Protein AF-A0A812W0J6-F1 (afdb_monomer_lite)

Secondary structure (DSSP, 8-state):
---------------HHHHHHHHHS--GGGGG--HHHHHHHHHHHHTT-S-HHHHHHHHHHHHTTSTTTHHHHHHHHHHHHHHHHHHTTHHHHHHTSHHHHHHT--HHHHHHHHHHHHHHHHHHHHHH--SSS-HHHHHHHHHHHTT--HHHHHHHHHHHHHHHTTTTS-S--SHHHHHH-SPPEEEEEEE--TTTTHHHHHHHHHTGGGGSSEEEEEE--SSPP---TTTGGGEEEHHHH-TTSPPP-SGGGTSS-SPP-GGG--HHHHHHHHHHHHHHHHHHHHHTTT-TT--EEEEE--TT-EE-HHHHHHHHHHTT--TTS--EESEEE-TTHHHHSS-EEESTT-EEEEHHHHHHHHHHHHHPPEESS---SSS--EESSS-HHHHHHHHHHHTT--B-GGGB-TTS-BSEESS-TTTGGGG---TTTTTS---SS-HHHHHHHTTHHHHTTTGGG-S-SB-SS-SEE----SHHHHHHHHHHHHS-HHHHHHHHTS----------------PPPP-PPP-

Foldseek 3Di:
DDDDDQDLPDDDDPDVVVVVVVVVPDDLVVLPPPPVVVVVVVVCVVVVNDDPVVVLVVLLVNQVPDPVSNVVNVVSVLVVLVCCQVPRPHQVSSCVDPVCVVVVHGNVNSVVVVVVVVVVVVVVCVVPVPDDAAVLLVQLVVVVVVVDDPVVNVVVSVVVCCVPVVVVPPLPPVVVVVVLVDQAAEEEEEEDEPPVLVLLVVLCVVFQQVQHNHAAYEFADPDDDPDDPVCPVRYDHLCVVPVPQDGDDPCQPPDDPDDRPQQQASLQQSVLSSLLVCLVCVVVVCVVVVDPRHWYKYKYEYSQKDFHVQLVSVLCSSNVPGLLDWAKEAQWAQLCCVPLVAIWHDPQLIIMTRSNNSNLLSVLSVPAEADETDDSLCAQHRHGGPDNRSNSQSSSVVVVHGYDPSQADSQQAGLGEQAQQLCQLVLQLPPPPVPDPPPPDDPSCSRCVRRCSSNVSRNVPPSGRHDLARRMYGDNVDSVSSVVVRVLQPDDQVVSCVNSVHRHDRNPNTDPVPVPPDDDDDDDDDD

Sequence (527 aa):
MAVDTISCNIWPDIVPEDFDTFASSFDVRQCAVTADAVGRYHAAFANGLTSPVELSVKAAWCAGRVRHFSWAAALILYDFALRQIAGNGGSWCFDSSSWSRHAKISAHDVLTAHADVLQQILRQWQNTNFAVGSTACSIRQRFRTSGSNQDQIDADVRAWNQEVLNAGRPFWDGQDFVRMGSLPKVSCLVPVVWPAQEAFLEAISETYGSDCDVLRFFVSSTQTLEVPATMQHSFINLHAWYPDVPPDDETFHRQTGQAPQHDNFNTIIKLLHMLRWEAEHSDEHSDLLGEQGEQWWYCRLERDTFFIPENFRYFVVSERLDAAEPHYLGTRQFNDVPRFGFVYNDGGPGVCLSRRALRDLSSLLVDAPFIDGRPTFQDCVFAVGHREDLMLAACLRQLGVLPSALTTDAFGREWFSIRPMVGLPMHQPVLQHLLRGNETGNEAWNFWMGRGHLYLPCFEYIRIWVVEMPVSFNSFKNVSMFTEAKSILELGPQARQKHLGYALHLSGLRKHKDAVILQPSPSRGIP

Structure (mmCIF, N/CA/C/O backbone):
data_AF-A0A812W0J6-F1
#
_entry.id   AF-A0A812W0J6-F1
#
loop_
_atom_site.group_PDB
_atom_site.id
_atom_site.type_symbol
_atom_site.label_atom_id
_atom_site.label_alt_id
_atom_site.label_comp_id
_atom_site.label_asym_id
_atom_site.label_entity_id
_atom_site.label_seq_id
_atom_site.pdbx_PDB_ins_code
_atom_site.Cartn_x
_atom_site.Cartn_y
_atom_site.Cartn_z
_atom_site.occupancy
_atom_site.B_iso_or_equiv
_atom_site.auth_seq_id
_atom_site.auth_comp_id
_atom_site.auth_asym_id
_atom_site.auth_atom_id
_atom_site.pdbx_PDB_model_num
ATOM 1 N N . MET A 1 1 ? -1.336 32.276 -26.453 1.00 34.88 1 MET A N 1
ATOM 2 C CA . MET A 1 1 ? -2.599 32.215 -27.216 1.00 34.88 1 MET A CA 1
ATOM 3 C C . MET A 1 1 ? -2.374 31.325 -28.426 1.00 34.88 1 MET A C 1
ATOM 5 O O . MET A 1 1 ? -1.844 31.794 -29.419 1.00 34.88 1 MET A O 1
ATOM 9 N N . ALA A 1 2 ? -2.696 30.044 -28.293 1.00 26.94 2 ALA A N 1
ATOM 10 C CA . ALA A 1 2 ? -2.931 29.097 -29.380 1.00 26.94 2 ALA A CA 1
ATOM 11 C C . ALA A 1 2 ? -3.669 27.934 -28.708 1.00 26.94 2 ALA A C 1
ATOM 13 O O . ALA A 1 2 ? -3.060 27.148 -27.991 1.00 26.94 2 ALA A O 1
ATOM 14 N N . VAL A 1 3 ? -4.999 27.963 -28.775 1.00 28.72 3 VAL A N 1
ATOM 15 C CA . VAL A 1 3 ? -5.844 26.842 -28.359 1.00 28.72 3 VAL A CA 1
ATOM 16 C C . VAL A 1 3 ? -5.970 25.972 -29.597 1.00 28.72 3 VAL A C 1
ATOM 18 O O . VAL A 1 3 ? -6.477 26.444 -30.617 1.00 28.72 3 VAL A O 1
ATOM 21 N N . ASP A 1 4 ? -5.453 24.749 -29.516 1.00 29.16 4 ASP A N 1
ATOM 22 C CA . ASP A 1 4 ? -5.622 23.740 -30.552 1.00 29.16 4 ASP A CA 1
ATOM 23 C C . ASP A 1 4 ? -7.114 23.539 -30.826 1.00 29.16 4 ASP A C 1
ATOM 25 O O . ASP A 1 4 ? -7.925 23.282 -29.934 1.00 29.16 4 ASP A O 1
ATOM 29 N N . THR A 1 5 ? -7.483 23.705 -32.089 1.00 35.59 5 THR A N 1
ATOM 30 C CA . THR A 1 5 ? -8.818 23.416 -32.597 1.00 35.59 5 THR A CA 1
ATOM 31 C C . THR A 1 5 ? -8.952 21.900 -32.677 1.00 35.59 5 THR A C 1
ATOM 33 O O . THR A 1 5 ? -8.401 21.265 -33.571 1.00 35.59 5 THR A O 1
ATOM 36 N N . ILE A 1 6 ? -9.684 21.299 -31.737 1.00 41.03 6 ILE A N 1
ATOM 37 C CA . ILE A 1 6 ? -10.135 19.910 -31.868 1.00 41.03 6 ILE A CA 1
ATOM 38 C C . ILE A 1 6 ? -11.075 19.874 -33.079 1.00 41.03 6 ILE A C 1
ATOM 40 O O . ILE A 1 6 ? -12.221 20.310 -33.001 1.00 41.03 6 ILE A O 1
ATOM 44 N N . SER A 1 7 ? -10.582 19.426 -34.234 1.00 43.94 7 SER A N 1
ATOM 45 C CA . SER A 1 7 ? -11.414 19.288 -35.429 1.00 43.94 7 SER A CA 1
ATOM 46 C C . SER A 1 7 ? -12.209 17.982 -35.335 1.00 43.94 7 SER A C 1
ATOM 48 O O . SER A 1 7 ? -11.603 16.913 -35.257 1.00 43.94 7 SER A O 1
ATOM 50 N N . CYS A 1 8 ? -13.545 18.036 -35.375 1.00 49.47 8 CYS A N 1
ATOM 51 C CA . CYS A 1 8 ? -14.414 16.846 -35.418 1.00 49.47 8 CYS A CA 1
ATOM 52 C C . CYS A 1 8 ? -14.384 16.144 -36.811 1.00 49.47 8 CYS A C 1
ATOM 54 O O . CYS A 1 8 ? -15.411 15.674 -37.295 1.00 49.47 8 CYS A O 1
ATOM 56 N N . ASN A 1 9 ? -13.231 16.102 -37.497 1.00 42.78 9 ASN A N 1
ATOM 57 C CA . ASN A 1 9 ? -13.090 15.762 -38.925 1.00 42.78 9 ASN A CA 1
ATOM 58 C C . ASN A 1 9 ? -12.970 14.257 -39.232 1.00 42.78 9 ASN A C 1
ATOM 60 O O . ASN A 1 9 ? -12.160 13.858 -40.067 1.00 42.78 9 ASN A O 1
ATOM 64 N N . ILE A 1 10 ? -13.768 13.399 -38.599 1.00 46.50 10 ILE A N 1
ATOM 65 C CA . ILE A 1 10 ? -13.872 11.997 -39.037 1.00 46.50 10 ILE A CA 1
ATOM 66 C C . ILE A 1 10 ? -15.338 11.579 -39.049 1.00 46.50 10 ILE A C 1
ATOM 68 O O . ILE A 1 10 ? -15.803 10.901 -38.140 1.00 46.50 10 ILE A O 1
ATOM 72 N N . TRP A 1 11 ? -16.062 11.978 -40.094 1.00 40.97 11 TRP A N 1
ATOM 73 C CA . TRP A 1 11 ? -17.309 11.324 -40.493 1.00 40.97 11 TRP A CA 1
ATOM 74 C C . TRP A 1 11 ? -17.372 11.244 -42.023 1.00 40.97 11 TRP A C 1
ATOM 76 O O . TRP A 1 11 ? -17.146 12.261 -42.678 1.00 40.97 11 TRP A O 1
ATOM 86 N N . PRO A 1 12 ? -17.668 10.073 -42.617 1.00 38.06 12 PRO A N 1
ATOM 87 C CA . PRO A 1 12 ? -18.142 10.023 -43.990 1.00 38.06 12 PRO A CA 1
ATOM 88 C C . PRO A 1 12 ? -19.580 10.555 -44.016 1.00 38.06 12 PRO A C 1
ATOM 90 O O . PRO A 1 12 ? -20.435 10.085 -43.261 1.00 38.06 12 PRO A O 1
ATOM 93 N N . ASP A 1 13 ? -19.834 11.554 -44.857 1.00 38.25 13 ASP A N 1
ATOM 94 C CA . ASP A 1 13 ? -21.177 12.070 -45.107 1.00 38.25 13 ASP A CA 1
ATOM 95 C C . ASP A 1 13 ? -22.072 10.930 -45.615 1.00 38.25 13 ASP A C 1
ATOM 97 O O . ASP A 1 13 ? -21.885 10.427 -46.721 1.00 38.25 13 ASP A O 1
ATOM 101 N N . ILE A 1 14 ? -23.052 10.507 -44.813 1.00 41.19 14 ILE A N 1
ATOM 102 C CA . ILE A 1 14 ? -24.163 9.703 -45.330 1.00 41.19 14 ILE A CA 1
ATOM 103 C C . ILE A 1 14 ? -25.102 10.689 -46.020 1.00 41.19 14 ILE A C 1
ATOM 105 O O . ILE A 1 14 ? -25.747 11.514 -45.366 1.00 41.19 14 ILE A O 1
ATOM 109 N N . VAL A 1 15 ? -25.118 10.643 -47.350 1.00 39.38 15 VAL A N 1
ATOM 110 C CA . VAL A 1 15 ? -25.903 11.544 -48.195 1.00 39.38 15 VAL A CA 1
ATOM 111 C C . VAL A 1 15 ? -27.392 11.173 -48.067 1.00 39.38 15 VAL A C 1
ATOM 113 O O . VAL A 1 15 ? -27.718 9.985 -48.061 1.00 39.38 15 VAL A O 1
ATOM 116 N N . PRO A 1 16 ? -28.323 12.144 -47.966 1.00 40.66 16 PRO A N 1
ATOM 117 C CA . PRO A 1 16 ? -29.751 11.876 -47.746 1.00 40.66 16 PRO A CA 1
ATOM 118 C C . PRO A 1 16 ? -30.406 10.905 -48.745 1.00 40.66 16 PRO A C 1
ATOM 120 O O . PRO A 1 16 ? -31.335 10.189 -48.380 1.00 40.66 16 PRO A O 1
ATOM 123 N N . GLU A 1 17 ? -29.904 10.832 -49.981 1.00 40.62 17 GLU A N 1
ATOM 124 C CA . GLU A 1 17 ? -30.446 9.967 -51.042 1.00 40.62 17 GLU A CA 1
ATOM 125 C C . GLU A 1 17 ? -30.242 8.463 -50.767 1.00 40.62 17 GLU A C 1
ATOM 127 O O . GLU A 1 17 ? -31.089 7.642 -51.139 1.00 40.62 17 GLU A O 1
ATOM 132 N N . ASP A 1 18 ? -29.189 8.084 -50.035 1.00 41.44 18 ASP A N 1
ATOM 133 C CA . ASP A 1 18 ? -28.945 6.685 -49.659 1.00 41.44 18 ASP A CA 1
ATOM 134 C C . ASP A 1 18 ? -29.937 6.200 -48.590 1.00 41.44 18 ASP A C 1
ATOM 136 O O . ASP A 1 18 ? -30.274 5.016 -48.530 1.00 41.44 18 ASP A O 1
ATOM 140 N N . PHE A 1 19 ? -30.471 7.115 -47.775 1.00 40.44 19 PHE A N 1
ATOM 141 C CA . PHE A 1 19 ? -31.444 6.798 -46.730 1.00 40.44 19 PHE A CA 1
ATOM 142 C C . PHE A 1 19 ? -32.844 6.529 -47.302 1.00 40.44 19 PHE A C 1
ATOM 144 O O . PHE A 1 19 ? -33.509 5.576 -46.890 1.00 40.44 19 PHE A O 1
ATOM 151 N N . ASP A 1 20 ? -33.272 7.307 -48.299 1.00 39.88 20 ASP A N 1
ATOM 152 C CA . ASP A 1 20 ? -34.573 7.126 -48.961 1.00 39.88 20 ASP A CA 1
ATOM 153 C C . ASP A 1 20 ? -34.593 5.879 -49.866 1.00 39.88 20 ASP A C 1
ATOM 155 O O . ASP A 1 20 ? -35.589 5.144 -49.931 1.00 39.88 20 ASP A O 1
ATOM 159 N N . THR A 1 21 ? -33.460 5.567 -50.502 1.00 41.50 21 THR A N 1
ATOM 160 C CA . THR A 1 21 ? -33.281 4.323 -51.270 1.00 41.50 21 THR A CA 1
ATOM 161 C C . THR A 1 21 ? -33.276 3.099 -50.341 1.00 41.50 21 THR A C 1
ATOM 163 O O . THR A 1 21 ? -33.921 2.092 -50.629 1.00 41.50 21 THR A O 1
ATOM 166 N N . PHE A 1 22 ? -32.640 3.202 -49.169 1.00 40.56 22 PHE A N 1
ATOM 167 C CA . PHE A 1 22 ? -32.637 2.158 -48.138 1.00 40.56 22 PHE A CA 1
ATOM 168 C C . PHE A 1 22 ? -34.023 1.923 -47.505 1.00 40.56 22 PHE A C 1
ATOM 170 O O . PHE A 1 22 ? -34.415 0.779 -47.263 1.00 40.56 22 PHE A O 1
ATOM 177 N N . ALA A 1 23 ? -34.800 2.984 -47.271 1.00 40.06 23 ALA A N 1
ATOM 178 C CA . ALA A 1 23 ? -36.137 2.891 -46.682 1.00 40.06 23 ALA A CA 1
ATOM 179 C C . ALA A 1 23 ? -37.180 2.258 -47.625 1.00 40.06 23 ALA A C 1
ATOM 181 O O . ALA A 1 23 ? -38.166 1.684 -47.155 1.00 40.06 23 ALA A O 1
ATOM 182 N N . SER A 1 24 ? -36.971 2.346 -48.942 1.00 39.34 24 SER A N 1
ATOM 183 C CA . SER A 1 24 ? -37.914 1.860 -49.958 1.00 39.34 24 SER A CA 1
ATOM 184 C C . SER A 1 24 ? -37.695 0.400 -50.381 1.00 39.34 24 SER A C 1
ATOM 186 O O . SER A 1 24 ? -38.621 -0.216 -50.908 1.00 39.34 24 SER A O 1
ATOM 188 N N . SER A 1 25 ? -36.529 -0.195 -50.100 1.00 40.06 25 SER A N 1
ATOM 189 C CA . SER A 1 25 ? -36.193 -1.571 -50.502 1.00 40.06 25 SER A CA 1
ATOM 190 C C . SER A 1 25 ? -36.414 -2.646 -49.422 1.00 40.06 25 SER A C 1
ATOM 192 O O . SER A 1 25 ? -36.057 -3.803 -49.643 1.00 40.06 25 SER A O 1
ATOM 194 N N . PHE A 1 26 ? -36.954 -2.303 -48.245 1.00 37.41 26 PHE A N 1
ATOM 195 C CA . PHE A 1 26 ? -36.973 -3.198 -47.077 1.00 37.41 26 PHE A CA 1
ATOM 196 C C . PHE A 1 26 ? -38.364 -3.811 -46.797 1.00 37.41 26 PHE A C 1
ATOM 198 O O . PHE A 1 26 ? -39.316 -3.101 -46.467 1.00 37.41 26 PHE A O 1
ATOM 205 N N . ASP A 1 27 ? -38.489 -5.143 -46.903 1.00 41.19 27 ASP A N 1
ATOM 206 C CA . ASP A 1 27 ? -39.739 -5.885 -46.652 1.00 41.19 27 ASP A CA 1
ATOM 207 C C . ASP A 1 27 ? -39.961 -6.138 -45.147 1.00 41.19 27 ASP A C 1
ATOM 209 O O . ASP A 1 27 ? -39.194 -6.826 -44.470 1.00 41.19 27 ASP A O 1
ATOM 213 N N . VAL A 1 28 ? -41.079 -5.619 -44.631 1.00 37.06 28 VAL A N 1
ATOM 214 C CA . VAL A 1 28 ? -41.531 -5.699 -43.230 1.00 37.06 28 VAL A CA 1
ATOM 215 C C . VAL A 1 28 ? -41.678 -7.145 -42.725 1.00 37.06 28 VAL A C 1
ATOM 217 O O . VAL A 1 28 ? -41.632 -7.387 -41.517 1.00 37.06 28 VAL A O 1
ATOM 220 N N . ARG A 1 29 ? -41.818 -8.134 -43.618 1.00 40.47 29 ARG A N 1
ATOM 221 C CA . ARG A 1 29 ? -41.966 -9.550 -43.235 1.00 40.47 29 ARG A CA 1
ATOM 222 C C . ARG A 1 29 ? -40.687 -10.182 -42.672 1.00 40.47 29 ARG A C 1
ATOM 224 O O . ARG A 1 29 ? -40.784 -11.215 -42.014 1.00 40.47 29 ARG A O 1
ATOM 231 N N . GLN A 1 30 ? -39.511 -9.576 -42.858 1.00 43.84 30 GLN A N 1
ATOM 232 C CA . GLN A 1 30 ? -38.243 -10.118 -42.342 1.00 43.84 30 GLN A CA 1
ATOM 233 C C . GLN A 1 30 ? -38.008 -9.886 -40.836 1.00 43.84 30 GLN A C 1
ATOM 235 O O . GLN A 1 30 ? -37.119 -10.507 -40.258 1.00 43.84 30 GLN A O 1
ATOM 240 N N . CYS A 1 31 ? -38.818 -9.071 -40.153 1.00 41.00 31 CYS A N 1
ATOM 241 C CA . CYS A 1 31 ? -38.613 -8.767 -38.729 1.00 41.00 31 CYS A CA 1
ATOM 242 C C . CYS A 1 31 ? -38.965 -9.922 -37.764 1.00 41.00 31 CYS A C 1
ATOM 244 O O . CYS A 1 31 ? -38.619 -9.856 -36.584 1.00 41.00 31 CYS A O 1
ATOM 246 N N . ALA A 1 32 ? -39.639 -10.978 -38.234 1.00 35.47 32 ALA A N 1
ATOM 247 C CA . ALA A 1 32 ? -40.246 -12.008 -37.384 1.00 35.47 32 ALA A CA 1
ATOM 248 C C . ALA A 1 32 ? -39.309 -13.150 -36.920 1.00 35.47 32 ALA A C 1
ATOM 250 O O . ALA A 1 32 ? -39.773 -14.073 -36.257 1.00 35.47 32 ALA A O 1
ATOM 251 N N . VAL A 1 33 ? -38.005 -13.115 -37.218 1.00 43.50 33 VAL A N 1
ATOM 252 C CA . VAL A 1 33 ? -37.055 -14.176 -36.814 1.00 43.50 33 VAL A CA 1
ATOM 253 C C . VAL A 1 33 ? -35.787 -13.550 -36.232 1.00 43.50 33 VAL A C 1
ATOM 255 O O . VAL A 1 33 ? -34.775 -13.451 -36.914 1.00 43.50 33 VAL A O 1
ATOM 258 N N . THR A 1 34 ? -35.829 -13.052 -34.992 1.00 47.12 34 THR A N 1
ATOM 259 C CA . THR A 1 34 ? -34.778 -12.127 -34.508 1.00 47.12 34 THR A CA 1
ATOM 260 C C . THR A 1 34 ? -33.915 -12.613 -33.345 1.00 47.12 34 THR A C 1
ATOM 262 O O . THR A 1 34 ? -32.806 -12.111 -33.206 1.00 47.12 34 THR A O 1
ATOM 265 N N . ALA A 1 35 ? -34.300 -13.636 -32.575 1.00 36.25 35 ALA A N 1
ATOM 266 C CA . ALA A 1 35 ? -33.388 -14.191 -31.559 1.00 36.25 35 ALA A CA 1
ATOM 267 C C . ALA A 1 35 ? -32.182 -14.909 -32.207 1.00 36.25 35 ALA A C 1
ATOM 269 O O . ALA A 1 35 ? -31.033 -14.688 -31.829 1.00 36.25 35 ALA A O 1
ATOM 270 N N . ASP A 1 36 ? -32.442 -15.684 -33.262 1.00 38.53 36 ASP A N 1
ATOM 271 C CA . ASP A 1 36 ? -31.424 -16.414 -34.034 1.00 38.53 36 ASP A CA 1
ATOM 272 C C . ASP A 1 36 ? -30.651 -15.505 -35.019 1.00 38.53 36 ASP A C 1
ATOM 274 O O . ASP A 1 36 ? -29.551 -15.824 -35.472 1.00 38.53 36 ASP A O 1
ATOM 278 N N . ALA A 1 37 ? -31.206 -14.331 -35.341 1.00 44.03 37 ALA A N 1
ATOM 279 C CA . ALA A 1 37 ? -30.523 -13.320 -36.142 1.00 44.03 37 ALA A CA 1
ATOM 280 C C . ALA A 1 37 ? -29.532 -12.526 -35.282 1.00 44.03 37 ALA A C 1
ATOM 282 O O . ALA A 1 37 ? -28.368 -12.421 -35.648 1.00 44.03 37 ALA A O 1
ATOM 283 N N . VAL A 1 38 ? -29.946 -12.031 -34.109 1.00 43.72 38 VAL A N 1
ATOM 284 C CA . VAL A 1 38 ? -29.073 -11.264 -33.198 1.00 43.72 38 VAL A CA 1
ATOM 285 C C . VAL A 1 38 ? -27.859 -12.093 -32.758 1.00 43.72 38 VAL A C 1
ATOM 287 O O . VAL A 1 38 ? -26.745 -11.571 -32.743 1.00 43.72 38 VAL A O 1
ATOM 290 N N . GLY A 1 39 ? -28.036 -13.399 -32.517 1.00 42.81 39 GLY A N 1
ATOM 291 C CA . GLY A 1 39 ? -26.927 -14.321 -32.240 1.00 42.81 39 GLY A CA 1
ATOM 292 C C . GLY A 1 39 ? -25.942 -14.469 -33.409 1.00 42.81 39 GLY A C 1
ATOM 293 O O . GLY A 1 39 ? -24.729 -14.387 -33.213 1.00 42.81 39 GLY A O 1
ATOM 294 N N . ARG A 1 40 ? -26.440 -14.605 -34.646 1.00 43.81 40 ARG A N 1
ATOM 295 C CA . ARG A 1 40 ? -25.591 -14.678 -35.852 1.00 43.81 40 ARG A CA 1
ATOM 296 C C . ARG A 1 40 ? -24.939 -13.337 -36.216 1.00 43.81 40 ARG A C 1
ATOM 298 O O . ARG A 1 40 ? -23.830 -13.327 -36.743 1.00 43.81 40 ARG A O 1
ATOM 305 N N . TYR A 1 41 ? -25.566 -12.213 -35.874 1.00 47.22 41 TYR A N 1
ATOM 306 C CA . TYR A 1 41 ? -25.030 -10.868 -36.107 1.00 47.22 41 TYR A CA 1
ATOM 307 C C . TYR A 1 41 ? -23.947 -10.465 -35.097 1.00 47.22 41 TYR A C 1
ATOM 309 O O . TYR A 1 41 ? -22.961 -9.846 -35.493 1.00 47.22 41 TYR A O 1
ATOM 317 N N . HIS A 1 42 ? -24.047 -10.888 -33.832 1.00 44.12 42 HIS A N 1
ATOM 318 C CA . HIS A 1 42 ? -22.947 -10.746 -32.868 1.00 44.12 42 HIS A CA 1
ATOM 319 C C . HIS A 1 42 ? -21.690 -11.514 -33.310 1.00 44.12 42 HIS A C 1
ATOM 321 O O . HIS A 1 42 ? -20.576 -11.010 -33.161 1.00 44.12 42 HIS A O 1
ATOM 327 N N . ALA A 1 43 ? -21.861 -12.690 -33.925 1.00 41.78 43 ALA A N 1
ATOM 328 C CA . ALA A 1 43 ? -20.757 -13.453 -34.503 1.00 41.78 43 ALA A CA 1
ATOM 329 C C . ALA A 1 43 ? -20.134 -12.768 -35.739 1.00 41.78 43 ALA A C 1
ATOM 331 O O . ALA A 1 43 ? -18.926 -12.849 -35.937 1.00 41.78 43 ALA A O 1
ATOM 332 N N . ALA A 1 44 ? -20.914 -12.051 -36.556 1.00 46.62 44 ALA A N 1
ATOM 333 C CA . ALA A 1 44 ? -20.386 -11.275 -37.685 1.00 46.62 44 ALA A CA 1
ATOM 334 C C . ALA A 1 44 ? -19.622 -10.011 -37.236 1.00 46.62 44 ALA A C 1
ATOM 336 O O . ALA A 1 44 ? -18.612 -9.654 -37.844 1.00 46.62 44 ALA A O 1
ATOM 337 N N . PHE A 1 45 ? -20.058 -9.376 -36.139 1.00 43.09 45 PHE A N 1
ATOM 338 C CA . PHE A 1 45 ? -19.377 -8.237 -35.512 1.00 43.09 45 PHE A CA 1
ATOM 339 C C . PHE A 1 45 ? -18.033 -8.632 -34.887 1.00 43.09 45 PHE A C 1
ATOM 341 O O . PHE A 1 45 ? -17.031 -7.964 -35.128 1.00 43.09 45 PHE A O 1
ATOM 348 N N . ALA A 1 46 ? -17.981 -9.760 -34.169 1.00 45.69 46 ALA A N 1
ATOM 349 C CA . ALA A 1 46 ? -16.730 -10.301 -33.631 1.00 45.69 46 ALA A CA 1
ATOM 350 C C . ALA A 1 46 ? -15.694 -10.631 -34.729 1.00 45.69 46 ALA A C 1
ATOM 352 O O . ALA A 1 46 ? -14.500 -10.663 -34.455 1.00 45.69 46 ALA A O 1
ATOM 353 N N . ASN A 1 47 ? -16.151 -10.818 -35.973 1.00 44.19 47 ASN A N 1
ATOM 354 C CA . ASN A 1 47 ? -15.320 -11.110 -37.141 1.00 44.19 47 ASN A CA 1
ATOM 355 C C . ASN A 1 47 ? -15.096 -9.898 -38.076 1.00 44.19 47 ASN A C 1
ATOM 357 O O . ASN A 1 47 ? -14.555 -10.068 -39.165 1.00 44.19 47 ASN A O 1
ATOM 361 N N . GLY A 1 48 ? -15.503 -8.681 -37.686 1.00 42.88 48 GLY A N 1
ATOM 362 C CA . GLY A 1 48 ? -15.177 -7.441 -38.411 1.00 42.88 48 GLY A CA 1
ATOM 363 C C . GLY A 1 48 ? -15.928 -7.200 -39.730 1.00 42.88 48 GLY A C 1
ATOM 364 O O . GLY A 1 48 ? -15.491 -6.382 -40.534 1.00 42.88 48 GLY A O 1
ATOM 365 N N . LEU A 1 49 ? -17.051 -7.886 -39.975 1.00 42.06 49 LEU A N 1
ATOM 366 C CA . LEU A 1 49 ? -17.728 -7.883 -41.284 1.00 42.06 49 LEU A CA 1
ATOM 367 C C . LEU A 1 49 ? -18.788 -6.777 -41.479 1.00 42.06 49 LEU A C 1
ATOM 369 O O . LEU A 1 49 ? -19.309 -6.638 -42.583 1.00 42.06 49 LEU A O 1
ATOM 373 N N . THR A 1 50 ? -19.123 -5.985 -40.453 1.00 43.88 50 THR A N 1
ATOM 374 C CA . THR A 1 50 ? -20.159 -4.928 -40.536 1.00 43.88 50 THR A CA 1
ATOM 375 C C . THR A 1 50 ? -19.863 -3.729 -39.631 1.00 43.88 50 THR A C 1
ATOM 377 O O . THR A 1 50 ? -19.432 -3.904 -38.491 1.00 43.88 50 THR A O 1
ATOM 380 N N . SER A 1 51 ? -20.157 -2.514 -40.113 1.00 51.59 51 SER A N 1
ATOM 381 C CA . SER A 1 51 ? -19.963 -1.249 -39.384 1.00 51.59 51 SER A CA 1
ATOM 382 C C . SER A 1 51 ? -20.935 -1.090 -38.190 1.00 51.59 51 SER A C 1
ATOM 384 O O . SER A 1 51 ? -22.133 -1.353 -38.345 1.00 51.59 51 SER A O 1
ATOM 386 N N . PRO A 1 52 ? -20.481 -0.590 -37.017 1.00 46.22 52 PRO A N 1
ATOM 387 C CA . PRO A 1 52 ? -21.323 -0.367 -35.828 1.00 46.22 52 PRO A CA 1
ATOM 388 C C . PRO A 1 52 ? -22.509 0.582 -36.063 1.00 46.22 52 PRO A C 1
ATOM 390 O O . PRO A 1 52 ? -23.546 0.473 -35.401 1.00 46.22 52 PRO A O 1
ATOM 393 N N . VAL A 1 53 ? -22.360 1.511 -37.011 1.00 47.97 53 VAL A N 1
ATOM 394 C CA . VAL A 1 53 ? -23.374 2.518 -37.355 1.00 47.97 53 VAL A CA 1
ATOM 395 C C . VAL A 1 53 ? -24.528 1.867 -38.115 1.00 47.97 53 VAL A C 1
ATOM 397 O O . VAL A 1 53 ? -25.690 2.080 -37.781 1.00 47.97 53 VAL A O 1
ATOM 400 N N . GLU A 1 54 ? -24.218 0.992 -39.070 1.00 46.97 54 GLU A N 1
ATOM 401 C CA . GLU A 1 54 ? -25.223 0.262 -39.846 1.00 46.97 54 GLU A CA 1
ATOM 402 C C . GLU A 1 54 ? -26.033 -0.697 -38.956 1.00 46.97 54 GLU A C 1
ATOM 404 O O . GLU A 1 54 ? -27.254 -0.809 -39.093 1.00 46.97 54 GLU A O 1
ATOM 409 N N . LEU A 1 55 ? -25.364 -1.329 -37.982 1.00 48.44 55 LEU A N 1
ATOM 410 C CA . LEU A 1 55 ? -25.980 -2.221 -36.997 1.00 48.44 55 LEU A CA 1
ATOM 411 C C . LEU A 1 55 ? -26.973 -1.471 -36.088 1.00 48.44 55 LEU A C 1
ATOM 413 O O . LEU A 1 55 ? -28.103 -1.918 -35.882 1.00 48.44 55 LEU A O 1
ATOM 417 N N . SER A 1 56 ? -26.564 -0.301 -35.592 1.00 47.91 56 SER A N 1
ATOM 418 C CA . SER A 1 56 ? -27.369 0.545 -34.701 1.00 47.91 56 SER A CA 1
ATOM 419 C C . SER A 1 56 ? -28.595 1.127 -35.412 1.00 47.91 56 SER A C 1
ATOM 421 O O . SER A 1 56 ? -29.689 1.149 -34.847 1.00 47.91 56 SER A O 1
ATOM 423 N N . VAL A 1 57 ? -28.447 1.529 -36.680 1.00 49.94 57 VAL A N 1
ATOM 424 C CA . VAL A 1 57 ? -29.544 2.074 -37.498 1.00 49.94 57 VAL A CA 1
ATOM 425 C C . VAL A 1 57 ? -30.571 0.990 -37.853 1.00 49.94 57 VAL A C 1
ATOM 427 O O . VAL A 1 57 ? -31.774 1.218 -37.706 1.00 49.94 57 VAL A O 1
ATOM 430 N N . LYS A 1 58 ? -30.126 -0.218 -38.232 1.00 49.88 58 LYS A N 1
ATOM 431 C CA . LYS A 1 58 ? -31.016 -1.358 -38.533 1.00 49.88 58 LYS A CA 1
ATOM 432 C C . LYS A 1 58 ? -31.827 -1.808 -37.312 1.00 49.88 58 LYS A C 1
ATOM 434 O O . LYS A 1 58 ? -33.027 -2.074 -37.434 1.00 49.88 58 LYS A O 1
ATOM 439 N N . ALA A 1 59 ? -31.204 -1.843 -36.132 1.00 49.53 59 ALA A N 1
ATOM 440 C CA . ALA A 1 59 ? -31.874 -2.185 -34.876 1.00 49.53 59 ALA A CA 1
ATOM 441 C C . ALA A 1 59 ? -32.887 -1.108 -34.437 1.00 49.53 59 ALA A C 1
ATOM 443 O O . ALA A 1 59 ? -34.012 -1.436 -34.051 1.00 49.53 59 ALA A O 1
ATOM 444 N N . ALA A 1 60 ? -32.525 0.175 -34.556 1.00 46.94 60 ALA A N 1
ATOM 445 C CA . ALA A 1 60 ? -33.395 1.298 -34.211 1.00 46.94 60 ALA A CA 1
ATOM 446 C C . ALA A 1 60 ? -34.639 1.394 -35.113 1.00 46.94 60 ALA A C 1
ATOM 448 O O . ALA A 1 60 ? -35.748 1.614 -34.619 1.00 46.94 60 ALA A O 1
ATOM 449 N N . TRP A 1 61 ? -34.485 1.165 -36.422 1.00 46.44 61 TRP A N 1
ATOM 450 C CA . TRP A 1 61 ? -35.595 1.216 -37.379 1.00 46.44 61 TRP A CA 1
ATOM 451 C C . TRP A 1 61 ? -36.620 0.091 -37.157 1.00 46.44 61 TRP A C 1
ATOM 453 O O . TRP A 1 61 ? -37.828 0.337 -37.182 1.00 46.44 61 TRP A O 1
ATOM 463 N N . CYS A 1 62 ? -36.163 -1.132 -36.856 1.00 45.19 62 CYS A N 1
ATOM 464 C CA . CYS A 1 62 ? -37.055 -2.253 -36.528 1.00 45.19 62 CYS A CA 1
ATOM 465 C C . CYS A 1 62 ? -37.840 -2.014 -35.227 1.00 45.19 62 CYS A C 1
ATOM 467 O O . CYS A 1 62 ? -39.024 -2.349 -35.138 1.00 45.19 62 CYS A O 1
ATOM 469 N N . ALA A 1 63 ? -37.210 -1.395 -34.229 1.00 45.44 63 ALA A N 1
ATOM 470 C CA . ALA A 1 63 ? -37.832 -1.120 -32.939 1.00 45.44 63 ALA A CA 1
ATOM 471 C C . ALA A 1 63 ? -38.879 0.005 -32.974 1.00 45.44 63 ALA A C 1
ATOM 473 O O . ALA A 1 63 ? -39.834 -0.026 -32.199 1.00 45.44 63 ALA A O 1
ATOM 474 N N . GLY A 1 64 ? -38.757 0.957 -33.905 1.00 43.97 64 GLY A N 1
ATOM 475 C CA . GLY A 1 64 ? -39.715 2.054 -34.076 1.00 43.97 64 GLY A CA 1
ATOM 476 C C . GLY A 1 64 ? -41.129 1.620 -34.493 1.00 43.97 64 GLY A C 1
ATOM 477 O O . GLY A 1 64 ? -42.074 2.388 -34.323 1.00 43.97 64 GLY A O 1
ATOM 478 N N . ARG A 1 65 ? -41.317 0.391 -35.006 1.00 45.09 65 ARG A N 1
ATOM 479 C CA . ARG A 1 65 ? -42.628 -0.115 -35.470 1.00 45.09 65 ARG A CA 1
ATOM 480 C C . ARG A 1 65 ? -43.281 -1.175 -34.580 1.00 45.09 65 ARG A C 1
ATOM 482 O O . ARG A 1 65 ? -44.421 -1.553 -34.844 1.00 45.09 65 ARG A O 1
ATOM 489 N N . VAL A 1 66 ? -42.629 -1.616 -33.504 1.00 44.44 66 VAL A N 1
ATOM 490 C CA . VAL A 1 66 ? -43.195 -2.595 -32.562 1.00 44.44 66 VAL A CA 1
ATOM 491 C C . VAL A 1 66 ? -43.313 -1.939 -31.188 1.00 44.44 66 VAL A C 1
ATOM 493 O O . VAL A 1 66 ? -42.311 -1.663 -30.537 1.00 44.44 66 VAL A O 1
ATOM 496 N N . ARG A 1 67 ? -44.549 -1.689 -30.726 1.00 39.47 67 ARG A N 1
ATOM 497 C CA . ARG A 1 67 ? -44.861 -0.893 -29.512 1.00 39.47 67 ARG A CA 1
ATOM 498 C C . ARG A 1 67 ? -44.186 -1.364 -28.210 1.00 39.47 67 ARG A C 1
ATOM 500 O O . ARG A 1 67 ? -44.149 -0.593 -27.260 1.00 39.47 67 ARG A O 1
ATOM 507 N N . HIS A 1 68 ? -43.646 -2.583 -28.165 1.00 40.31 68 HIS A N 1
ATOM 508 C CA . HIS A 1 68 ? -42.932 -3.132 -27.004 1.00 40.31 68 HIS A CA 1
ATOM 509 C C . HIS A 1 68 ? -41.397 -3.170 -27.152 1.00 40.31 68 HIS A C 1
ATOM 511 O O . HIS A 1 68 ? -40.714 -3.483 -26.184 1.00 40.31 68 HIS A O 1
ATOM 517 N N . PHE A 1 69 ? -40.839 -2.808 -28.314 1.00 41.44 69 PHE A N 1
ATOM 518 C CA . PHE A 1 69 ? -39.386 -2.777 -28.572 1.00 41.44 69 PHE A CA 1
ATOM 519 C C . PHE A 1 69 ? -38.755 -1.379 -28.452 1.00 41.44 69 PHE A C 1
ATOM 521 O O . PHE A 1 69 ? -37.532 -1.248 -28.529 1.00 41.44 69 PHE A O 1
ATOM 528 N N . SER A 1 70 ? -39.563 -0.339 -28.226 1.00 45.06 70 SER A N 1
ATOM 529 C CA . SER A 1 70 ? -39.116 1.059 -28.141 1.00 45.06 70 SER A CA 1
ATOM 530 C C . SER A 1 70 ? -38.059 1.299 -27.058 1.00 45.06 70 SER A C 1
ATOM 532 O O . SER A 1 70 ? -37.163 2.111 -27.258 1.00 45.06 70 SER A O 1
ATOM 534 N N . TRP A 1 71 ? -38.103 0.553 -25.951 1.00 40.62 71 TRP A N 1
ATOM 535 C CA . TRP A 1 71 ? -37.146 0.692 -24.850 1.00 40.62 71 TRP A CA 1
ATOM 536 C C . TRP A 1 71 ? -35.753 0.153 -25.183 1.00 40.62 71 TRP A C 1
ATOM 538 O O . TRP A 1 71 ? -34.763 0.794 -24.849 1.00 40.62 71 TRP A O 1
ATOM 548 N N . ALA A 1 72 ? -35.649 -0.981 -25.880 1.00 42.22 72 ALA A N 1
ATOM 549 C CA . ALA A 1 72 ? -34.352 -1.575 -26.212 1.00 42.22 72 ALA A CA 1
ATOM 550 C C . ALA A 1 72 ? -33.586 -0.731 -27.242 1.00 42.22 72 ALA A C 1
ATOM 552 O O . ALA A 1 72 ? -32.396 -0.483 -27.073 1.00 42.22 72 ALA A O 1
ATOM 553 N N . ALA A 1 73 ? -34.267 -0.221 -28.272 1.00 47.00 73 ALA A N 1
ATOM 554 C CA . ALA A 1 73 ? -33.636 0.696 -29.219 1.00 47.00 73 ALA A CA 1
ATOM 555 C C . ALA A 1 73 ? -33.337 2.067 -28.615 1.00 47.00 73 ALA A C 1
ATOM 557 O O . ALA A 1 73 ? -32.300 2.636 -28.939 1.00 47.00 73 ALA A O 1
ATOM 558 N N . ALA A 1 74 ? -34.189 2.576 -27.718 1.00 50.16 74 ALA A N 1
ATOM 559 C CA . ALA A 1 74 ? -33.877 3.790 -26.972 1.00 50.16 74 ALA A CA 1
ATOM 560 C C . ALA A 1 74 ? -32.608 3.603 -26.131 1.00 50.16 74 ALA A C 1
ATOM 562 O O . ALA A 1 74 ? -31.737 4.459 -26.181 1.00 50.16 74 ALA A O 1
ATOM 563 N N . LEU A 1 75 ? -32.453 2.464 -25.446 1.00 51.19 75 LEU A N 1
ATOM 564 C CA . LEU A 1 75 ? -31.262 2.146 -24.653 1.00 51.19 75 LEU A CA 1
ATOM 565 C C . LEU A 1 75 ? -30.003 1.955 -25.509 1.00 51.19 75 LEU A C 1
ATOM 567 O O . LEU A 1 75 ? -28.940 2.415 -25.111 1.00 51.19 75 LEU A O 1
ATOM 571 N N . ILE A 1 76 ? -30.110 1.338 -26.691 1.00 56.06 76 ILE A N 1
ATOM 572 C CA . ILE A 1 76 ? -28.978 1.180 -27.623 1.00 56.06 76 ILE A CA 1
ATOM 573 C C . ILE A 1 76 ? -28.555 2.533 -28.209 1.00 56.06 76 ILE A C 1
ATOM 575 O O . ILE A 1 76 ? -27.369 2.849 -28.227 1.00 56.06 76 ILE A O 1
ATOM 579 N N . LEU A 1 77 ? -29.510 3.356 -28.657 1.00 55.84 77 LEU A N 1
ATOM 580 C CA . LEU A 1 77 ? -29.236 4.706 -29.167 1.00 55.84 77 LEU A CA 1
ATOM 581 C C . LEU A 1 77 ? -28.658 5.618 -28.082 1.00 55.84 77 LEU A C 1
ATOM 583 O O . LEU A 1 77 ? -27.809 6.461 -28.358 1.00 55.84 77 LEU A O 1
ATOM 587 N N . TYR A 1 78 ? -29.098 5.425 -26.848 1.00 60.97 78 TYR A N 1
ATOM 588 C CA . TYR A 1 78 ? -28.636 6.158 -25.685 1.00 60.97 78 TYR A CA 1
ATOM 589 C C . TYR A 1 78 ? -27.240 5.720 -25.219 1.00 60.97 78 TYR A C 1
ATOM 591 O O . TYR A 1 78 ? -26.405 6.581 -24.961 1.00 60.97 78 TYR A O 1
ATOM 599 N N . ASP A 1 79 ? -26.935 4.416 -25.188 1.00 59.75 79 ASP A N 1
ATOM 600 C CA . ASP A 1 79 ? -25.573 3.913 -24.937 1.00 59.75 79 ASP A CA 1
ATOM 601 C C . ASP A 1 79 ? -24.613 4.390 -26.035 1.00 59.75 79 ASP A C 1
ATOM 603 O O . ASP A 1 79 ? -23.514 4.864 -25.753 1.00 59.75 79 ASP A O 1
ATOM 607 N N . PHE A 1 80 ? -25.060 4.368 -27.295 1.00 61.72 80 PHE A N 1
ATOM 608 C CA . PHE A 1 80 ? -24.306 4.928 -28.412 1.00 61.72 80 PHE A CA 1
ATOM 609 C C . PHE A 1 80 ? -24.042 6.429 -28.222 1.00 61.72 80 PHE A C 1
ATOM 611 O O . PHE A 1 80 ? -22.897 6.859 -28.337 1.00 61.72 80 PHE A O 1
ATOM 618 N N . ALA A 1 81 ? -25.056 7.224 -27.868 1.00 60.62 81 ALA A N 1
ATOM 619 C CA . ALA A 1 81 ? -24.902 8.658 -27.625 1.00 60.62 81 ALA A CA 1
ATOM 620 C C . ALA A 1 81 ? -23.939 8.964 -26.462 1.00 60.62 81 ALA A C 1
ATOM 622 O O . ALA A 1 81 ? -23.076 9.831 -26.594 1.00 60.62 81 ALA A O 1
ATOM 623 N N . LEU A 1 82 ? -24.014 8.215 -25.358 1.00 61.81 82 LEU A N 1
ATOM 624 C CA . LEU A 1 82 ? -23.113 8.375 -24.211 1.00 61.81 82 LEU A CA 1
ATOM 625 C C . LEU A 1 82 ? -21.668 8.009 -24.554 1.00 61.81 82 LEU A C 1
ATOM 627 O O . LEU A 1 82 ? -20.750 8.735 -24.175 1.00 61.81 82 LEU A O 1
ATOM 631 N N . ARG A 1 83 ? -21.454 6.939 -25.328 1.00 58.69 83 ARG A N 1
ATOM 632 C CA . ARG A 1 83 ? -20.119 6.578 -25.829 1.00 58.69 83 ARG A CA 1
ATOM 633 C C . ARG A 1 83 ? -19.553 7.634 -26.774 1.00 58.69 83 ARG A C 1
ATOM 635 O O . ARG A 1 83 ? -18.355 7.893 -26.725 1.00 58.69 83 ARG A O 1
ATOM 642 N N . GLN A 1 84 ? -20.389 8.267 -27.600 1.00 59.25 84 GLN A N 1
ATOM 643 C CA . GLN A 1 84 ? -19.956 9.365 -28.471 1.00 59.25 84 GLN A CA 1
ATOM 644 C C . GLN A 1 84 ? -19.546 10.603 -27.663 1.00 59.25 84 GLN A C 1
ATOM 646 O O . GLN A 1 84 ? -18.484 11.168 -27.919 1.00 59.25 84 GLN A O 1
ATOM 651 N N . ILE A 1 85 ? -20.336 10.981 -26.650 1.00 59.72 85 ILE A N 1
ATOM 652 C CA . ILE A 1 85 ? -20.014 12.101 -25.751 1.00 59.72 85 ILE A CA 1
ATOM 653 C C . ILE A 1 85 ? -18.720 11.815 -24.972 1.00 59.72 85 ILE A C 1
ATOM 655 O O . ILE A 1 85 ? -17.866 12.692 -24.864 1.00 59.72 85 ILE A O 1
ATOM 659 N N . ALA A 1 86 ? -18.548 10.593 -24.462 1.00 53.41 86 ALA A N 1
ATOM 660 C CA . ALA A 1 86 ? -17.393 10.222 -23.648 1.00 53.41 86 ALA A CA 1
ATOM 661 C C . ALA A 1 86 ? -16.104 9.991 -24.461 1.00 53.41 86 ALA A C 1
ATOM 663 O O . ALA A 1 86 ? -15.015 10.255 -23.957 1.00 53.41 86 ALA A O 1
ATOM 664 N N . GLY A 1 87 ? -16.207 9.485 -25.696 1.00 48.22 87 GLY A N 1
ATOM 665 C CA . GLY A 1 87 ? -15.056 9.014 -26.474 1.00 48.22 87 GLY A CA 1
ATOM 666 C C . GLY A 1 87 ? -14.516 9.976 -27.537 1.00 48.22 87 GLY A C 1
ATOM 667 O O . GLY A 1 87 ? -13.325 9.926 -27.826 1.00 48.22 87 GLY A O 1
ATOM 668 N N . ASN A 1 88 ? -15.348 10.854 -28.115 1.00 53.59 88 ASN A N 1
ATOM 669 C CA . ASN A 1 88 ? -15.036 11.517 -29.396 1.00 53.59 88 ASN A CA 1
ATOM 670 C C . ASN A 1 88 ? -15.127 13.056 -29.363 1.00 53.59 88 ASN A C 1
ATOM 672 O O . ASN A 1 88 ? -15.621 13.678 -30.303 1.00 53.59 88 ASN A O 1
ATOM 676 N N . GLY A 1 89 ? -14.627 13.691 -28.298 1.00 60.88 89 GLY A N 1
ATOM 677 C CA . GLY A 1 89 ? -14.487 15.157 -28.236 1.00 60.88 89 GLY A CA 1
ATOM 678 C C . GLY A 1 89 ? -15.577 15.898 -27.453 1.00 60.88 89 GLY A C 1
ATOM 679 O O . GLY A 1 89 ? -15.699 17.116 -27.579 1.00 60.88 89 GLY A O 1
ATOM 680 N N . GLY A 1 90 ? -16.347 15.192 -26.619 1.00 72.06 90 GLY A N 1
ATOM 681 C CA . GLY A 1 90 ? -17.282 15.802 -25.673 1.00 72.06 90 GLY A CA 1
ATOM 682 C C . GLY A 1 90 ? -18.627 16.213 -26.278 1.00 72.06 90 GLY A C 1
ATOM 683 O O . GLY A 1 90 ? -18.953 15.916 -27.429 1.00 72.06 90 GLY A O 1
ATOM 684 N N . SER A 1 91 ? -19.423 16.927 -25.478 1.00 71.19 91 SER A N 1
ATOM 685 C CA . SER A 1 91 ? -20.766 17.413 -25.834 1.00 71.19 91 SER A CA 1
ATOM 686 C C . SER A 1 91 ? -20.793 18.234 -27.127 1.00 71.19 91 SER A C 1
ATOM 688 O O . SER A 1 91 ? -21.727 18.111 -27.914 1.00 71.19 91 SER A O 1
ATOM 690 N N . TRP A 1 92 ? -19.734 19.002 -27.396 1.00 74.06 92 TRP A N 1
ATOM 691 C CA . TRP A 1 92 ? -19.646 19.861 -28.574 1.00 74.06 92 TRP A CA 1
ATOM 692 C C . TRP A 1 92 ? -19.593 19.084 -29.898 1.00 74.06 92 TRP A C 1
ATOM 694 O O . TRP A 1 92 ? -20.316 19.438 -30.832 1.00 74.06 92 TRP A O 1
ATOM 704 N N . CYS A 1 93 ? -18.799 18.009 -30.002 1.00 73.75 93 CYS A N 1
ATOM 705 C CA . CYS A 1 93 ? -18.781 17.204 -31.231 1.00 73.75 93 CYS A CA 1
ATOM 706 C C . CYS A 1 93 ? -20.098 16.428 -31.421 1.00 73.75 93 CYS A C 1
ATOM 708 O O . CYS A 1 93 ? -20.533 16.246 -32.559 1.00 73.75 93 CYS A O 1
ATOM 710 N N . PHE A 1 94 ? -20.776 16.032 -30.337 1.00 78.75 94 PHE A N 1
ATOM 711 C CA . PHE A 1 94 ? -22.100 15.409 -30.421 1.00 78.75 94 PHE A CA 1
ATOM 712 C C . PHE A 1 94 ? -23.156 16.382 -30.962 1.00 78.75 94 PHE A C 1
ATOM 714 O O . PHE A 1 94 ? -23.821 16.057 -31.947 1.00 78.75 94 PHE A O 1
ATOM 721 N N . ASP A 1 95 ? -23.247 17.588 -30.393 1.00 78.44 95 ASP A N 1
ATOM 722 C CA . ASP A 1 95 ? -24.175 18.645 -30.835 1.00 78.44 95 ASP A CA 1
ATOM 723 C C . ASP A 1 95 ? -23.911 19.085 -32.284 1.00 78.44 95 ASP A C 1
ATOM 725 O O . ASP A 1 95 ? -24.807 19.497 -33.025 1.00 78.44 95 ASP A O 1
ATOM 729 N N . SER A 1 96 ? -22.656 18.956 -32.713 1.00 76.25 96 SER A N 1
ATOM 730 C CA . SER A 1 96 ? -22.205 19.277 -34.065 1.00 76.25 96 SER A CA 1
ATOM 731 C C . SER A 1 96 ? -22.388 18.127 -35.063 1.00 76.25 96 SER A C 1
ATOM 733 O O . SER A 1 96 ? -22.102 18.307 -36.251 1.00 76.25 96 SER A O 1
ATOM 735 N N . SER A 1 97 ? -22.888 16.965 -34.639 1.00 75.12 97 SER A N 1
ATOM 736 C CA . SER A 1 97 ? -23.161 15.847 -35.545 1.00 75.12 97 SER A CA 1
ATOM 737 C C . SER A 1 97 ? -24.418 16.096 -36.390 1.00 75.12 97 SER A C 1
ATOM 739 O O . SER A 1 97 ? -25.383 16.735 -35.959 1.00 75.12 97 SER A O 1
ATOM 741 N N . SER A 1 98 ? -24.433 15.578 -37.623 1.00 70.25 98 SER A N 1
ATOM 742 C CA . SER A 1 98 ? -25.627 15.609 -38.484 1.00 70.25 98 SER A CA 1
ATOM 743 C C . SER A 1 98 ? -26.810 14.895 -37.827 1.00 70.25 98 SER A C 1
ATOM 745 O O . SER A 1 98 ? -27.942 15.363 -37.924 1.00 70.25 98 SER A O 1
ATOM 747 N N . TRP A 1 99 ? -26.529 13.819 -37.091 1.00 73.31 99 TRP A N 1
ATOM 748 C CA . TRP A 1 99 ? -27.511 13.050 -36.339 1.00 73.31 99 TRP A CA 1
ATOM 749 C C . TRP A 1 99 ? -28.195 13.879 -35.245 1.00 73.31 99 TRP A C 1
ATOM 751 O O . TRP A 1 99 ? -29.421 13.966 -35.245 1.00 73.31 99 TRP A O 1
ATOM 761 N N . SER A 1 100 ? -27.431 14.545 -34.367 1.00 72.56 100 SER A N 1
ATOM 762 C CA . SER A 1 100 ? -27.984 15.388 -33.291 1.00 72.56 100 SER A CA 1
ATOM 763 C C . SER A 1 100 ? -28.862 16.505 -33.858 1.00 72.56 100 SER A C 1
ATOM 765 O O . SER A 1 100 ? -29.997 16.694 -33.411 1.00 72.56 100 SER A O 1
ATOM 767 N N . ARG A 1 101 ? -28.394 17.180 -34.919 1.00 78.00 101 ARG A N 1
ATOM 768 C CA . ARG A 1 101 ? -29.167 18.226 -35.606 1.00 78.00 101 ARG A CA 1
ATOM 769 C C . ARG A 1 101 ? -30.459 17.703 -36.222 1.00 78.00 101 ARG A C 1
ATOM 771 O O . ARG A 1 101 ? -31.489 18.366 -36.118 1.00 78.00 101 ARG A O 1
ATOM 778 N N . HIS A 1 102 ? -30.415 16.538 -36.865 1.00 67.81 102 HIS A N 1
ATOM 779 C CA . HIS A 1 102 ? -31.588 15.952 -37.511 1.00 67.81 102 HIS A CA 1
ATOM 780 C C . HIS A 1 102 ? -32.611 15.453 -36.483 1.00 67.81 102 HIS A C 1
ATOM 782 O O . HIS A 1 102 ? -33.808 15.692 -36.631 1.00 67.81 102 HIS A O 1
ATOM 788 N N . ALA A 1 103 ? -32.136 14.830 -35.402 1.00 69.44 103 ALA A N 1
ATOM 789 C CA . ALA A 1 103 ? -32.965 14.382 -34.289 1.00 69.44 103 ALA A CA 1
ATOM 790 C C . ALA A 1 103 ? -33.470 15.540 -33.408 1.00 69.44 103 ALA A C 1
ATOM 792 O O . ALA A 1 103 ? -34.426 15.354 -32.661 1.00 69.44 103 ALA A O 1
ATOM 793 N N . LYS A 1 104 ? -32.856 16.730 -33.510 1.00 83.00 104 LYS A N 1
ATOM 794 C CA . LYS A 1 104 ? -33.067 17.884 -32.619 1.00 83.00 104 LYS A CA 1
ATOM 795 C C . LYS A 1 104 ? -32.854 17.522 -31.143 1.00 83.00 104 LYS A C 1
ATOM 797 O O . LYS A 1 104 ? -33.620 17.950 -30.287 1.00 83.00 104 LYS A O 1
ATOM 802 N N . ILE A 1 105 ? -31.828 16.716 -30.872 1.00 73.56 105 ILE A N 1
ATOM 803 C CA . ILE A 1 105 ? -31.456 16.256 -29.528 1.00 73.56 105 ILE A CA 1
ATOM 804 C C . ILE A 1 105 ? -30.038 16.736 -29.248 1.00 73.56 105 ILE A C 1
ATOM 806 O O . ILE A 1 105 ? -29.114 16.338 -29.958 1.00 73.56 105 ILE A O 1
ATOM 810 N N . SER A 1 106 ? -29.856 17.556 -28.217 1.00 79.44 106 SER A N 1
ATOM 811 C CA . SER A 1 106 ? -28.533 17.985 -27.759 1.00 79.44 106 SER A CA 1
ATOM 812 C C . SER A 1 106 ? -27.896 16.967 -26.807 1.00 79.44 106 SER A C 1
ATOM 814 O O . SER A 1 106 ? -28.570 16.124 -26.212 1.00 79.44 106 SER A O 1
ATOM 816 N N . ALA A 1 107 ? -26.585 17.056 -26.608 1.00 67.69 107 ALA A N 1
ATOM 817 C CA . ALA A 1 107 ? -25.852 16.325 -25.585 1.00 67.69 107 ALA A CA 1
ATOM 818 C C . ALA A 1 107 ? -26.424 16.628 -24.195 1.00 67.69 107 ALA A C 1
ATOM 820 O O . ALA A 1 107 ? -26.499 15.737 -23.354 1.00 67.69 107 ALA A O 1
ATOM 821 N N . HIS A 1 108 ? -26.880 17.865 -23.967 1.00 74.06 108 HIS A N 1
ATOM 822 C CA . HIS A 1 108 ? -27.563 18.244 -22.735 1.00 74.06 108 HIS A CA 1
ATOM 823 C C . HIS A 1 108 ? -28.865 17.459 -22.537 1.00 74.06 108 HIS A C 1
ATOM 825 O O . HIS A 1 108 ? -29.103 16.959 -21.439 1.00 74.06 108 HIS A O 1
ATOM 831 N N . ASP A 1 109 ? -29.668 17.283 -23.588 1.00 68.12 109 ASP A N 1
ATOM 832 C CA . ASP A 1 109 ? -30.902 16.492 -23.524 1.00 68.12 109 ASP A CA 1
ATOM 833 C C . ASP A 1 109 ? -30.609 15.015 -23.223 1.00 68.12 109 ASP A C 1
ATOM 835 O O . ASP A 1 109 ? -31.284 14.410 -22.391 1.00 68.12 109 ASP A O 1
ATOM 839 N N . VAL A 1 110 ? -29.566 14.438 -23.836 1.00 67.88 110 VAL A N 1
ATOM 840 C CA . VAL A 1 110 ? -29.138 13.049 -23.572 1.00 67.88 110 VAL A CA 1
ATOM 841 C C . VAL A 1 110 ? -28.655 12.879 -22.135 1.00 67.88 110 VAL A C 1
ATOM 843 O O . VAL A 1 110 ? -29.062 11.937 -21.458 1.00 67.88 110 VAL A O 1
ATOM 846 N N . LEU A 1 111 ? -27.807 13.789 -21.652 1.00 62.25 111 LEU A N 1
ATOM 847 C CA . LEU A 1 111 ? -27.275 13.747 -20.289 1.00 62.25 111 LEU A CA 1
ATOM 848 C C . LEU A 1 111 ? -28.371 13.987 -19.243 1.00 62.25 111 LEU A C 1
ATOM 850 O O . LEU A 1 111 ? -28.358 13.352 -18.191 1.00 62.25 111 LEU A O 1
ATOM 854 N N . THR A 1 112 ? -29.350 14.841 -19.543 1.00 63.31 112 THR A N 1
ATOM 855 C CA . THR A 1 112 ? -30.501 15.104 -18.666 1.00 63.31 112 THR A CA 1
ATOM 856 C C . THR A 1 112 ? -31.431 13.899 -18.624 1.00 63.31 112 THR A C 1
ATOM 858 O O . THR A 1 112 ? -31.767 13.429 -17.539 1.00 63.31 112 THR A O 1
ATOM 861 N N . ALA A 1 113 ? -31.759 13.311 -19.780 1.00 65.31 113 ALA A N 1
ATOM 862 C CA . ALA A 1 113 ? -32.479 12.043 -19.833 1.00 65.31 113 ALA A CA 1
ATOM 863 C C . ALA A 1 113 ? -31.710 10.940 -19.090 1.00 65.31 113 ALA A C 1
ATOM 865 O O . ALA A 1 113 ? -32.330 10.088 -18.456 1.00 65.31 113 ALA A O 1
ATOM 866 N N . HIS A 1 114 ? -30.370 10.976 -19.109 1.00 61.12 114 HIS A N 1
ATOM 867 C CA . HIS A 1 114 ? -29.551 10.030 -18.364 1.00 61.12 114 HIS A CA 1
ATOM 868 C C . HIS A 1 114 ? -29.598 10.208 -16.864 1.00 61.12 114 HIS A C 1
ATOM 870 O O . HIS A 1 114 ? -29.798 9.234 -16.137 1.00 61.12 114 HIS A O 1
ATOM 876 N N . ALA A 1 115 ? -29.504 11.447 -16.402 1.00 53.53 115 ALA A N 1
ATOM 877 C CA . ALA A 1 115 ? -29.732 11.773 -15.010 1.00 53.53 115 ALA A CA 1
ATOM 878 C C . ALA A 1 115 ? -31.145 11.357 -14.565 1.00 53.53 115 ALA A C 1
ATOM 880 O O . ALA A 1 115 ? -31.286 10.779 -13.490 1.00 53.53 115 ALA A O 1
ATOM 881 N N . ASP A 1 116 ? -32.172 11.562 -15.393 1.00 58.91 116 ASP A N 1
ATOM 882 C CA . ASP A 1 116 ? -33.556 11.190 -15.084 1.00 58.91 116 ASP A CA 1
ATOM 883 C C . ASP A 1 116 ? -33.770 9.673 -15.049 1.00 58.91 116 ASP A C 1
ATOM 885 O O . ASP A 1 116 ? -34.418 9.168 -14.132 1.00 58.91 116 ASP A O 1
ATOM 889 N N . VAL A 1 117 ? -33.201 8.921 -15.997 1.00 58.69 117 VAL A N 1
ATOM 890 C CA . VAL A 1 117 ? -33.237 7.450 -15.995 1.00 58.69 117 VAL A CA 1
ATOM 891 C C . VAL A 1 117 ? -32.460 6.905 -14.804 1.00 58.69 117 VAL A C 1
ATOM 893 O O . VAL A 1 117 ? -32.976 6.036 -14.111 1.00 58.69 117 VAL A O 1
ATOM 896 N N . LEU A 1 118 ? -31.270 7.431 -14.499 1.00 48.53 118 LEU A N 1
ATOM 897 C CA . LEU A 1 118 ? -30.532 7.053 -13.294 1.00 48.53 118 LEU A CA 1
ATOM 898 C C . LEU A 1 118 ? -31.314 7.403 -12.031 1.00 48.53 118 LEU A C 1
ATOM 900 O O . LEU A 1 118 ? -31.362 6.587 -11.121 1.00 48.53 118 LEU A O 1
ATOM 904 N N . GLN A 1 119 ? -31.984 8.555 -11.967 1.00 51.09 119 GLN A N 1
ATOM 905 C CA . GLN A 1 119 ? -32.860 8.895 -10.848 1.00 51.09 119 GLN A CA 1
ATOM 906 C C . GLN A 1 119 ? -34.059 7.953 -10.750 1.00 51.09 119 GLN A C 1
ATOM 908 O O . GLN A 1 119 ? -34.434 7.580 -9.644 1.00 51.09 119 GLN A O 1
ATOM 913 N N . GLN A 1 120 ? -34.680 7.563 -11.862 1.00 54.41 120 GLN A N 1
ATOM 914 C CA . GLN A 1 120 ? -35.802 6.625 -11.859 1.00 54.41 120 GLN A CA 1
ATOM 915 C C . GLN A 1 120 ? -35.358 5.210 -11.508 1.00 54.41 120 GLN A C 1
ATOM 917 O O . GLN A 1 120 ? -36.054 4.554 -10.742 1.00 54.41 120 GLN A O 1
ATOM 922 N N . ILE A 1 121 ? -34.196 4.767 -11.990 1.00 47.75 121 ILE A N 1
ATOM 923 C CA . ILE A 1 121 ? -33.559 3.516 -11.581 1.00 47.75 121 ILE A CA 1
ATOM 924 C C . ILE A 1 121 ? -33.215 3.597 -10.102 1.00 47.75 121 ILE A C 1
ATOM 926 O O . ILE A 1 121 ? -33.556 2.675 -9.391 1.00 47.75 121 ILE A O 1
ATOM 930 N N . LEU A 1 122 ? -32.645 4.692 -9.597 1.00 46.84 122 LEU A N 1
ATOM 931 C CA . LEU A 1 122 ? -32.370 4.879 -8.169 1.00 46.84 122 LEU A CA 1
ATOM 932 C C . LEU A 1 122 ? -33.660 4.857 -7.339 1.00 46.84 122 LEU A C 1
ATOM 934 O O . LEU A 1 122 ? -33.693 4.194 -6.310 1.00 46.84 122 LEU A O 1
ATOM 938 N N . ARG A 1 123 ? -34.742 5.502 -7.794 1.00 51.50 123 ARG A N 1
ATOM 939 C CA . ARG A 1 123 ? -36.062 5.475 -7.134 1.00 51.50 123 ARG A CA 1
ATOM 940 C C . ARG A 1 123 ? -36.722 4.098 -7.208 1.00 51.50 123 ARG A C 1
ATOM 942 O O . ARG A 1 123 ? -37.336 3.665 -6.241 1.00 51.50 123 ARG A O 1
ATOM 949 N N . GLN A 1 124 ? -36.622 3.394 -8.334 1.00 47.50 124 GLN A N 1
ATOM 950 C CA . GLN A 1 124 ? -37.113 2.021 -8.456 1.00 47.50 124 GLN A CA 1
ATOM 951 C C . GLN A 1 124 ? -36.265 1.070 -7.625 1.00 47.50 124 GLN A C 1
ATOM 953 O O . GLN A 1 124 ? -36.825 0.262 -6.909 1.00 47.50 124 GLN A O 1
ATOM 958 N N . TRP A 1 125 ? -34.945 1.214 -7.620 1.00 42.44 125 TRP A N 1
ATOM 959 C CA . TRP A 1 125 ? -34.013 0.439 -6.808 1.00 42.44 125 TRP A CA 1
ATOM 960 C C . TRP A 1 125 ? -34.274 0.656 -5.312 1.00 42.44 125 TRP A C 1
ATOM 962 O O . TRP A 1 125 ? -34.354 -0.322 -4.574 1.00 42.44 125 TRP A O 1
ATOM 972 N N . GLN A 1 126 ? -34.566 1.898 -4.897 1.00 47.06 126 GLN A N 1
ATOM 973 C CA . GLN A 1 126 ? -35.095 2.238 -3.567 1.00 47.06 126 GLN A CA 1
ATOM 974 C C . GLN A 1 126 ? -36.423 1.526 -3.242 1.00 47.06 126 GLN A C 1
ATOM 976 O O . GLN A 1 126 ? -36.693 1.252 -2.075 1.00 47.06 126 GLN A O 1
ATOM 981 N N . ASN A 1 127 ? -37.240 1.204 -4.251 1.00 43.75 127 ASN A N 1
ATOM 982 C CA . ASN A 1 127 ? -38.571 0.614 -4.085 1.00 43.75 127 ASN A CA 1
ATOM 983 C C . ASN A 1 127 ? -38.632 -0.912 -4.303 1.00 43.75 127 ASN A C 1
ATOM 985 O O . ASN A 1 127 ? -39.549 -1.544 -3.784 1.00 43.75 127 ASN A O 1
ATOM 989 N N . THR A 1 128 ? -37.713 -1.521 -5.063 1.00 39.12 128 THR A N 1
ATOM 990 C CA . THR A 1 128 ? -37.829 -2.921 -5.521 1.00 39.12 128 THR A CA 1
ATOM 991 C C . THR A 1 128 ? -36.685 -3.838 -5.090 1.00 39.12 128 THR A C 1
ATOM 993 O O . THR A 1 128 ? -36.891 -5.047 -5.083 1.00 39.12 128 THR A O 1
ATOM 996 N N . ASN A 1 129 ? -35.519 -3.323 -4.674 1.00 36.41 129 ASN A N 1
ATOM 997 C CA . ASN A 1 129 ? -34.386 -4.152 -4.233 1.00 36.41 129 ASN A CA 1
ATOM 998 C C . ASN A 1 129 ? -34.057 -3.918 -2.754 1.00 36.41 129 ASN A C 1
ATOM 1000 O O . ASN A 1 129 ? -33.099 -3.244 -2.391 1.00 36.41 129 ASN A O 1
ATOM 1004 N N . PHE A 1 130 ? -34.867 -4.535 -1.893 1.00 41.12 130 PHE A N 1
ATOM 1005 C CA . PHE A 1 130 ? -34.722 -4.513 -0.434 1.00 41.12 130 PHE A CA 1
ATOM 1006 C C . PHE A 1 130 ? -33.883 -5.680 0.122 1.00 41.12 130 PHE A C 1
ATOM 1008 O O . PHE A 1 130 ? -33.987 -6.020 1.299 1.00 41.12 130 PHE A O 1
ATOM 1015 N N . ALA A 1 131 ? -33.047 -6.312 -0.704 1.00 37.25 131 ALA A N 1
ATOM 1016 C CA . ALA A 1 131 ? -32.188 -7.405 -0.276 1.00 37.25 131 ALA A CA 1
ATOM 1017 C C . ALA A 1 131 ? -30.751 -7.183 -0.770 1.00 37.25 131 ALA A C 1
ATOM 1019 O O . ALA A 1 131 ? -30.502 -7.045 -1.963 1.00 37.25 131 ALA A O 1
ATOM 1020 N N . VAL A 1 132 ? -29.817 -7.220 0.181 1.00 38.66 132 VAL A N 1
ATOM 1021 C CA . VAL A 1 132 ? -28.361 -7.422 0.039 1.00 38.66 132 VAL A CA 1
ATOM 1022 C C . VAL A 1 132 ? -27.451 -6.176 -0.067 1.00 38.66 132 VAL A C 1
ATOM 1024 O O . VAL A 1 132 ? -26.266 -6.302 0.201 1.00 38.66 132 VAL A O 1
ATOM 1027 N N . GLY A 1 133 ? -27.943 -4.956 -0.316 1.00 37.19 133 GLY A N 1
ATOM 1028 C CA . GLY A 1 133 ? -27.036 -3.803 -0.537 1.00 37.19 133 GLY A CA 1
ATOM 1029 C C . GLY A 1 133 ? -26.864 -2.762 0.580 1.00 37.19 133 GLY A C 1
ATOM 1030 O O . GLY A 1 133 ? -25.779 -2.214 0.736 1.00 37.19 133 GLY A O 1
ATOM 1031 N N . SER A 1 134 ? -27.919 -2.415 1.328 1.00 45.75 134 SER A N 1
ATOM 1032 C CA . SER A 1 134 ? -27.875 -1.214 2.187 1.00 45.75 134 SER A CA 1
ATOM 1033 C C . SER A 1 134 ? -28.770 -1.260 3.424 1.00 45.75 134 SER A C 1
ATOM 1035 O O . SER A 1 134 ? -29.459 -0.292 3.773 1.00 45.75 134 SER A O 1
ATOM 1037 N N . THR A 1 135 ? -28.811 -2.397 4.102 1.00 51.81 135 THR A N 1
ATOM 1038 C CA . THR A 1 135 ? -29.745 -2.595 5.209 1.00 51.81 135 THR A CA 1
ATOM 1039 C C . THR A 1 135 ? -29.448 -1.685 6.406 1.00 51.81 135 THR A C 1
ATOM 1041 O O . THR A 1 135 ? -30.397 -1.092 6.910 1.00 51.81 135 THR A O 1
ATOM 1044 N N . ALA A 1 136 ? -28.186 -1.440 6.788 1.00 52.12 136 ALA A N 1
ATOM 1045 C CA . ALA A 1 136 ? -27.840 -0.609 7.956 1.00 52.12 136 ALA A CA 1
ATOM 1046 C C . ALA A 1 136 ? -28.420 0.820 7.891 1.00 52.12 136 ALA A C 1
ATOM 1048 O O . ALA A 1 136 ? -29.009 1.311 8.856 1.00 52.12 136 ALA A O 1
ATOM 1049 N N . CYS A 1 137 ? -28.320 1.482 6.736 1.00 53.59 137 CYS A N 1
ATOM 1050 C CA . CYS A 1 137 ? -28.855 2.835 6.568 1.00 53.59 137 CYS A CA 1
ATOM 1051 C C . CYS A 1 137 ? -30.360 2.855 6.277 1.00 53.59 137 CYS A C 1
ATOM 1053 O O . CYS A 1 137 ? -31.049 3.743 6.780 1.00 53.59 137 CYS A O 1
ATOM 1055 N N . SER A 1 138 ? -30.907 1.832 5.604 1.00 52.88 138 SER A N 1
ATOM 1056 C CA . SER A 1 138 ? -32.369 1.684 5.473 1.00 52.88 138 SER A CA 1
ATOM 1057 C C . SER A 1 138 ? -33.053 1.470 6.833 1.00 52.88 138 SER A C 1
ATOM 1059 O O . SER A 1 138 ? -34.158 1.959 7.067 1.00 52.88 138 SER A O 1
ATOM 1061 N N . ILE A 1 139 ? -32.370 0.793 7.762 1.00 54.41 139 ILE A N 1
ATOM 1062 C CA . ILE A 1 139 ? -32.822 0.546 9.132 1.00 54.41 139 ILE A CA 1
ATOM 1063 C C . ILE A 1 139 ? -32.797 1.848 9.933 1.00 54.41 139 ILE A C 1
ATOM 1065 O O . ILE A 1 139 ? -33.801 2.214 10.541 1.00 54.41 139 ILE A O 1
ATOM 1069 N N . ARG A 1 140 ? -31.706 2.620 9.846 1.00 52.59 140 ARG A N 1
ATOM 1070 C CA . ARG A 1 140 ? -31.602 3.952 10.469 1.00 52.59 140 ARG A CA 1
ATOM 1071 C C . ARG A 1 140 ? -32.685 4.916 9.962 1.00 52.59 140 ARG A C 1
ATOM 1073 O O . ARG A 1 140 ? -33.279 5.657 10.746 1.00 52.59 140 ARG A O 1
ATOM 1080 N N . GLN A 1 141 ? -32.985 4.867 8.663 1.00 54.69 141 GLN A N 1
ATOM 1081 C CA . GLN A 1 141 ? -34.038 5.666 8.037 1.00 54.69 141 GLN A CA 1
ATOM 1082 C C . GLN A 1 141 ? -35.444 5.217 8.474 1.00 54.69 141 GLN A C 1
ATOM 1084 O O . GLN A 1 141 ? -36.269 6.071 8.801 1.00 54.69 141 GLN A O 1
ATOM 1089 N N . ARG A 1 142 ? -35.697 3.901 8.598 1.00 53.06 142 ARG A N 1
ATOM 1090 C CA . ARG A 1 142 ? -36.925 3.359 9.214 1.00 53.06 142 ARG A CA 1
ATOM 1091 C C . ARG A 1 142 ? -37.105 3.833 10.657 1.00 53.06 142 ARG A C 1
ATOM 1093 O O . ARG A 1 142 ? -38.210 4.228 11.026 1.00 53.06 142 ARG A O 1
ATOM 1100 N N . PHE A 1 143 ? -36.042 3.852 11.459 1.00 55.59 143 PHE A N 1
ATOM 1101 C CA . PHE A 1 143 ? -36.150 4.248 12.863 1.00 55.59 143 PHE A CA 1
ATOM 1102 C C . PHE A 1 143 ? -36.325 5.759 13.079 1.00 55.59 143 PHE A C 1
ATOM 1104 O O . PHE A 1 143 ? -37.005 6.182 14.015 1.00 55.59 143 PHE A O 1
ATOM 1111 N N . ARG A 1 144 ? -35.803 6.603 12.178 1.00 52.84 144 ARG A N 1
ATOM 1112 C CA . ARG A 1 144 ? -36.155 8.035 12.168 1.00 52.84 144 ARG A CA 1
ATOM 1113 C C . ARG A 1 144 ? -37.640 8.251 11.898 1.00 52.84 144 ARG A C 1
ATOM 1115 O O . ARG A 1 144 ? -38.255 9.097 12.541 1.00 52.84 144 ARG A O 1
ATOM 1122 N N . THR A 1 145 ? -38.232 7.473 10.992 1.00 53.59 145 THR A N 1
ATOM 1123 C CA . THR A 1 145 ? -39.679 7.556 10.741 1.00 53.59 145 THR A CA 1
ATOM 1124 C C . THR A 1 145 ? -40.530 6.999 11.886 1.00 53.59 145 THR A C 1
ATOM 1126 O O . THR A 1 145 ? -41.704 7.344 11.971 1.00 53.59 145 THR A O 1
ATOM 1129 N N . SER A 1 146 ? -39.958 6.202 12.799 1.00 58.03 146 SER A N 1
ATOM 1130 C CA . SER A 1 146 ? -40.669 5.654 13.963 1.00 58.03 146 SER A CA 1
ATOM 1131 C C . SER A 1 146 ? -40.565 6.502 15.237 1.00 58.03 146 SER A C 1
ATOM 1133 O O . SER A 1 146 ? -41.094 6.094 16.267 1.00 58.03 146 SER A O 1
ATOM 1135 N N . GLY A 1 147 ? -39.904 7.667 15.201 1.00 64.62 147 GLY A N 1
ATOM 1136 C CA . GLY A 1 147 ? -39.758 8.543 16.372 1.00 64.62 147 GLY A CA 1
ATOM 1137 C C . GLY A 1 147 ? -38.725 8.073 17.406 1.00 64.62 147 GLY A C 1
ATOM 1138 O O . GLY A 1 147 ? -38.734 8.556 18.537 1.00 64.62 147 GLY A O 1
ATOM 1139 N N . SER A 1 148 ? -37.832 7.148 17.041 1.00 67.75 148 SER A N 1
ATOM 1140 C CA . SER A 1 148 ? -36.745 6.691 17.914 1.00 67.75 148 SER A CA 1
ATOM 1141 C C . SER A 1 148 ? -35.700 7.802 18.113 1.00 67.75 148 SER A C 1
ATOM 1143 O O . SER A 1 148 ? -35.382 8.534 17.173 1.00 67.75 148 SER A O 1
ATOM 1145 N N . ASN A 1 149 ? -35.146 7.947 19.324 1.00 76.62 149 ASN A N 1
ATOM 1146 C CA . ASN A 1 149 ? -34.071 8.918 19.569 1.00 76.62 149 ASN A CA 1
ATOM 1147 C C . ASN A 1 149 ? -32.739 8.448 18.940 1.00 76.62 149 ASN A C 1
ATOM 1149 O O . ASN A 1 149 ? -32.574 7.272 18.617 1.00 76.62 149 ASN A O 1
ATOM 1153 N N . GLN A 1 150 ? -31.787 9.367 18.749 1.00 62.16 150 GLN A N 1
ATOM 1154 C CA . GLN A 1 150 ? -30.521 9.072 18.064 1.00 62.16 150 GLN A CA 1
ATOM 1155 C C . GLN A 1 150 ? -29.711 7.961 18.758 1.00 62.16 150 GLN A C 1
ATOM 1157 O O . GLN A 1 150 ? -29.130 7.125 18.073 1.00 62.16 150 GLN A O 1
ATOM 1162 N N . ASP A 1 151 ? -29.727 7.897 20.090 1.00 65.31 151 ASP A N 1
ATOM 1163 C CA . ASP A 1 151 ? -28.993 6.880 20.852 1.00 65.31 151 ASP A CA 1
ATOM 1164 C C . ASP A 1 151 ? -29.577 5.472 20.652 1.00 65.31 151 ASP A C 1
ATOM 1166 O O . ASP A 1 151 ? -28.829 4.502 20.517 1.00 65.31 151 ASP A O 1
ATOM 1170 N N . GLN A 1 152 ? -30.907 5.371 20.576 1.00 59.62 152 GLN A N 1
ATOM 1171 C CA . GLN A 1 152 ? -31.654 4.144 20.298 1.00 59.62 152 GLN A CA 1
ATOM 1172 C C . GLN A 1 152 ? -31.395 3.665 18.870 1.00 59.62 152 GLN A C 1
ATOM 1174 O O . GLN A 1 152 ? -31.067 2.507 18.649 1.00 59.62 152 GLN A O 1
ATOM 1179 N N . ILE A 1 153 ? -31.456 4.583 17.905 1.00 56.91 153 ILE A N 1
ATOM 1180 C CA . ILE A 1 153 ? -31.133 4.318 16.502 1.00 56.91 153 ILE A CA 1
ATOM 1181 C C . ILE A 1 153 ? -29.712 3.760 16.368 1.00 56.91 153 ILE A C 1
ATOM 1183 O O . ILE A 1 153 ? -29.471 2.808 15.626 1.00 56.91 153 ILE A O 1
ATOM 1187 N N . ASP A 1 154 ? -28.764 4.349 17.090 1.00 58.59 154 ASP A N 1
ATOM 1188 C CA . ASP A 1 154 ? -27.368 3.937 17.047 1.00 58.59 154 ASP A CA 1
ATOM 1189 C C . ASP A 1 154 ? -27.167 2.589 17.744 1.00 58.59 154 ASP A C 1
ATOM 1191 O O . ASP A 1 154 ? -26.357 1.782 17.292 1.00 58.59 154 ASP A O 1
ATOM 1195 N N . ALA A 1 155 ? -27.918 2.314 18.814 1.00 63.69 155 ALA A N 1
ATOM 1196 C CA . ALA A 1 155 ? -27.930 1.018 19.483 1.00 63.69 155 ALA A CA 1
ATOM 1197 C C . ALA A 1 155 ? -28.515 -0.084 18.593 1.00 63.69 155 ALA A C 1
ATOM 1199 O O . ALA A 1 155 ? -27.913 -1.148 18.487 1.00 63.69 155 ALA A O 1
ATOM 1200 N N . ASP A 1 156 ? -29.614 0.191 17.895 1.00 54.69 156 ASP A N 1
ATOM 1201 C CA . ASP A 1 156 ? -30.306 -0.782 17.050 1.00 54.69 156 ASP A CA 1
ATOM 1202 C C . ASP A 1 156 ? -29.532 -1.060 15.752 1.00 54.69 156 ASP A C 1
ATOM 1204 O O . ASP A 1 156 ? -29.448 -2.203 15.313 1.00 54.69 156 ASP A O 1
ATOM 1208 N N . VAL A 1 157 ? -28.881 -0.050 15.157 1.00 53.53 157 VAL A N 1
ATOM 1209 C CA . VAL A 1 157 ? -27.950 -0.261 14.032 1.00 53.53 157 VAL A CA 1
ATOM 1210 C C . VAL A 1 157 ? -26.732 -1.074 14.474 1.00 53.53 157 VAL A C 1
ATOM 1212 O O . VAL A 1 157 ? -26.296 -1.958 13.739 1.00 53.53 157 VAL A O 1
ATOM 1215 N N . ARG A 1 158 ? -26.195 -0.828 15.680 1.00 55.53 158 ARG A N 1
ATOM 1216 C CA . ARG A 1 158 ? -25.133 -1.670 16.257 1.00 55.53 158 ARG A CA 1
ATOM 1217 C C . ARG A 1 158 ? -25.612 -3.107 16.473 1.00 55.53 158 ARG A C 1
ATOM 1219 O O . ARG A 1 158 ? -24.891 -4.022 16.096 1.00 55.53 158 ARG A O 1
ATOM 1226 N N . ALA A 1 159 ? -26.812 -3.305 17.016 1.00 52.78 159 ALA A N 1
ATOM 1227 C CA . ALA A 1 159 ? -27.406 -4.623 17.242 1.00 52.78 159 ALA A CA 1
ATOM 1228 C C . ALA A 1 159 ? -27.706 -5.369 15.929 1.00 52.78 159 ALA A C 1
ATOM 1230 O O . ALA A 1 159 ? -27.474 -6.566 15.820 1.00 52.78 159 ALA A O 1
ATOM 1231 N N . TRP A 1 160 ? -28.147 -4.666 14.887 1.00 47.78 160 TRP A N 1
ATOM 1232 C CA . TRP A 1 160 ? -28.377 -5.268 13.576 1.00 47.78 160 TRP A CA 1
ATOM 1233 C C . TRP A 1 160 ? -27.069 -5.618 12.856 1.00 47.78 160 TRP A C 1
ATOM 1235 O O . TRP A 1 160 ? -26.951 -6.697 12.278 1.00 47.78 160 TRP A O 1
ATOM 1245 N N . ASN A 1 161 ? -26.053 -4.751 12.942 1.00 47.66 161 ASN A N 1
ATOM 1246 C CA . ASN A 1 161 ? -24.701 -5.096 12.502 1.00 47.66 161 ASN A CA 1
ATOM 1247 C C . ASN A 1 161 ? -24.175 -6.312 13.287 1.00 47.66 161 ASN A C 1
ATOM 1249 O O . ASN A 1 161 ? -23.497 -7.154 12.706 1.00 47.66 161 ASN A O 1
ATOM 1253 N N . GLN A 1 162 ? -24.539 -6.455 14.570 1.00 47.56 162 GLN A N 1
ATOM 1254 C CA . GLN A 1 162 ? -24.255 -7.663 15.350 1.00 47.56 162 GLN A CA 1
ATOM 1255 C C . GLN A 1 162 ? -24.979 -8.908 14.817 1.00 47.56 162 GLN A C 1
ATOM 1257 O O . GLN A 1 162 ? -24.402 -9.990 14.800 1.00 47.56 162 GLN A O 1
ATOM 1262 N N . GLU A 1 163 ? -26.213 -8.778 14.344 1.00 40.19 163 GLU A N 1
ATOM 1263 C CA . GLU A 1 163 ? -27.030 -9.907 13.891 1.00 40.19 163 GLU A CA 1
ATOM 1264 C C . GLU A 1 163 ? -26.697 -10.362 12.457 1.00 40.19 163 GLU A C 1
ATOM 1266 O O . GLU A 1 163 ? -26.569 -11.558 12.202 1.00 40.19 163 GLU A O 1
ATOM 1271 N N . VAL A 1 164 ? -26.498 -9.431 11.517 1.00 40.34 164 VAL A N 1
ATOM 1272 C CA . VAL A 1 164 ? -26.317 -9.744 10.084 1.00 40.34 164 VAL A CA 1
ATOM 1273 C C . VAL A 1 164 ? -24.861 -9.987 9.687 1.00 40.34 164 VAL A C 1
ATOM 1275 O O . VAL A 1 164 ? -24.609 -10.752 8.759 1.00 40.34 164 VAL A O 1
ATOM 1278 N N . LEU A 1 165 ? -23.893 -9.419 10.412 1.00 48.06 165 LEU A N 1
ATOM 1279 C CA . LEU A 1 165 ? -22.464 -9.671 10.176 1.00 48.06 165 LEU A CA 1
ATOM 1280 C C . LEU A 1 165 ? -21.908 -10.841 11.013 1.00 48.06 165 LEU A C 1
ATOM 1282 O O . LEU A 1 165 ? -20.695 -10.974 11.129 1.00 48.06 165 LEU A O 1
ATOM 1286 N N . ASN A 1 166 ? -22.754 -11.696 11.611 1.00 43.41 166 ASN A N 1
ATOM 1287 C CA . ASN A 1 166 ? -22.332 -12.740 12.567 1.00 43.41 166 ASN A CA 1
ATOM 1288 C C . ASN A 1 166 ? -21.593 -12.209 13.821 1.00 43.41 166 ASN A C 1
ATOM 1290 O O . ASN A 1 166 ? -20.818 -12.937 14.441 1.00 43.41 166 ASN A O 1
ATOM 1294 N N . ALA A 1 167 ? -21.856 -10.981 14.266 1.00 46.47 167 ALA A N 1
ATOM 1295 C CA . ALA A 1 167 ? -21.290 -10.418 15.500 1.00 46.47 167 ALA A CA 1
ATOM 1296 C C . ALA A 1 167 ? -22.075 -10.782 16.791 1.00 46.47 167 ALA A C 1
ATOM 1298 O O . ALA A 1 167 ? -21.886 -10.165 17.839 1.00 46.47 167 ALA A O 1
ATOM 1299 N N . GLY A 1 168 ? -22.933 -11.813 16.730 1.00 36.25 168 GLY A N 1
ATOM 1300 C CA . GLY A 1 168 ? -23.581 -12.465 17.880 1.00 36.25 168 GLY A CA 1
ATOM 1301 C C . GLY A 1 168 ? -22.724 -13.534 18.577 1.00 36.25 168 GLY A C 1
ATOM 1302 O O . GLY A 1 168 ? -23.059 -13.982 19.672 1.00 36.25 168 GLY A O 1
ATOM 1303 N N . ARG A 1 169 ? -21.589 -13.923 17.986 1.00 41.81 169 ARG A N 1
ATOM 1304 C CA . ARG A 1 169 ? -20.447 -14.396 18.781 1.00 41.81 169 ARG A CA 1
ATOM 1305 C C . ARG A 1 169 ? -19.717 -13.147 19.265 1.00 41.81 169 ARG A C 1
ATOM 1307 O O . ARG A 1 169 ? -19.696 -12.179 18.504 1.00 41.81 169 ARG A O 1
ATOM 1314 N N . PRO A 1 170 ? -19.134 -13.115 20.477 1.00 41.31 170 PRO A N 1
ATOM 1315 C CA . PRO A 1 170 ? -18.226 -12.033 20.824 1.00 41.31 170 PRO A CA 1
ATOM 1316 C C . PRO A 1 170 ? -17.288 -11.827 19.631 1.00 41.31 170 PRO A C 1
ATOM 1318 O O . PRO A 1 170 ? -16.674 -12.789 19.173 1.00 41.31 170 PRO A O 1
ATOM 1321 N N . PHE A 1 171 ? -17.253 -10.603 19.086 1.00 47.88 171 PHE A N 1
ATOM 1322 C CA . PHE A 1 171 ? -16.398 -10.220 17.948 1.00 47.88 171 PHE A CA 1
ATOM 1323 C C . PHE A 1 171 ? -14.964 -10.751 18.123 1.00 47.88 171 PHE A C 1
ATOM 1325 O O . PHE A 1 171 ? -14.268 -11.075 17.166 1.00 47.88 171 PHE A O 1
ATOM 1332 N N . TRP A 1 172 ? -14.592 -10.895 19.393 1.00 46.62 172 TRP A N 1
ATOM 1333 C CA . TRP A 1 172 ? -13.513 -11.696 19.922 1.00 46.62 172 TRP A CA 1
ATOM 1334 C C . TRP A 1 172 ? -14.022 -12.500 21.130 1.00 46.62 172 TRP A C 1
ATOM 1336 O O . TRP A 1 172 ? -14.282 -11.909 22.177 1.00 46.62 172 TRP A O 1
ATOM 1346 N N . ASP A 1 173 ? -14.165 -13.825 21.030 1.00 50.78 173 ASP A N 1
ATOM 1347 C CA . ASP A 1 173 ? -14.301 -14.708 22.210 1.00 50.78 173 ASP A CA 1
ATOM 1348 C C . ASP A 1 173 ? -12.958 -15.340 22.619 1.00 50.78 173 ASP A C 1
ATOM 1350 O O . ASP A 1 173 ? -12.886 -16.122 23.567 1.00 50.78 173 ASP A O 1
ATOM 1354 N N . GLY A 1 174 ? -11.887 -14.997 21.890 1.00 54.22 174 GLY A N 1
ATOM 1355 C CA . GLY A 1 174 ? -10.550 -15.567 22.036 1.00 54.22 174 GLY A CA 1
ATOM 1356 C C . GLY A 1 174 ? -10.419 -17.008 21.526 1.00 54.22 174 GLY A C 1
ATOM 1357 O O . GLY A 1 174 ? -9.297 -17.493 21.412 1.00 54.22 174 GLY A O 1
ATOM 1358 N N . GLN A 1 175 ? -11.514 -17.693 21.175 1.00 51.69 175 GLN A N 1
ATOM 1359 C CA . GLN A 1 175 ? -11.479 -19.073 20.685 1.00 51.69 175 GLN A CA 1
ATOM 1360 C C . GLN A 1 175 ? -11.147 -19.157 19.195 1.00 51.69 175 GLN A C 1
ATOM 1362 O O . GLN A 1 175 ? -10.427 -20.068 18.795 1.00 51.69 175 GLN A O 1
ATOM 1367 N N . ASP A 1 176 ? -11.566 -18.187 18.377 1.00 51.25 176 ASP A N 1
ATOM 1368 C CA . ASP A 1 176 ? -11.150 -18.131 16.963 1.00 51.25 176 ASP A CA 1
ATOM 1369 C C . ASP A 1 176 ? -9.628 -17.874 16.823 1.00 51.25 176 ASP A C 1
ATOM 1371 O O . ASP A 1 176 ? -9.002 -18.315 15.858 1.00 51.25 176 ASP A O 1
ATOM 1375 N N . PHE A 1 177 ? -8.985 -17.273 17.834 1.00 52.69 177 PHE A N 1
ATOM 1376 C CA . PHE A 1 177 ? -7.524 -17.125 17.890 1.00 52.69 177 PHE A CA 1
ATOM 1377 C C . PHE A 1 177 ? -6.802 -18.473 18.038 1.00 52.69 177 PHE A C 1
ATOM 1379 O O . PHE A 1 177 ? -5.725 -18.670 17.480 1.00 52.69 177 PHE A O 1
ATOM 1386 N N . VAL A 1 178 ? -7.434 -19.441 18.714 1.00 51.12 178 VAL A N 1
ATOM 1387 C CA . VAL A 1 178 ? -6.915 -20.814 18.844 1.00 51.12 178 VAL A CA 1
ATOM 1388 C C . VAL A 1 178 ? -6.813 -21.493 17.474 1.00 51.12 178 VAL A C 1
ATOM 1390 O O . VAL A 1 178 ? -5.955 -22.350 17.284 1.00 51.12 178 VAL A O 1
ATOM 1393 N N . ARG A 1 179 ? -7.639 -21.089 16.495 1.00 53.12 179 ARG A N 1
ATOM 1394 C CA . ARG A 1 179 ? -7.532 -21.568 15.109 1.00 53.12 179 ARG A CA 1
ATOM 1395 C C . ARG A 1 179 ? -6.422 -20.890 14.311 1.00 53.12 179 ARG A C 1
ATOM 1397 O O . ARG A 1 179 ? -5.821 -21.559 13.480 1.00 53.12 179 ARG A O 1
ATOM 1404 N N . MET A 1 180 ? -6.174 -19.598 14.532 1.00 58.91 180 MET A N 1
ATOM 1405 C CA . MET A 1 180 ? -5.154 -18.849 13.783 1.00 58.91 180 MET A CA 1
ATOM 1406 C C . MET A 1 180 ? -3.731 -19.065 14.307 1.00 58.91 180 MET A C 1
ATOM 1408 O O . MET A 1 180 ? -2.783 -18.806 13.575 1.00 58.91 180 MET A O 1
ATOM 1412 N N . GLY A 1 181 ? -3.561 -19.548 15.542 1.00 66.88 181 GLY A N 1
ATOM 1413 C CA . GLY A 1 181 ? -2.259 -19.900 16.122 1.00 66.88 181 GLY A CA 1
ATOM 1414 C C . GLY A 1 181 ? -1.381 -18.698 16.497 1.00 66.88 181 GLY A C 1
ATOM 1415 O O . GLY A 1 181 ? -0.726 -18.733 17.535 1.00 66.88 181 GLY A O 1
ATOM 1416 N N . SER A 1 182 ? -1.417 -17.609 15.722 1.00 83.94 182 SER A N 1
ATOM 1417 C CA . SER A 1 182 ? -0.664 -16.375 15.955 1.00 83.94 182 SER A CA 1
ATOM 1418 C C . SER A 1 182 ? -1.407 -15.134 15.444 1.00 83.94 182 SER A C 1
ATOM 1420 O O . SER A 1 182 ? -2.318 -15.219 14.619 1.00 83.94 182 SER A O 1
ATOM 1422 N N . LEU A 1 183 ? -0.982 -13.945 15.894 1.00 89.06 183 LEU A N 1
ATOM 1423 C CA . LEU A 1 183 ? -1.396 -12.693 15.255 1.00 89.06 183 LEU A CA 1
ATOM 1424 C C . LEU A 1 183 ? -0.901 -12.664 13.797 1.00 89.06 183 LEU A C 1
ATOM 1426 O O . LEU A 1 183 ? 0.163 -13.227 13.513 1.00 89.06 183 LEU A O 1
ATOM 1430 N N . PRO A 1 184 ? -1.616 -11.976 12.886 1.00 93.50 184 PRO A N 1
ATOM 1431 C CA . PRO A 1 184 ? -1.112 -11.725 11.544 1.00 93.50 184 PRO A CA 1
ATOM 1432 C C . PRO A 1 184 ? 0.241 -11.010 11.594 1.00 93.50 184 PRO A C 1
ATOM 1434 O O . PRO A 1 184 ? 0.396 -10.000 12.291 1.00 93.50 184 PRO A O 1
ATOM 1437 N N . LYS A 1 185 ? 1.214 -11.534 10.850 1.00 94.19 185 LYS A N 1
ATOM 1438 C CA . LYS A 1 185 ? 2.535 -10.926 10.695 1.00 94.19 185 LYS A CA 1
ATOM 1439 C C . LYS A 1 185 ? 2.537 -10.018 9.472 1.00 94.19 185 LYS A C 1
ATOM 1441 O O . LYS A 1 185 ? 1.915 -10.338 8.462 1.00 94.19 185 LYS A O 1
ATOM 1446 N N . VAL A 1 186 ? 3.222 -8.884 9.561 1.00 96.12 186 VAL A N 1
ATOM 1447 C CA . VAL A 1 186 ? 3.199 -7.835 8.537 1.00 96.12 186 VAL A CA 1
ATOM 1448 C C . VAL A 1 186 ? 4.610 -7.511 8.055 1.00 96.12 186 VAL A C 1
ATOM 1450 O O . VAL A 1 186 ? 5.432 -6.998 8.815 1.00 96.12 186 VAL A O 1
ATOM 1453 N N . SER A 1 187 ? 4.865 -7.774 6.775 1.00 96.75 187 SER A N 1
ATOM 1454 C CA . SER A 1 187 ? 6.053 -7.335 6.044 1.00 96.75 187 SER A CA 1
ATOM 1455 C C . SER A 1 187 ? 5.744 -6.017 5.327 1.00 96.75 187 SER A C 1
ATOM 1457 O O . SER A 1 187 ? 4.891 -5.966 4.441 1.00 96.75 187 SER A O 1
ATOM 1459 N N . CYS A 1 188 ? 6.393 -4.934 5.745 1.00 98.19 188 CYS A N 1
ATOM 1460 C CA . CYS A 1 188 ? 6.253 -3.597 5.176 1.00 98.19 188 CYS A CA 1
ATOM 1461 C C . CYS A 1 188 ? 7.316 -3.396 4.088 1.00 98.19 188 CYS A C 1
ATOM 1463 O O . CYS A 1 188 ? 8.509 -3.344 4.387 1.00 98.19 188 CYS A O 1
ATOM 1465 N N . LEU A 1 189 ? 6.879 -3.292 2.832 1.00 98.31 189 LEU A N 1
ATOM 1466 C CA . LEU A 1 189 ? 7.720 -3.205 1.638 1.00 98.31 189 LEU A CA 1
ATOM 1467 C C . LEU A 1 189 ? 7.646 -1.786 1.069 1.00 98.31 189 LEU A C 1
ATOM 1469 O O . LEU A 1 189 ? 6.599 -1.371 0.566 1.00 98.31 189 LEU A O 1
ATOM 1473 N N . VAL A 1 190 ? 8.741 -1.035 1.143 1.00 98.06 190 VAL A N 1
ATOM 1474 C CA . VAL A 1 190 ? 8.767 0.384 0.773 1.00 98.06 190 VAL A CA 1
ATOM 1475 C C . VAL A 1 190 ? 9.729 0.600 -0.400 1.00 98.06 190 VAL A C 1
ATOM 1477 O O . VAL A 1 190 ? 10.944 0.522 -0.206 1.00 98.06 190 VAL A O 1
ATOM 1480 N N . PRO A 1 191 ? 9.249 0.881 -1.626 1.00 97.50 191 PRO A N 1
ATOM 1481 C CA . PRO A 1 191 ? 10.124 1.290 -2.714 1.00 97.50 191 PRO A CA 1
ATOM 1482 C C . PRO A 1 191 ? 10.612 2.722 -2.474 1.00 97.50 191 PRO A C 1
ATOM 1484 O O . PRO A 1 191 ? 9.818 3.631 -2.223 1.00 97.50 191 PRO A O 1
ATOM 1487 N N . VAL A 1 192 ? 11.923 2.937 -2.574 1.00 95.62 192 VAL A N 1
ATOM 1488 C CA . VAL A 1 192 ? 12.563 4.231 -2.292 1.00 95.62 192 VAL A CA 1
ATOM 1489 C C . VAL A 1 192 ? 13.654 4.547 -3.307 1.00 95.62 192 VAL A C 1
ATOM 1491 O O . VAL A 1 192 ? 14.191 3.647 -3.945 1.00 95.62 192 VAL A O 1
ATOM 1494 N N . VAL A 1 193 ? 13.966 5.830 -3.475 1.00 94.06 193 VAL A N 1
ATOM 1495 C CA . VAL A 1 193 ? 15.098 6.304 -4.293 1.00 94.06 193 VAL A CA 1
ATOM 1496 C C . VAL A 1 193 ? 16.227 6.706 -3.355 1.00 94.06 193 VAL A C 1
ATOM 1498 O O . VAL A 1 193 ? 16.042 7.593 -2.520 1.00 94.06 193 VAL A O 1
ATOM 1501 N N . TRP A 1 194 ? 17.379 6.054 -3.482 1.00 91.94 194 TRP A N 1
ATOM 1502 C CA . TRP A 1 194 ? 18.526 6.254 -2.600 1.00 91.94 194 TRP A CA 1
ATOM 1503 C C . TRP A 1 194 ? 19.680 6.971 -3.314 1.00 91.94 194 TRP A C 1
ATOM 1505 O O . TRP A 1 194 ? 19.987 6.582 -4.442 1.00 91.94 194 TRP A O 1
ATOM 1515 N N . PRO A 1 195 ? 20.369 7.929 -2.656 1.00 92.69 195 PRO A N 1
ATOM 1516 C CA . PRO A 1 195 ? 20.151 8.436 -1.290 1.00 92.69 195 PRO A CA 1
ATOM 1517 C C . PRO A 1 195 ? 19.098 9.552 -1.172 1.00 92.69 195 PRO A C 1
ATOM 1519 O O . PRO A 1 195 ? 18.795 9.986 -0.063 1.00 92.69 195 PRO A O 1
ATOM 1522 N N . ALA A 1 196 ? 18.498 10.013 -2.278 1.00 92.00 196 ALA A N 1
ATOM 1523 C CA . ALA A 1 196 ? 17.597 11.175 -2.286 1.00 92.00 196 ALA A CA 1
ATOM 1524 C C . ALA A 1 196 ? 16.436 11.158 -1.267 1.00 92.00 196 ALA A C 1
ATOM 1526 O O . ALA A 1 196 ? 15.875 12.218 -0.976 1.00 92.00 196 ALA A O 1
ATOM 1527 N N . GLN A 1 197 ? 16.031 9.989 -0.764 1.00 92.81 197 GLN A N 1
ATOM 1528 C CA . GLN A 1 197 ? 14.904 9.832 0.157 1.00 92.81 197 GLN A CA 1
ATOM 1529 C C . GLN A 1 197 ? 15.297 9.374 1.565 1.00 92.81 197 GLN A C 1
ATOM 1531 O O . GLN A 1 197 ? 14.394 9.067 2.335 1.00 92.81 197 GLN A O 1
ATOM 1536 N N . GLU A 1 198 ? 16.583 9.362 1.926 1.00 93.94 198 GLU A N 1
ATOM 1537 C CA . GLU A 1 198 ? 17.088 8.898 3.233 1.00 93.94 198 GLU A CA 1
ATOM 1538 C C . GLU A 1 198 ? 16.248 9.385 4.427 1.00 93.94 198 GLU A C 1
ATOM 1540 O O . GLU A 1 198 ? 15.767 8.576 5.218 1.00 93.94 198 GLU A O 1
ATOM 1545 N N . ALA A 1 199 ? 15.942 10.685 4.488 1.00 94.56 199 ALA A N 1
ATOM 1546 C CA . ALA A 1 199 ? 15.158 11.265 5.580 1.00 94.56 199 ALA A CA 1
ATOM 1547 C C . ALA A 1 199 ? 13.741 10.661 5.726 1.00 94.56 199 ALA A C 1
ATOM 1549 O O . ALA A 1 199 ? 13.197 10.604 6.829 1.00 94.56 199 ALA A O 1
ATOM 1550 N N . PHE A 1 200 ? 13.116 10.196 4.635 1.00 95.31 200 PHE A N 1
ATOM 1551 C CA . PHE A 1 200 ? 11.833 9.486 4.715 1.00 95.31 200 PHE A CA 1
ATOM 1552 C C . PHE A 1 200 ? 11.999 8.075 5.277 1.00 95.31 200 PHE A C 1
ATOM 1554 O O . PHE A 1 200 ? 11.128 7.623 6.011 1.00 95.31 200 PHE A O 1
ATOM 1561 N N . LEU A 1 201 ? 13.096 7.381 4.969 1.00 94.75 201 LEU A N 1
ATOM 1562 C CA . LEU A 1 201 ? 13.351 6.041 5.502 1.00 94.75 201 LEU A CA 1
ATOM 1563 C C . LEU A 1 201 ? 13.583 6.092 7.009 1.00 94.75 201 LEU A C 1
ATOM 1565 O O . LEU A 1 201 ? 13.044 5.255 7.733 1.00 94.75 201 LEU A O 1
ATOM 1569 N N . GLU A 1 202 ? 14.342 7.084 7.479 1.00 94.81 202 GLU A N 1
ATOM 1570 C CA . GLU A 1 202 ? 14.520 7.352 8.907 1.00 94.81 202 GLU A CA 1
ATOM 1571 C C . GLU A 1 202 ? 13.166 7.614 9.568 1.00 94.81 202 GLU A C 1
ATOM 1573 O O . GLU A 1 202 ? 12.788 6.902 10.497 1.00 94.81 202 GLU A O 1
ATOM 1578 N N . ALA A 1 203 ? 12.370 8.538 9.017 1.00 96.69 203 ALA A N 1
ATOM 1579 C CA . ALA A 1 203 ? 11.044 8.850 9.543 1.00 96.69 203 ALA A CA 1
ATOM 1580 C C . ALA A 1 203 ? 10.109 7.626 9.563 1.00 96.69 203 ALA A C 1
ATOM 1582 O O . ALA A 1 203 ? 9.394 7.414 10.542 1.00 96.69 203 ALA A O 1
ATOM 1583 N N . ILE A 1 204 ? 10.114 6.788 8.522 1.00 97.19 204 ILE A N 1
ATOM 1584 C CA . ILE A 1 204 ? 9.337 5.540 8.479 1.00 97.19 204 ILE A CA 1
ATOM 1585 C C . ILE A 1 204 ? 9.821 4.575 9.567 1.00 97.19 204 ILE A C 1
ATOM 1587 O O . ILE A 1 204 ? 9.005 4.063 10.335 1.00 97.19 204 ILE A O 1
ATOM 1591 N N . SER A 1 205 ? 11.134 4.366 9.674 1.00 96.00 205 SER A N 1
ATOM 1592 C CA . SER A 1 205 ? 11.752 3.447 10.640 1.00 96.00 205 SER A CA 1
ATOM 1593 C C . SER A 1 205 ? 11.474 3.861 12.086 1.00 96.00 205 SER A C 1
ATOM 1595 O O . SER A 1 205 ? 11.153 3.020 12.925 1.00 96.00 205 SER A O 1
ATOM 1597 N N . GLU A 1 206 ? 11.545 5.160 12.375 1.00 95.75 206 GLU A N 1
ATOM 1598 C CA . GLU A 1 206 ? 11.301 5.733 13.701 1.00 95.75 206 GLU A CA 1
ATOM 1599 C C . GLU A 1 206 ? 9.815 5.840 14.060 1.00 95.75 206 GLU A C 1
ATOM 1601 O O . GLU A 1 206 ? 9.467 6.012 15.235 1.00 95.75 206 GLU A O 1
ATOM 1606 N N . THR A 1 207 ? 8.923 5.756 13.071 1.00 96.88 207 THR A N 1
ATOM 1607 C CA . THR A 1 207 ? 7.473 5.792 13.273 1.00 96.88 207 THR A CA 1
ATOM 1608 C C . THR A 1 207 ? 6.865 4.402 13.115 1.00 96.88 207 THR A C 1
ATOM 1610 O O . THR A 1 207 ? 7.159 3.516 13.922 1.00 96.88 207 THR A O 1
ATOM 1613 N N . TYR A 1 208 ? 6.004 4.194 12.121 1.00 97.12 208 TYR A N 1
ATOM 1614 C CA . TYR A 1 208 ? 5.230 2.961 11.999 1.00 97.12 208 TYR A CA 1
ATOM 1615 C C . TYR A 1 208 ? 6.067 1.742 11.607 1.00 97.12 208 TYR A C 1
ATOM 1617 O O . TYR A 1 208 ? 5.657 0.614 11.872 1.00 97.12 208 TYR A O 1
ATOM 1625 N N . GLY A 1 209 ? 7.227 1.943 10.975 1.00 96.38 209 GLY A N 1
ATOM 1626 C CA . GLY A 1 209 ? 8.088 0.858 10.514 1.00 96.38 209 GLY A CA 1
ATOM 1627 C C . GLY A 1 209 ? 8.544 -0.043 11.661 1.00 96.38 209 GLY A C 1
ATOM 1628 O O . GLY A 1 209 ? 8.641 -1.257 11.494 1.00 96.38 209 GLY A O 1
ATOM 1629 N N . SER A 1 210 ? 8.724 0.533 12.854 1.00 95.00 210 SER A N 1
ATOM 1630 C CA . SER A 1 210 ? 9.081 -0.203 14.073 1.00 95.00 210 SER A CA 1
ATOM 1631 C C . SER A 1 210 ? 7.997 -1.172 14.577 1.00 95.00 210 SER A C 1
ATOM 1633 O O . SER A 1 210 ? 8.309 -2.096 15.332 1.00 95.00 210 SER A O 1
ATOM 1635 N N . ASP A 1 211 ? 6.744 -0.998 14.140 1.00 95.56 211 ASP A N 1
ATOM 1636 C CA . ASP A 1 211 ? 5.605 -1.858 14.487 1.00 95.56 211 ASP A CA 1
ATOM 1637 C C . ASP A 1 211 ? 5.325 -2.947 13.427 1.00 95.56 211 ASP A C 1
ATOM 1639 O O . ASP A 1 211 ? 4.465 -3.822 13.630 1.00 95.56 211 ASP A O 1
ATOM 1643 N N . CYS A 1 212 ? 6.052 -2.921 12.304 1.00 96.00 212 CYS A N 1
ATOM 1644 C CA . CYS A 1 212 ? 6.059 -3.996 11.316 1.00 96.00 212 CYS A CA 1
ATOM 1645 C C . CYS A 1 212 ? 6.838 -5.214 11.850 1.00 96.00 212 CYS A C 1
ATOM 1647 O O . CYS A 1 212 ? 7.775 -5.103 12.653 1.00 96.00 212 CYS A O 1
ATOM 1649 N N . ASP A 1 213 ? 6.458 -6.415 11.415 1.00 93.94 213 ASP A N 1
ATOM 1650 C CA . ASP A 1 213 ? 7.220 -7.623 11.742 1.00 93.94 213 ASP A CA 1
ATOM 1651 C C . ASP A 1 213 ? 8.552 -7.623 11.003 1.00 93.94 213 ASP A C 1
ATOM 1653 O O . ASP A 1 213 ? 9.593 -7.862 11.619 1.00 93.94 213 ASP A O 1
ATOM 1657 N N . VAL A 1 214 ? 8.496 -7.229 9.731 1.00 94.38 214 VAL A N 1
ATOM 1658 C CA . VAL A 1 214 ? 9.640 -6.994 8.856 1.00 94.38 214 VAL A CA 1
ATOM 1659 C C . VAL A 1 214 ? 9.446 -5.656 8.146 1.00 94.38 214 VAL A C 1
ATOM 1661 O O . VAL A 1 214 ? 8.339 -5.333 7.722 1.00 94.38 214 VAL A O 1
ATOM 1664 N N . LEU A 1 215 ? 10.514 -4.872 8.021 1.00 95.81 215 LEU A N 1
ATOM 1665 C CA . LEU A 1 215 ? 10.539 -3.625 7.261 1.00 95.81 215 LEU A CA 1
ATOM 1666 C C . LEU A 1 215 ? 11.658 -3.719 6.230 1.00 95.81 215 LEU A C 1
ATOM 1668 O O . LEU A 1 215 ? 12.811 -3.933 6.605 1.00 95.81 215 LEU A O 1
ATOM 1672 N N . ARG A 1 216 ? 11.318 -3.547 4.953 1.00 97.19 216 ARG A N 1
ATOM 1673 C CA . ARG A 1 216 ? 12.274 -3.560 3.848 1.00 97.19 216 ARG A CA 1
ATOM 1674 C C . ARG A 1 216 ? 12.115 -2.339 2.959 1.00 97.19 216 ARG A C 1
ATOM 1676 O O . ARG A 1 216 ? 11.008 -1.948 2.595 1.00 97.19 216 ARG A O 1
ATOM 1683 N N . PHE A 1 217 ? 13.251 -1.785 2.581 1.00 97.56 217 PHE A N 1
ATOM 1684 C CA . PHE A 1 217 ? 13.423 -0.689 1.654 1.00 97.56 217 PHE A CA 1
ATOM 1685 C C . PHE A 1 217 ? 14.007 -1.233 0.355 1.00 97.56 217 PHE A C 1
ATOM 1687 O O . PHE A 1 217 ? 15.066 -1.860 0.351 1.00 97.56 217 PHE A O 1
ATOM 1694 N N . PHE A 1 218 ? 13.312 -0.993 -0.751 1.00 97.75 218 PHE A N 1
ATOM 1695 C CA . PHE A 1 218 ? 13.692 -1.494 -2.065 1.00 97.75 218 PHE A CA 1
ATOM 1696 C C . PHE A 1 218 ? 14.198 -0.356 -2.938 1.00 97.75 218 PHE A C 1
ATOM 1698 O O . PHE A 1 218 ? 13.466 0.586 -3.257 1.00 97.75 218 PHE A O 1
ATOM 1705 N N . VAL A 1 219 ? 15.453 -0.468 -3.348 1.00 96.88 219 VAL A N 1
ATOM 1706 C CA . VAL A 1 219 ? 16.148 0.492 -4.208 1.00 96.88 219 VAL A CA 1
ATOM 1707 C C . VAL A 1 219 ? 16.562 -0.186 -5.503 1.00 96.88 219 VAL A C 1
ATOM 1709 O O . VAL A 1 219 ? 16.602 -1.411 -5.582 1.00 96.88 219 VAL A O 1
ATOM 1712 N N . SER A 1 220 ? 16.879 0.602 -6.520 1.00 96.50 220 SER A N 1
ATOM 1713 C CA . SER A 1 220 ? 17.515 0.106 -7.735 1.00 96.50 220 SER A CA 1
ATOM 1714 C C . SER A 1 220 ? 18.747 0.958 -8.004 1.00 96.50 220 SER A C 1
ATOM 1716 O O . SER A 1 220 ? 18.620 2.144 -8.285 1.00 96.50 220 SER A O 1
ATOM 1718 N N . SER A 1 221 ? 19.950 0.405 -7.865 1.00 94.56 221 SER A N 1
ATOM 1719 C CA . SER A 1 221 ? 21.189 1.161 -8.070 1.00 94.56 221 SER A CA 1
ATOM 1720 C C . SER A 1 221 ? 22.283 0.300 -8.685 1.00 94.56 221 SER A C 1
ATOM 1722 O O . SER A 1 221 ? 22.479 -0.852 -8.302 1.00 94.56 221 SER A O 1
ATOM 1724 N N . THR A 1 222 ? 23.042 0.886 -9.606 1.00 94.06 222 THR A N 1
ATOM 1725 C CA . THR A 1 222 ? 24.283 0.304 -10.141 1.00 94.06 222 THR A CA 1
ATOM 1726 C C . THR A 1 222 ? 25.480 0.524 -9.216 1.00 94.06 222 THR A C 1
ATOM 1728 O O . THR A 1 222 ? 26.532 -0.079 -9.415 1.00 94.06 222 THR A O 1
ATOM 1731 N N . GLN A 1 223 ? 25.348 1.403 -8.221 1.00 92.56 223 GLN A N 1
ATOM 1732 C CA . GLN A 1 223 ? 26.424 1.761 -7.305 1.00 92.56 223 GLN A CA 1
ATOM 1733 C C . GLN A 1 223 ? 26.383 0.895 -6.046 1.00 92.56 223 GLN A C 1
ATOM 1735 O O . GLN A 1 223 ? 25.319 0.459 -5.599 1.00 92.56 223 GLN A O 1
ATOM 1740 N N . THR A 1 224 ? 27.551 0.696 -5.434 1.00 89.50 224 THR A N 1
ATOM 1741 C CA . THR A 1 224 ? 27.636 0.143 -4.081 1.00 89.50 224 THR A CA 1
ATOM 1742 C C . THR A 1 224 ? 26.907 1.078 -3.123 1.00 89.50 224 THR A C 1
ATOM 1744 O O . THR A 1 224 ? 27.219 2.264 -3.048 1.00 89.50 224 THR A O 1
ATOM 1747 N N . LEU A 1 225 ? 25.925 0.546 -2.401 1.00 89.69 225 LEU A N 1
ATOM 1748 C CA . LEU A 1 225 ? 25.138 1.329 -1.460 1.00 89.69 225 LEU A CA 1
ATOM 1749 C C . LEU A 1 225 ? 25.916 1.506 -0.154 1.00 89.69 225 LEU A C 1
ATOM 1751 O O . LEU A 1 225 ? 26.203 0.532 0.543 1.00 89.69 225 LEU A O 1
ATOM 1755 N N . GLU A 1 226 ? 26.219 2.749 0.202 1.00 91.25 226 GLU A N 1
ATOM 1756 C CA . GLU A 1 226 ? 26.712 3.100 1.534 1.00 91.25 226 GLU A CA 1
ATOM 1757 C C . GLU A 1 226 ? 25.517 3.226 2.490 1.00 91.25 226 GLU A C 1
ATOM 1759 O O . GLU A 1 226 ? 24.971 4.307 2.682 1.00 91.25 226 GLU A O 1
ATOM 1764 N N . VAL A 1 227 ? 25.061 2.098 3.042 1.00 88.50 227 VAL A N 1
ATOM 1765 C CA . VAL A 1 227 ? 23.927 2.052 3.982 1.00 88.50 227 VAL A CA 1
ATOM 1766 C C . VAL A 1 227 ? 24.451 1.961 5.419 1.00 88.50 227 VAL A C 1
ATOM 1768 O O . VAL A 1 227 ? 25.353 1.155 5.677 1.00 88.50 227 VAL A O 1
ATOM 1771 N N . PRO A 1 228 ? 23.889 2.717 6.383 1.00 88.12 228 PRO A N 1
ATOM 1772 C CA . PRO A 1 228 ? 24.197 2.528 7.795 1.00 88.12 228 PRO A CA 1
ATOM 1773 C C . PRO A 1 228 ? 24.031 1.062 8.216 1.00 88.12 228 PRO A C 1
ATOM 1775 O O . PRO A 1 228 ? 23.043 0.414 7.869 1.00 88.12 228 PRO A O 1
ATOM 1778 N N . ALA A 1 229 ? 24.966 0.537 9.014 1.00 86.94 229 ALA A N 1
ATOM 1779 C CA . ALA A 1 229 ? 24.953 -0.869 9.438 1.00 86.94 229 ALA A CA 1
ATOM 1780 C C . ALA A 1 229 ? 23.633 -1.284 10.121 1.00 86.94 229 ALA A C 1
ATOM 1782 O O . ALA A 1 229 ? 23.196 -2.424 10.002 1.00 86.94 229 ALA A O 1
ATOM 1783 N N . THR A 1 230 ? 22.962 -0.345 10.793 1.00 84.12 230 THR A N 1
ATOM 1784 C CA . THR A 1 230 ? 21.658 -0.549 11.441 1.00 84.12 230 THR A CA 1
ATOM 1785 C C . THR A 1 230 ? 20.517 -0.829 10.463 1.00 84.12 230 THR A C 1
ATOM 1787 O O . THR A 1 230 ? 19.517 -1.416 10.865 1.00 84.12 230 THR A O 1
ATOM 1790 N N . MET A 1 231 ? 20.653 -0.430 9.198 1.00 83.31 231 MET A N 1
ATOM 1791 C CA . MET A 1 231 ? 19.634 -0.593 8.161 1.00 83.31 231 MET A CA 1
ATOM 1792 C C . MET A 1 231 ? 20.019 -1.627 7.100 1.00 83.31 231 MET A C 1
ATOM 1794 O O . MET A 1 231 ? 19.199 -1.951 6.247 1.00 83.31 231 MET A O 1
ATOM 1798 N N . GLN A 1 232 ? 21.236 -2.172 7.141 1.00 83.75 232 GLN A N 1
ATOM 1799 C CA . GLN A 1 232 ? 21.768 -3.015 6.068 1.00 83.75 232 GLN A CA 1
ATOM 1800 C C . GLN A 1 232 ? 20.879 -4.231 5.753 1.00 83.75 232 GLN A C 1
ATOM 1802 O O . GLN A 1 232 ? 20.686 -4.560 4.589 1.00 83.75 232 GLN A O 1
ATOM 1807 N N . HIS A 1 233 ? 20.277 -4.860 6.767 1.00 80.94 233 HIS A N 1
ATOM 1808 C CA . HIS A 1 233 ? 19.371 -6.004 6.581 1.00 80.94 233 HIS A CA 1
ATOM 1809 C C . HIS A 1 233 ? 17.993 -5.630 6.021 1.00 80.94 233 HIS A C 1
ATOM 1811 O O . HIS A 1 233 ? 17.262 -6.497 5.547 1.00 80.94 233 HIS A O 1
ATOM 1817 N N . SER A 1 234 ? 17.641 -4.349 6.071 1.00 89.50 234 SER A N 1
ATOM 1818 C CA . SER A 1 234 ? 16.379 -3.828 5.559 1.00 89.50 234 SER A CA 1
ATOM 1819 C C . SER A 1 234 ? 16.510 -3.303 4.131 1.00 89.50 234 SER A C 1
ATOM 1821 O O . SER A 1 234 ? 15.491 -2.997 3.531 1.00 89.50 234 SER A O 1
ATOM 1823 N N . PHE A 1 235 ? 17.713 -3.174 3.568 1.00 94.25 235 PHE A N 1
ATOM 1824 C CA . PHE A 1 235 ? 17.921 -2.586 2.242 1.00 94.25 235 PHE A CA 1
ATOM 1825 C C . PHE A 1 235 ? 18.155 -3.640 1.167 1.00 94.25 235 PHE A C 1
ATOM 1827 O O . PHE A 1 235 ? 19.142 -4.371 1.200 1.00 94.25 235 PHE A O 1
ATOM 1834 N N . ILE A 1 236 ? 17.283 -3.657 0.162 1.00 96.25 236 ILE A N 1
ATOM 1835 C CA . ILE A 1 236 ? 17.358 -4.576 -0.971 1.00 96.25 236 ILE A CA 1
ATOM 1836 C C . ILE A 1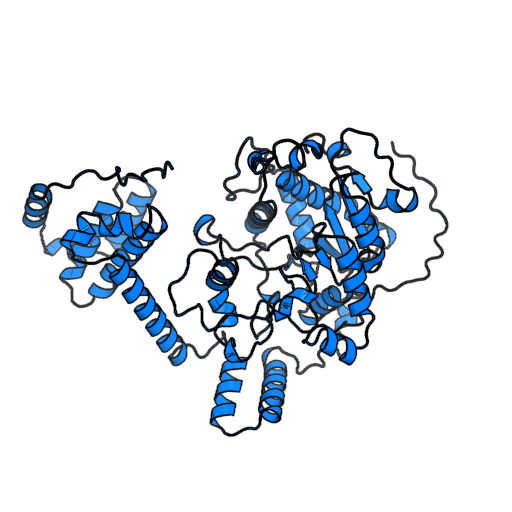 236 ? 17.623 -3.784 -2.251 1.00 96.25 236 ILE A C 1
ATOM 1838 O O . ILE A 1 236 ? 16.796 -2.973 -2.673 1.00 96.25 236 ILE A O 1
ATOM 1842 N N . ASN A 1 237 ? 18.769 -4.033 -2.890 1.00 96.94 237 ASN A N 1
ATOM 1843 C CA . ASN A 1 237 ? 19.087 -3.467 -4.200 1.00 96.94 237 ASN A CA 1
ATOM 1844 C C . ASN A 1 237 ? 18.564 -4.366 -5.323 1.00 96.94 237 ASN A C 1
ATOM 1846 O O . ASN A 1 237 ? 19.243 -5.303 -5.732 1.00 96.94 237 ASN A O 1
ATOM 1850 N N . LEU A 1 238 ? 17.381 -4.064 -5.848 1.00 97.56 238 LEU A N 1
ATOM 1851 C CA . LEU A 1 238 ? 16.738 -4.851 -6.898 1.00 97.56 238 LEU A CA 1
ATOM 1852 C C . LEU A 1 238 ? 17.579 -4.962 -8.167 1.00 97.56 238 LEU A C 1
ATOM 1854 O O . LEU A 1 238 ? 17.554 -6.018 -8.782 1.00 97.56 238 LEU A O 1
ATOM 1858 N N . HIS A 1 239 ? 18.364 -3.942 -8.523 1.00 96.38 239 HIS A N 1
ATOM 1859 C CA . HIS A 1 239 ? 19.237 -4.005 -9.701 1.00 96.38 239 HIS A CA 1
ATOM 1860 C C . HIS A 1 239 ? 20.330 -5.077 -9.567 1.00 96.38 239 HIS A C 1
ATOM 1862 O O . HIS A 1 239 ? 20.722 -5.697 -10.550 1.00 96.38 239 HIS A O 1
ATOM 1868 N N . ALA A 1 240 ? 20.808 -5.327 -8.343 1.00 96.06 240 ALA A N 1
ATOM 1869 C CA . ALA A 1 240 ? 21.804 -6.367 -8.091 1.00 96.06 240 ALA A CA 1
ATOM 1870 C C . ALA A 1 240 ? 21.223 -7.783 -8.249 1.00 96.06 240 ALA A C 1
ATOM 1872 O O . ALA A 1 240 ? 21.944 -8.697 -8.639 1.00 96.06 240 ALA A O 1
ATOM 1873 N N . TRP A 1 241 ? 19.928 -7.957 -7.960 1.00 96.62 241 TRP A N 1
ATOM 1874 C CA . TRP A 1 241 ? 19.214 -9.233 -8.101 1.00 96.62 241 TRP A CA 1
ATOM 1875 C C . TRP A 1 241 ? 18.645 -9.437 -9.508 1.00 96.62 241 TRP A C 1
ATOM 1877 O O . TRP A 1 241 ? 18.635 -10.552 -10.023 1.00 96.62 241 TRP A O 1
ATOM 1887 N N . TYR A 1 242 ? 18.192 -8.355 -10.136 1.00 97.00 242 TYR A N 1
ATOM 1888 C CA . TYR A 1 242 ? 17.548 -8.335 -11.441 1.00 97.00 242 TYR A CA 1
ATOM 1889 C C . TYR A 1 242 ? 18.160 -7.197 -12.274 1.00 97.00 242 TYR A C 1
ATOM 1891 O O . TYR A 1 242 ? 17.676 -6.062 -12.217 1.00 97.00 242 TYR A O 1
ATOM 1899 N N . PRO A 1 243 ? 19.217 -7.482 -13.058 1.00 95.75 243 PRO A N 1
ATOM 1900 C CA . PRO A 1 243 ? 19.922 -6.468 -13.850 1.00 95.75 243 PRO A CA 1
ATOM 1901 C C . PRO A 1 243 ? 19.036 -5.706 -14.847 1.00 95.75 243 PRO A C 1
ATOM 1903 O O . PRO A 1 243 ? 19.376 -4.592 -15.242 1.00 95.75 243 PRO A O 1
ATOM 1906 N N . ASP A 1 244 ? 17.888 -6.279 -15.219 1.00 94.25 244 ASP A N 1
ATOM 1907 C CA . ASP A 1 244 ? 16.911 -5.665 -16.123 1.00 94.25 244 ASP A CA 1
ATOM 1908 C C . ASP A 1 244 ? 16.084 -4.550 -15.458 1.00 94.25 244 ASP A C 1
ATOM 1910 O O . ASP A 1 244 ? 15.452 -3.758 -16.155 1.00 94.25 244 ASP A O 1
ATOM 1914 N N . VAL A 1 245 ? 16.084 -4.443 -14.121 1.00 95.88 245 VAL A N 1
ATOM 1915 C CA . VAL A 1 245 ? 15.442 -3.328 -13.408 1.00 95.88 245 VAL A CA 1
ATOM 1916 C C . VAL A 1 245 ? 16.302 -2.079 -13.602 1.00 95.88 245 VAL A C 1
ATOM 1918 O O . VAL A 1 245 ? 17.420 -2.046 -13.089 1.00 95.88 245 VAL A O 1
ATOM 1921 N N . PRO A 1 246 ? 15.822 -1.012 -14.266 1.00 94.75 246 PRO A N 1
ATOM 1922 C CA . PRO A 1 246 ? 16.623 0.193 -14.445 1.00 94.75 246 PRO A CA 1
ATOM 1923 C C . PRO A 1 246 ? 16.997 0.808 -13.090 1.00 94.75 246 PRO A C 1
ATOM 1925 O O . PRO A 1 246 ? 16.151 0.809 -12.181 1.00 94.75 246 PRO A O 1
ATOM 1928 N N . PRO A 1 247 ? 18.222 1.342 -12.925 1.00 94.38 247 PRO A N 1
ATOM 1929 C CA . PRO A 1 247 ? 18.588 2.068 -11.716 1.00 94.38 247 PRO A CA 1
ATOM 1930 C C . PRO A 1 247 ? 17.672 3.280 -11.525 1.00 94.38 247 PRO A C 1
ATOM 1932 O O . PRO A 1 247 ? 17.141 3.841 -12.485 1.00 94.38 247 PRO A O 1
ATOM 1935 N N . ASP A 1 248 ? 17.482 3.680 -10.276 1.00 92.50 248 ASP A N 1
ATOM 1936 C CA . ASP A 1 248 ? 16.726 4.871 -9.937 1.00 92.50 248 ASP A CA 1
ATOM 1937 C C . ASP A 1 248 ? 17.467 6.107 -10.472 1.00 92.50 248 ASP A C 1
ATOM 1939 O O . ASP A 1 248 ? 18.619 6.360 -10.119 1.00 92.50 248 ASP A O 1
ATOM 1943 N N . ASP A 1 249 ? 16.813 6.880 -11.339 1.00 83.44 249 ASP A N 1
ATOM 1944 C CA . ASP A 1 249 ? 17.390 8.098 -11.905 1.00 83.44 249 ASP A CA 1
ATOM 1945 C C . ASP A 1 249 ? 16.997 9.328 -11.071 1.00 83.44 249 ASP A C 1
ATOM 1947 O O . ASP A 1 249 ? 15.853 9.793 -11.089 1.00 83.44 249 ASP A O 1
ATOM 1951 N N . GLU A 1 250 ? 17.965 9.888 -10.342 1.00 68.06 250 GLU A N 1
ATOM 1952 C CA . GLU A 1 250 ? 17.769 11.106 -9.549 1.00 68.06 250 GLU A CA 1
ATOM 1953 C C . GLU A 1 250 ? 17.626 12.375 -10.404 1.00 68.06 250 GLU A C 1
ATOM 1955 O O . GLU A 1 250 ? 17.022 13.363 -9.963 1.00 68.06 250 GLU A O 1
ATOM 1960 N N . THR A 1 251 ? 18.180 12.386 -11.622 1.00 64.38 251 THR A N 1
ATOM 1961 C CA . THR A 1 251 ? 18.255 13.598 -12.456 1.00 64.38 251 THR A CA 1
ATOM 1962 C C . THR A 1 251 ? 16.881 14.047 -12.940 1.00 64.38 251 THR A C 1
ATOM 1964 O O . THR A 1 251 ? 16.619 15.251 -13.074 1.00 64.38 251 THR A O 1
ATOM 1967 N N . PHE A 1 252 ? 15.968 13.089 -13.092 1.00 56.47 252 PHE A N 1
ATOM 1968 C CA . PHE A 1 252 ? 14.639 13.296 -13.642 1.00 56.47 252 PHE A CA 1
ATOM 1969 C C . PHE A 1 252 ? 13.759 14.239 -12.807 1.00 56.47 252 PHE A C 1
ATOM 1971 O O . PHE A 1 252 ? 12.897 14.933 -13.344 1.00 56.47 252 PHE A O 1
ATOM 1978 N N . HIS A 1 253 ? 14.002 14.337 -11.497 1.00 54.00 253 HIS A N 1
ATOM 1979 C CA . HIS A 1 253 ? 13.177 15.152 -10.602 1.00 54.00 253 HIS A CA 1
ATOM 1980 C C . HIS A 1 253 ? 13.584 16.628 -10.504 1.00 54.00 253 HIS A C 1
ATOM 1982 O O . HIS A 1 253 ? 12.804 17.420 -9.976 1.00 54.00 253 HIS A O 1
ATOM 1988 N N . ARG A 1 254 ? 14.782 17.025 -10.961 1.00 53.50 254 ARG A N 1
ATOM 1989 C CA . ARG A 1 254 ? 15.331 18.358 -10.630 1.00 53.50 254 ARG A CA 1
ATOM 1990 C C . ARG A 1 254 ? 15.663 19.263 -11.814 1.00 53.50 254 ARG A C 1
ATOM 1992 O O . ARG A 1 254 ? 15.696 20.473 -11.617 1.00 53.50 254 ARG A O 1
ATOM 1999 N N . GLN A 1 255 ? 15.934 18.739 -13.010 1.00 49.28 255 GLN A N 1
ATOM 2000 C CA . GLN A 1 255 ? 16.716 19.519 -13.984 1.00 49.28 255 GLN A CA 1
ATOM 2001 C C . GLN A 1 255 ? 15.928 20.290 -15.053 1.00 49.28 255 GLN A C 1
ATOM 2003 O O . GLN A 1 255 ? 16.424 21.312 -15.518 1.00 49.28 255 GLN A O 1
ATOM 2008 N N . THR A 1 256 ? 14.729 19.870 -15.461 1.00 55.50 256 THR A N 1
ATOM 2009 C CA . THR A 1 256 ? 14.128 20.429 -16.693 1.00 55.50 256 THR A CA 1
ATOM 2010 C C . THR A 1 256 ? 13.023 21.455 -16.463 1.00 55.50 256 THR A C 1
ATOM 2012 O O . THR A 1 256 ? 12.680 22.183 -17.393 1.00 55.50 256 THR A O 1
ATOM 2015 N N . GLY A 1 257 ? 12.417 21.510 -15.270 1.00 58.66 257 GLY A N 1
ATOM 2016 C CA . GLY A 1 257 ? 11.202 22.306 -15.020 1.00 58.66 257 GLY A CA 1
ATOM 2017 C C . GLY A 1 257 ? 9.993 21.901 -15.883 1.00 58.66 257 GLY A C 1
ATOM 2018 O O . GLY A 1 257 ? 8.919 22.484 -15.751 1.00 58.66 257 GLY A O 1
ATOM 2019 N N . GLN A 1 258 ? 10.155 20.906 -16.758 1.00 56.34 258 GLN A N 1
ATOM 2020 C CA . GLN A 1 258 ? 9.095 20.297 -17.542 1.00 56.34 258 GLN A CA 1
ATOM 2021 C C . GLN A 1 258 ? 8.459 19.191 -16.710 1.00 56.34 258 GLN A C 1
ATOM 2023 O O . GLN A 1 258 ? 9.144 18.513 -15.940 1.00 56.34 258 GLN A O 1
ATOM 2028 N N . ALA A 1 259 ? 7.145 19.007 -16.864 1.00 58.12 259 ALA A N 1
ATOM 2029 C CA . ALA A 1 259 ? 6.475 17.866 -16.262 1.00 58.12 259 ALA A CA 1
ATOM 2030 C C . ALA A 1 259 ? 7.205 16.588 -16.716 1.00 58.12 259 ALA A C 1
ATOM 2032 O O . ALA A 1 259 ? 7.442 16.436 -17.920 1.00 58.12 259 ALA A O 1
ATOM 2033 N N . PRO A 1 260 ? 7.613 15.714 -15.783 1.00 59.75 260 PRO A N 1
ATOM 2034 C CA . PRO A 1 260 ? 8.343 14.507 -16.122 1.00 59.75 260 PRO A CA 1
ATOM 2035 C C . PRO A 1 260 ? 7.593 13.723 -17.203 1.00 59.75 260 PRO A C 1
ATOM 2037 O O . PRO A 1 260 ? 6.400 13.451 -17.065 1.00 59.75 260 PRO A O 1
ATOM 2040 N N . GLN A 1 261 ? 8.283 13.371 -18.291 1.00 65.19 261 GLN A N 1
ATOM 2041 C CA . GLN A 1 261 ? 7.731 12.445 -19.275 1.00 65.19 261 GLN A CA 1
ATOM 2042 C C . GLN A 1 261 ? 7.497 11.094 -18.600 1.00 65.19 261 GLN A C 1
ATOM 2044 O O . GLN A 1 261 ? 8.419 10.342 -18.302 1.00 65.19 261 GLN A O 1
ATOM 2049 N N . HIS A 1 262 ? 6.230 10.809 -18.348 1.00 65.31 262 HIS A N 1
ATOM 2050 C CA . HIS A 1 262 ? 5.722 9.642 -17.639 1.00 65.31 262 HIS A CA 1
ATOM 2051 C C . HIS A 1 262 ? 6.255 8.267 -18.105 1.00 65.31 262 HIS A C 1
ATOM 2053 O O . HIS A 1 262 ? 6.105 7.279 -17.388 1.00 65.31 262 HIS A O 1
ATOM 2059 N N . ASP A 1 263 ? 6.894 8.205 -19.269 1.00 66.81 263 ASP A N 1
ATOM 2060 C CA . ASP A 1 263 ? 7.383 6.981 -19.898 1.00 66.81 263 ASP A CA 1
ATOM 2061 C C . ASP A 1 263 ? 8.745 6.500 -19.358 1.00 66.81 263 ASP A C 1
ATOM 2063 O O . ASP A 1 263 ? 9.091 5.346 -19.577 1.00 66.81 263 ASP A O 1
ATOM 2067 N N . ASN A 1 264 ? 9.490 7.326 -18.610 1.00 76.06 264 ASN A N 1
ATOM 2068 C CA . ASN A 1 264 ? 10.830 6.963 -18.106 1.00 76.06 264 ASN A CA 1
ATOM 2069 C C . ASN A 1 264 ? 10.851 6.462 -16.652 1.00 76.06 264 ASN A C 1
ATOM 2071 O O . ASN A 1 264 ? 11.915 6.158 -16.116 1.00 76.06 264 ASN A O 1
ATOM 2075 N N . PHE A 1 265 ? 9.703 6.405 -15.979 1.00 87.00 265 PHE A N 1
ATOM 2076 C CA . PHE A 1 265 ? 9.648 5.921 -14.600 1.00 87.00 265 PHE A CA 1
ATOM 2077 C C . PHE A 1 265 ? 9.864 4.407 -14.551 1.00 87.00 265 PHE A C 1
ATOM 2079 O O . PHE A 1 265 ? 9.278 3.680 -15.333 1.00 87.00 265 PHE A O 1
ATOM 2086 N N . ASN A 1 266 ? 10.642 3.894 -13.603 1.00 93.38 266 ASN A N 1
ATOM 2087 C CA . ASN A 1 266 ? 10.830 2.451 -13.419 1.00 93.38 266 ASN A CA 1
ATOM 2088 C C . ASN A 1 266 ? 9.823 1.842 -12.418 1.00 93.38 266 ASN A C 1
ATOM 2090 O O . ASN A 1 266 ? 10.065 0.748 -11.914 1.00 93.38 266 ASN A O 1
ATOM 2094 N N . THR A 1 267 ? 8.712 2.516 -12.085 1.00 94.94 267 THR A N 1
ATOM 2095 C CA . THR A 1 267 ? 7.877 2.111 -10.938 1.00 94.94 267 THR A CA 1
ATOM 2096 C C . THR A 1 267 ? 7.146 0.792 -11.166 1.00 94.94 267 THR A C 1
ATOM 2098 O O . THR A 1 267 ? 7.065 0.000 -10.228 1.00 94.94 267 THR A O 1
ATOM 2101 N N . ILE A 1 268 ? 6.676 0.511 -12.390 1.00 97.06 268 ILE A N 1
ATOM 2102 C CA . ILE A 1 268 ? 6.048 -0.779 -12.733 1.00 97.06 268 ILE A CA 1
ATOM 2103 C C . ILE A 1 268 ? 7.038 -1.930 -12.512 1.00 97.06 268 ILE A C 1
ATOM 2105 O O . ILE A 1 268 ? 6.804 -2.796 -11.669 1.00 97.06 268 ILE A O 1
ATOM 2109 N N . ILE A 1 269 ? 8.154 -1.926 -13.247 1.00 97.38 269 ILE A N 1
ATOM 2110 C CA . ILE A 1 269 ? 9.169 -2.983 -13.182 1.00 97.38 269 ILE A CA 1
ATOM 2111 C C . ILE A 1 269 ? 9.741 -3.137 -11.766 1.00 97.38 269 ILE A C 1
ATOM 2113 O O . ILE A 1 269 ? 9.846 -4.254 -11.261 1.00 97.38 269 ILE A O 1
ATOM 2117 N N . LYS A 1 270 ? 10.011 -2.025 -11.072 1.00 97.25 270 LYS A N 1
ATOM 2118 C CA . LYS A 1 270 ? 10.507 -2.030 -9.691 1.00 97.25 270 LYS A CA 1
ATOM 2119 C C . LYS A 1 270 ? 9.501 -2.645 -8.718 1.00 97.25 270 LYS A C 1
ATOM 2121 O O . LYS A 1 270 ? 9.901 -3.449 -7.881 1.00 97.25 270 LYS A O 1
ATOM 2126 N N . LEU A 1 271 ? 8.209 -2.315 -8.827 1.00 98.25 271 LEU A N 1
ATOM 2127 C CA . LEU A 1 271 ? 7.161 -2.902 -7.984 1.00 98.25 271 LEU A CA 1
ATOM 2128 C C . LEU A 1 271 ? 7.068 -4.418 -8.178 1.00 98.25 271 LEU A C 1
ATOM 2130 O O . LEU A 1 271 ? 7.041 -5.163 -7.200 1.00 98.25 271 LEU A O 1
ATOM 2134 N N . LEU A 1 272 ? 7.001 -4.876 -9.428 1.00 98.50 272 LEU A N 1
ATOM 2135 C CA . LEU A 1 272 ? 6.839 -6.299 -9.712 1.00 98.50 272 LEU A CA 1
ATOM 2136 C C . LEU A 1 272 ? 8.058 -7.101 -9.233 1.00 98.50 272 LEU A C 1
ATOM 2138 O O . LEU A 1 272 ? 7.887 -8.123 -8.570 1.00 98.50 272 LEU A O 1
ATOM 2142 N N . HIS A 1 273 ? 9.280 -6.607 -9.461 1.00 98.50 273 HIS A N 1
ATOM 2143 C CA . HIS A 1 273 ? 10.489 -7.255 -8.942 1.00 98.50 273 HIS A CA 1
ATOM 2144 C C . HIS A 1 273 ? 10.602 -7.196 -7.416 1.00 98.50 273 HIS A C 1
ATOM 2146 O O . HIS A 1 273 ? 11.071 -8.158 -6.820 1.00 98.50 273 HIS A O 1
ATOM 2152 N N . MET A 1 274 ? 10.134 -6.128 -6.763 1.00 98.38 274 MET A N 1
ATOM 2153 C CA . MET A 1 274 ? 10.040 -6.067 -5.300 1.00 98.38 274 MET A CA 1
ATOM 2154 C C . MET A 1 274 ? 9.161 -7.190 -4.740 1.00 98.38 274 MET A C 1
ATOM 2156 O O . MET A 1 274 ? 9.563 -7.886 -3.811 1.00 98.38 274 MET A O 1
ATOM 2160 N N . LEU A 1 275 ? 7.965 -7.375 -5.306 1.00 98.50 275 LEU A N 1
ATOM 2161 C CA . LEU A 1 275 ? 7.028 -8.409 -4.857 1.00 98.50 275 LEU A CA 1
ATOM 2162 C C . LEU A 1 275 ? 7.551 -9.816 -5.167 1.00 98.50 275 LEU A C 1
ATOM 2164 O O . LEU A 1 275 ? 7.438 -10.711 -4.332 1.00 98.50 275 LEU A O 1
ATOM 2168 N N . ARG A 1 276 ? 8.174 -10.004 -6.335 1.00 97.75 276 ARG A N 1
ATOM 2169 C CA . ARG A 1 276 ? 8.842 -11.259 -6.691 1.00 97.75 276 ARG A CA 1
ATOM 2170 C C . ARG A 1 276 ? 9.976 -11.592 -5.718 1.00 97.75 276 ARG A C 1
ATOM 2172 O O . ARG A 1 276 ? 9.991 -12.696 -5.184 1.00 97.75 276 ARG A O 1
ATOM 2179 N N . TRP A 1 277 ? 10.863 -10.634 -5.442 1.00 97.62 277 TRP A N 1
ATOM 2180 C CA . TRP A 1 277 ? 11.973 -10.809 -4.504 1.00 97.62 277 TRP A CA 1
ATOM 2181 C C . TRP A 1 277 ? 11.475 -11.207 -3.121 1.00 97.62 277 TRP A C 1
ATOM 2183 O O . TRP A 1 277 ? 11.978 -12.160 -2.532 1.00 97.62 277 TRP A O 1
ATOM 2193 N N . GLU A 1 278 ? 10.459 -10.500 -2.620 1.00 96.75 278 GLU A N 1
ATOM 2194 C CA . GLU A 1 278 ? 9.880 -10.793 -1.314 1.00 96.75 278 GLU A CA 1
ATOM 2195 C C . GLU A 1 278 ? 9.322 -12.214 -1.272 1.00 96.75 278 GLU A C 1
ATOM 2197 O O . GLU A 1 278 ? 9.559 -12.920 -0.301 1.00 96.75 278 GLU A O 1
ATOM 2202 N N . ALA A 1 279 ? 8.632 -12.665 -2.320 1.00 95.75 279 ALA A N 1
ATOM 2203 C CA . ALA A 1 279 ? 8.136 -14.034 -2.385 1.00 95.75 279 ALA A CA 1
ATOM 2204 C C . ALA A 1 279 ? 9.281 -15.060 -2.352 1.00 95.75 279 ALA A C 1
ATOM 2206 O O . ALA A 1 279 ? 9.221 -15.995 -1.560 1.00 95.75 279 ALA A O 1
ATOM 2207 N N . GLU A 1 280 ? 10.324 -14.851 -3.164 1.00 94.69 280 GLU A N 1
ATOM 2208 C CA . GLU A 1 280 ? 11.495 -15.735 -3.282 1.00 94.69 280 GLU A CA 1
ATOM 2209 C C . GLU A 1 280 ? 12.304 -15.844 -1.973 1.00 94.69 280 GLU A C 1
ATOM 2211 O O . GLU A 1 280 ? 12.906 -16.883 -1.719 1.00 94.69 280 GLU A O 1
ATOM 2216 N N . HIS A 1 281 ? 12.290 -14.807 -1.127 1.00 93.81 281 HIS A N 1
ATOM 2217 C CA . HIS A 1 281 ? 13.089 -14.738 0.109 1.00 93.81 281 HIS A CA 1
ATOM 2218 C C . HIS A 1 281 ? 12.245 -14.755 1.390 1.00 93.81 281 HIS A C 1
ATOM 2220 O O . HIS A 1 281 ? 12.777 -14.671 2.498 1.00 93.81 281 HIS A O 1
ATOM 2226 N N . SER A 1 282 ? 10.918 -14.843 1.278 1.00 85.50 282 SER A N 1
ATOM 2227 C CA . SER A 1 282 ? 10.036 -14.886 2.450 1.00 85.50 282 SER A CA 1
ATOM 2228 C C . SER A 1 282 ? 10.102 -16.215 3.201 1.00 85.50 282 SER A C 1
ATOM 2230 O O . SER A 1 282 ? 9.856 -16.237 4.408 1.00 85.50 282 SER A O 1
ATOM 2232 N N . ASP A 1 283 ? 10.500 -17.296 2.526 1.00 74.31 283 ASP A N 1
ATOM 2233 C CA . ASP A 1 283 ? 10.646 -18.621 3.132 1.00 74.31 283 ASP A CA 1
ATOM 2234 C C . ASP A 1 283 ? 11.801 -18.677 4.146 1.00 74.31 283 ASP A C 1
ATOM 2236 O O . ASP A 1 283 ? 11.724 -19.439 5.109 1.00 74.31 283 ASP A O 1
ATOM 2240 N N . GLU A 1 284 ? 12.804 -17.793 4.039 1.00 72.44 284 GLU A N 1
ATOM 2241 C CA . GLU A 1 284 ? 13.860 -17.662 5.057 1.00 72.44 284 GLU A CA 1
ATOM 2242 C C . GLU A 1 284 ? 13.284 -17.337 6.447 1.00 72.44 284 GLU A C 1
ATOM 2244 O O . GLU A 1 284 ? 13.839 -17.749 7.467 1.00 72.44 284 GLU A O 1
ATOM 2249 N N . HIS A 1 285 ? 12.135 -16.653 6.500 1.00 66.50 285 HIS A N 1
ATOM 2250 C CA . HIS A 1 285 ? 11.428 -16.368 7.751 1.00 66.50 285 HIS A CA 1
ATOM 2251 C C . HIS A 1 285 ? 10.595 -17.551 8.242 1.00 66.50 285 HIS A C 1
ATOM 2253 O O . HIS A 1 285 ? 10.448 -17.730 9.449 1.00 66.50 285 HIS A O 1
ATOM 2259 N N . SER A 1 286 ? 10.064 -18.355 7.318 1.00 61.06 286 SER A N 1
ATOM 2260 C CA . SER A 1 286 ? 9.245 -19.532 7.625 1.00 61.06 286 SER A CA 1
ATOM 2261 C C . SER A 1 286 ? 10.097 -20.691 8.157 1.00 61.06 286 SER A C 1
ATOM 2263 O O . SER A 1 286 ? 9.706 -21.371 9.108 1.00 61.06 286 SER A O 1
ATOM 2265 N N . ASP A 1 287 ? 11.286 -20.898 7.589 1.00 54.88 287 ASP A N 1
ATOM 2266 C CA . ASP A 1 287 ? 12.160 -22.027 7.927 1.00 54.88 287 ASP A CA 1
ATOM 2267 C C . ASP A 1 287 ? 12.874 -21.865 9.275 1.00 54.88 287 ASP A C 1
ATOM 2269 O O . ASP A 1 287 ? 13.205 -22.860 9.924 1.00 54.88 287 ASP A O 1
ATOM 2273 N N . LEU A 1 288 ? 13.084 -20.630 9.744 1.00 51.06 288 LEU A N 1
ATOM 2274 C CA . LEU A 1 288 ? 13.711 -20.373 11.046 1.00 51.06 288 LEU A CA 1
ATOM 2275 C C . LEU A 1 288 ? 12.803 -20.707 12.237 1.00 51.06 288 LEU A C 1
ATOM 2277 O O . LEU A 1 288 ? 13.313 -20.909 13.340 1.00 51.06 288 LEU A O 1
ATOM 2281 N N . LEU A 1 289 ? 11.487 -20.786 12.025 1.00 51.31 289 LEU A N 1
ATOM 2282 C CA . LEU A 1 289 ? 10.518 -21.097 13.079 1.00 51.31 289 LEU A CA 1
ATOM 2283 C C . LEU A 1 289 ? 9.790 -22.428 12.851 1.00 51.31 289 LEU A C 1
ATOM 2285 O O . LEU A 1 289 ? 9.279 -23.003 13.807 1.00 51.31 289 LEU A O 1
ATOM 2289 N N . GLY A 1 290 ? 9.792 -22.981 11.631 1.00 47.47 290 GLY A N 1
ATOM 2290 C CA . GLY A 1 290 ? 9.166 -24.280 11.345 1.00 47.47 290 GLY A CA 1
ATOM 2291 C C . GLY A 1 290 ? 7.643 -24.283 11.529 1.00 47.47 290 GLY A C 1
ATOM 2292 O O . GLY A 1 290 ? 7.025 -25.348 11.610 1.00 47.47 290 GLY A O 1
ATOM 2293 N N . GLU A 1 291 ? 7.023 -23.105 11.604 1.00 57.50 291 GLU A N 1
ATOM 2294 C CA . GLU A 1 291 ? 5.615 -22.950 11.950 1.00 57.50 291 GLU A CA 1
ATOM 2295 C C . GLU A 1 291 ? 4.742 -22.953 10.690 1.00 57.50 291 GLU A C 1
ATOM 2297 O O . GLU A 1 291 ? 4.403 -21.924 10.098 1.00 57.50 291 GLU A O 1
ATOM 2302 N N . GLN A 1 292 ? 4.317 -24.153 10.284 1.00 62.50 292 GLN A N 1
ATOM 2303 C CA . GLN A 1 292 ? 3.138 -24.295 9.432 1.00 62.50 292 GLN A CA 1
ATOM 2304 C C . GLN A 1 292 ? 1.939 -23.644 10.139 1.00 62.50 292 GLN A C 1
ATOM 2306 O O . GLN A 1 292 ? 1.387 -24.209 11.078 1.00 62.50 292 GLN A O 1
ATOM 2311 N N . GLY A 1 293 ? 1.545 -22.448 9.701 1.00 71.12 293 GLY A N 1
ATOM 2312 C CA . GLY A 1 293 ? 0.402 -21.731 10.275 1.00 71.12 293 GLY A CA 1
ATOM 2313 C C . GLY A 1 293 ? 0.540 -20.214 10.300 1.00 71.12 293 GLY A C 1
ATOM 2314 O O . GLY A 1 293 ? -0.469 -19.531 10.451 1.00 71.12 293 GLY A O 1
ATOM 2315 N N . GLU A 1 294 ? 1.743 -19.671 10.090 1.00 82.69 294 GLU A N 1
ATOM 2316 C CA . GLU A 1 294 ? 1.933 -18.221 10.184 1.00 82.69 294 GLU A CA 1
ATOM 2317 C C . GLU A 1 294 ? 1.104 -17.445 9.150 1.00 82.69 294 GLU A C 1
ATOM 2319 O O . GLU A 1 294 ? 1.074 -17.764 7.956 1.00 82.69 294 GLU A O 1
ATOM 2324 N N . GLN A 1 295 ? 0.445 -16.394 9.634 1.00 90.00 295 GLN A N 1
ATOM 2325 C CA . GLN A 1 295 ? -0.468 -15.538 8.883 1.00 90.00 295 GLN A CA 1
ATOM 2326 C C . GLN A 1 295 ? 0.283 -14.321 8.320 1.00 90.00 295 GLN A C 1
ATOM 2328 O O . GLN A 1 295 ? 0.098 -13.200 8.794 1.00 90.00 295 GLN A O 1
ATOM 2333 N N . TRP A 1 296 ? 1.182 -14.543 7.355 1.00 94.06 296 TRP A N 1
ATOM 2334 C CA . TRP A 1 296 ? 1.983 -13.471 6.747 1.00 94.06 296 TRP A CA 1
ATOM 2335 C C . TRP A 1 296 ? 1.206 -12.634 5.731 1.00 94.06 296 TRP A C 1
ATOM 2337 O O . TRP A 1 296 ? 0.565 -13.152 4.812 1.00 94.06 296 TRP A O 1
ATOM 2347 N N . TRP A 1 297 ? 1.359 -11.322 5.869 1.00 97.31 297 TRP A N 1
ATOM 2348 C CA . TRP A 1 297 ? 0.831 -10.304 4.977 1.00 97.31 297 TRP A CA 1
ATOM 2349 C C . TRP A 1 297 ? 1.944 -9.379 4.511 1.00 97.31 297 TRP A C 1
ATOM 2351 O O . TRP A 1 297 ? 2.802 -8.975 5.295 1.00 97.31 297 TRP A O 1
ATOM 2361 N N . TYR A 1 298 ? 1.896 -9.013 3.238 1.00 97.94 298 TYR A N 1
ATOM 2362 C CA . TYR A 1 298 ? 2.941 -8.255 2.566 1.00 97.94 298 TYR A CA 1
ATOM 2363 C C . TYR A 1 298 ? 2.339 -6.965 2.043 1.00 97.94 298 TYR A C 1
ATOM 2365 O O . TYR A 1 298 ? 1.539 -6.974 1.107 1.00 97.94 298 TYR A O 1
ATOM 2373 N N . CYS A 1 299 ? 2.682 -5.862 2.692 1.00 98.56 299 CYS A N 1
ATOM 2374 C CA . CYS A 1 299 ? 2.119 -4.555 2.423 1.00 98.56 299 CYS A CA 1
ATOM 2375 C C . CYS A 1 299 ? 3.128 -3.705 1.657 1.00 98.56 299 CYS A C 1
ATOM 2377 O O . CYS A 1 299 ? 4.128 -3.266 2.219 1.00 98.56 299 CYS A O 1
ATOM 2379 N N . ARG A 1 300 ? 2.844 -3.445 0.380 1.00 98.12 300 ARG A N 1
ATOM 2380 C CA . ARG A 1 300 ? 3.511 -2.404 -0.399 1.00 98.12 300 ARG A CA 1
ATOM 2381 C C . ARG A 1 300 ? 3.033 -1.049 0.090 1.00 98.12 300 ARG A C 1
ATOM 2383 O O . ARG A 1 300 ? 1.840 -0.769 0.010 1.00 98.12 300 ARG A O 1
ATOM 2390 N N . LEU A 1 301 ? 3.953 -0.213 0.550 1.00 98.31 301 LEU A N 1
ATOM 2391 C CA . LEU A 1 301 ? 3.673 1.114 1.096 1.00 98.31 301 LEU A CA 1
ATOM 2392 C C . LEU A 1 301 ? 4.510 2.148 0.344 1.00 98.31 301 LEU A C 1
ATOM 2394 O O . LEU A 1 301 ? 5.717 1.976 0.211 1.00 98.31 301 LEU A O 1
ATOM 2398 N N . GLU A 1 302 ? 3.904 3.228 -0.143 1.00 96.69 302 GLU A N 1
ATOM 2399 C CA . GLU A 1 302 ? 4.681 4.330 -0.724 1.00 96.69 302 GLU A CA 1
ATOM 2400 C C . GLU A 1 302 ? 5.452 5.096 0.346 1.00 96.69 302 GLU A C 1
ATOM 2402 O O . GLU A 1 302 ? 5.059 5.130 1.515 1.00 96.69 302 GLU A O 1
ATOM 2407 N N . ARG A 1 303 ? 6.505 5.805 -0.076 1.00 95.62 303 ARG A N 1
ATOM 2408 C CA . ARG A 1 303 ? 7.305 6.669 0.805 1.00 95.62 303 ARG A CA 1
ATOM 2409 C C . ARG A 1 303 ? 6.483 7.725 1.553 1.00 95.62 303 ARG A C 1
ATOM 2411 O O . ARG A 1 303 ? 6.944 8.220 2.570 1.00 95.62 303 ARG A O 1
ATOM 2418 N N . ASP A 1 304 ? 5.319 8.118 1.030 1.00 96.50 304 ASP A N 1
ATOM 2419 C CA . ASP A 1 304 ? 4.420 9.116 1.620 1.00 96.50 304 ASP A CA 1
ATOM 2420 C C . ASP A 1 304 ? 3.157 8.487 2.242 1.00 96.50 304 ASP A C 1
ATOM 2422 O O . ASP A 1 304 ? 2.144 9.169 2.440 1.00 96.50 304 ASP A O 1
ATOM 2426 N N . THR A 1 305 ? 3.239 7.198 2.586 1.00 97.94 305 THR A N 1
ATOM 2427 C CA . THR A 1 305 ? 2.221 6.452 3.334 1.00 97.94 305 THR A CA 1
ATOM 2428 C C . THR A 1 305 ? 2.560 6.430 4.814 1.00 97.94 305 THR A C 1
ATOM 2430 O O . THR A 1 305 ? 3.666 6.051 5.192 1.00 97.94 305 THR A O 1
ATOM 2433 N N . PHE A 1 306 ? 1.582 6.734 5.662 1.00 98.25 306 PHE A N 1
ATOM 2434 C CA . PHE A 1 306 ? 1.616 6.425 7.084 1.00 98.25 306 PHE A CA 1
ATOM 2435 C C . PHE A 1 306 ? 0.717 5.218 7.358 1.00 98.25 306 PHE A C 1
ATOM 2437 O O . PHE A 1 306 ? -0.502 5.289 7.191 1.00 98.25 306 PHE A O 1
ATOM 2444 N N . PHE A 1 307 ? 1.321 4.105 7.760 1.00 98.44 307 PHE A N 1
ATOM 2445 C CA . PHE A 1 307 ? 0.649 2.825 7.977 1.00 98.44 307 PHE A CA 1
ATOM 2446 C C . PHE A 1 307 ? 0.490 2.543 9.478 1.00 98.44 307 PHE A C 1
ATOM 2448 O O . PHE A 1 307 ? 1.293 2.999 10.281 1.00 98.44 307 PHE A O 1
ATOM 2455 N N . ILE A 1 308 ? -0.547 1.815 9.888 1.00 98.31 308 ILE A N 1
ATOM 2456 C CA . ILE A 1 308 ? -0.805 1.456 11.290 1.00 98.31 308 ILE A CA 1
ATOM 2457 C C . ILE A 1 308 ? -0.895 -0.076 11.380 1.00 98.31 308 ILE A C 1
ATOM 2459 O O . ILE A 1 308 ? -1.996 -0.634 11.294 1.00 98.31 308 ILE A O 1
ATOM 2463 N N . PRO A 1 309 ? 0.241 -0.785 11.567 1.00 97.94 309 PRO A N 1
ATOM 2464 C CA . PRO A 1 309 ? 0.272 -2.249 11.579 1.00 97.94 309 PRO A CA 1
ATOM 2465 C C . PRO A 1 309 ? -0.705 -2.890 12.572 1.00 97.94 309 PRO A C 1
ATOM 2467 O O . PRO A 1 309 ? -1.313 -3.911 12.263 1.00 97.94 309 PRO A O 1
ATOM 2470 N N . GLU A 1 310 ? -0.905 -2.303 13.759 1.00 96.94 310 GLU A N 1
ATOM 2471 C CA . GLU A 1 310 ? -1.855 -2.844 14.746 1.00 96.94 310 GLU A CA 1
ATOM 2472 C C . GLU A 1 310 ? -3.314 -2.786 14.263 1.00 96.94 310 GLU A C 1
ATOM 2474 O O . GLU A 1 310 ? -4.086 -3.723 14.491 1.00 96.94 310 GLU A O 1
ATOM 2479 N N . ASN A 1 311 ? -3.695 -1.739 13.529 1.00 97.75 311 ASN A N 1
ATOM 2480 C CA . ASN A 1 311 ? -5.029 -1.639 12.939 1.00 97.75 311 ASN A CA 1
ATOM 2481 C C . ASN A 1 311 ? -5.180 -2.583 11.741 1.00 97.75 311 ASN A C 1
ATOM 2483 O O . ASN A 1 311 ? -6.252 -3.154 11.560 1.00 97.75 311 ASN A O 1
ATOM 2487 N N . PHE A 1 312 ? -4.113 -2.832 10.973 1.00 98.00 312 PHE A N 1
ATOM 2488 C CA . PHE A 1 312 ? -4.131 -3.859 9.928 1.00 98.00 312 PHE A CA 1
ATOM 2489 C C . PHE A 1 312 ? -4.340 -5.268 10.494 1.00 98.00 312 PHE A C 1
ATOM 2491 O O . PHE A 1 312 ? -5.179 -6.014 9.996 1.00 98.00 312 PHE A O 1
ATOM 2498 N N . ARG A 1 313 ? -3.635 -5.631 11.575 1.00 96.12 313 ARG A N 1
ATOM 2499 C CA . ARG A 1 313 ? -3.845 -6.925 12.250 1.00 96.12 313 ARG A CA 1
ATOM 2500 C C . ARG A 1 313 ? -5.281 -7.066 12.742 1.00 96.12 313 ARG A C 1
ATOM 2502 O O . ARG A 1 313 ? -5.879 -8.125 12.585 1.00 96.12 313 ARG A O 1
ATOM 2509 N N . TYR A 1 314 ? -5.841 -5.989 13.292 1.00 94.38 314 TYR A N 1
ATOM 2510 C CA . TYR A 1 314 ? -7.247 -5.957 13.679 1.00 94.38 314 TYR A CA 1
ATOM 2511 C C . TYR A 1 314 ? -8.172 -6.175 12.491 1.00 94.38 314 TYR A C 1
ATOM 2513 O O . TYR A 1 314 ? -9.046 -7.021 12.597 1.00 94.38 314 TYR A O 1
ATOM 2521 N N . PHE A 1 315 ? -7.945 -5.484 11.373 1.00 95.62 315 PHE A N 1
ATOM 2522 C CA . PHE A 1 315 ? -8.722 -5.653 10.148 1.00 95.62 315 PHE A CA 1
ATOM 2523 C C . PHE A 1 315 ? -8.708 -7.104 9.643 1.00 95.62 315 PHE A C 1
ATOM 2525 O O . PHE A 1 315 ? -9.754 -7.687 9.378 1.00 95.62 315 PHE A O 1
ATOM 2532 N N . VAL A 1 316 ? -7.529 -7.728 9.567 1.00 94.81 316 VAL A N 1
ATOM 2533 C CA . VAL A 1 316 ? -7.396 -9.132 9.144 1.00 94.81 316 VAL A CA 1
ATOM 2534 C C . VAL A 1 316 ? -8.185 -10.065 10.063 1.00 94.81 316 VAL A C 1
ATOM 2536 O O . VAL A 1 316 ? -8.935 -10.915 9.585 1.00 94.81 316 VAL A O 1
ATOM 2539 N N . VAL A 1 317 ? -8.052 -9.892 11.381 1.00 91.50 317 VAL A N 1
ATOM 2540 C CA . VAL A 1 317 ? -8.747 -10.736 12.361 1.00 91.50 317 VAL A CA 1
ATOM 2541 C C . VAL A 1 317 ? -10.257 -10.471 12.363 1.00 91.50 317 VAL A C 1
ATOM 2543 O O . VAL A 1 317 ? -11.039 -11.417 12.446 1.00 91.50 317 VAL A O 1
ATOM 2546 N N . SER A 1 318 ? -10.678 -9.209 12.252 1.00 88.69 318 SER A N 1
ATOM 2547 C CA . SER A 1 318 ? -12.085 -8.799 12.277 1.00 88.69 318 SER A CA 1
ATOM 2548 C C . SER A 1 318 ? -12.859 -9.343 11.092 1.00 88.69 318 SER A C 1
ATOM 2550 O O . SER A 1 318 ? -13.964 -9.855 11.254 1.00 88.69 318 SER A O 1
ATOM 2552 N N . GLU A 1 319 ? -12.243 -9.278 9.914 1.00 90.50 319 GLU A N 1
ATOM 2553 C CA . GLU A 1 319 ? -12.810 -9.778 8.667 1.00 90.50 319 GLU A CA 1
ATOM 2554 C C . GLU A 1 319 ? -12.529 -11.271 8.448 1.00 90.50 319 GLU A C 1
ATOM 2556 O O . GLU A 1 319 ? -12.933 -11.828 7.428 1.00 90.50 319 GLU A O 1
ATOM 2561 N N . ARG A 1 320 ? -11.868 -11.939 9.410 1.00 90.75 320 ARG A N 1
ATOM 2562 C CA . ARG A 1 320 ? -11.552 -13.379 9.384 1.00 90.75 320 ARG A CA 1
ATOM 2563 C C . ARG A 1 320 ? -10.812 -13.790 8.108 1.00 90.75 320 ARG A C 1
ATOM 2565 O O . ARG A 1 320 ? -11.125 -14.817 7.506 1.00 90.75 320 ARG A O 1
ATOM 2572 N N . LEU A 1 321 ? -9.859 -12.963 7.684 1.00 92.06 321 LEU A N 1
ATOM 2573 C CA . LEU A 1 321 ? -9.074 -13.200 6.477 1.00 92.06 321 LEU A CA 1
ATOM 2574 C C . LEU A 1 321 ? -7.963 -14.207 6.769 1.00 92.06 321 LEU A C 1
ATOM 2576 O O . LEU A 1 321 ? -7.237 -14.061 7.751 1.00 92.06 321 LEU A O 1
ATOM 2580 N N . ASP A 1 322 ? -7.811 -15.191 5.889 1.00 91.88 322 ASP A N 1
ATOM 2581 C CA . ASP A 1 322 ? -6.776 -16.215 5.994 1.00 91.88 322 ASP A CA 1
ATOM 2582 C C . ASP A 1 322 ? -5.678 -15.935 4.968 1.00 91.88 322 ASP A C 1
ATOM 2584 O O . ASP A 1 322 ? -5.918 -15.923 3.765 1.00 91.88 322 ASP A O 1
ATOM 2588 N N . ALA A 1 323 ? -4.444 -15.738 5.421 1.00 94.44 323 ALA A N 1
ATOM 2589 C CA . ALA A 1 323 ? -3.293 -15.523 4.551 1.00 94.44 323 ALA A CA 1
ATOM 2590 C C . ALA A 1 323 ? -2.985 -16.726 3.632 1.00 94.44 323 ALA A C 1
ATOM 2592 O O . ALA A 1 323 ? -2.208 -16.585 2.679 1.00 94.44 323 ALA A O 1
ATOM 2593 N N . ALA A 1 324 ? -3.538 -17.911 3.921 1.00 92.69 324 ALA A N 1
ATOM 2594 C CA . ALA A 1 324 ? -3.491 -19.075 3.038 1.00 92.69 324 ALA A CA 1
ATOM 2595 C C . ALA A 1 324 ? -4.435 -18.964 1.825 1.00 92.69 324 ALA A C 1
ATOM 2597 O O . ALA A 1 324 ? -4.238 -19.687 0.846 1.00 92.69 324 ALA A O 1
ATOM 2598 N N . GLU A 1 325 ? -5.392 -18.037 1.858 1.00 95.00 325 GLU A N 1
ATOM 2599 C CA . GLU A 1 325 ? -6.284 -17.694 0.752 1.00 95.00 325 GLU A CA 1
ATOM 2600 C C . GLU A 1 325 ? -5.799 -16.425 0.033 1.00 95.00 325 GLU A C 1
ATOM 2602 O O . GLU A 1 325 ? -5.144 -15.572 0.641 1.00 95.00 325 GLU A O 1
ATOM 2607 N N . PRO A 1 326 ? -6.063 -16.273 -1.278 1.00 97.19 326 PRO A N 1
ATOM 2608 C CA . PRO A 1 326 ? -5.541 -15.153 -2.045 1.00 97.19 326 PRO A CA 1
ATOM 2609 C C . PRO A 1 326 ? -6.355 -13.872 -1.805 1.00 97.19 326 PRO A C 1
ATOM 2611 O O . PRO A 1 326 ? -7.438 -13.673 -2.355 1.00 97.19 326 PRO A O 1
ATOM 2614 N N . HIS A 1 327 ? -5.795 -12.954 -1.021 1.00 97.94 327 HIS A N 1
ATOM 2615 C CA . HIS A 1 327 ? -6.376 -11.646 -0.731 1.00 97.94 327 HIS A CA 1
ATOM 2616 C C . HIS A 1 327 ? -5.553 -10.493 -1.320 1.00 97.94 327 HIS A C 1
ATOM 2618 O O . HIS A 1 327 ? -4.328 -10.458 -1.191 1.00 97.94 327 HIS A O 1
ATOM 2624 N N . TYR A 1 328 ? -6.258 -9.514 -1.899 1.00 98.38 328 TYR A N 1
ATOM 2625 C CA . TYR A 1 328 ? -5.718 -8.253 -2.416 1.00 98.38 328 TYR A CA 1
ATOM 2626 C C . TYR A 1 328 ? -6.451 -7.068 -1.772 1.00 98.38 328 TYR A C 1
ATOM 2628 O O . TYR A 1 328 ? -7.580 -6.721 -2.135 1.00 98.38 328 TYR A O 1
ATOM 2636 N N . LEU A 1 329 ? -5.812 -6.470 -0.767 1.00 98.50 329 LEU A N 1
ATOM 2637 C CA . LEU A 1 329 ? -6.380 -5.448 0.112 1.00 98.50 329 LEU A CA 1
ATOM 2638 C C . LEU A 1 329 ? -5.780 -4.072 -0.201 1.00 98.50 329 LEU A C 1
ATOM 2640 O O . LEU A 1 329 ? -4.601 -3.968 -0.532 1.00 98.50 329 LEU A O 1
ATOM 2644 N N . GLY A 1 330 ? -6.584 -3.020 -0.082 1.00 97.62 330 GLY A N 1
ATOM 2645 C CA . GLY A 1 330 ? -6.192 -1.640 -0.353 1.00 97.62 330 GLY A CA 1
ATOM 2646 C C . GLY A 1 330 ? -7.398 -0.751 -0.660 1.00 97.62 330 GLY A C 1
ATOM 2647 O O . GLY A 1 330 ? -8.553 -1.137 -0.445 1.00 97.62 330 GLY A O 1
ATOM 2648 N N . THR A 1 331 ? -7.129 0.448 -1.176 1.00 95.44 331 THR A N 1
ATOM 2649 C CA . THR A 1 331 ? -8.181 1.400 -1.561 1.00 95.44 331 THR A CA 1
ATOM 2650 C C . THR A 1 331 ? -8.649 1.147 -2.989 1.00 95.44 331 THR A C 1
ATOM 2652 O O . THR A 1 331 ? -7.915 1.431 -3.927 1.00 95.44 331 THR A O 1
ATOM 2655 N N . ARG A 1 332 ? -9.892 0.709 -3.190 1.00 93.75 332 ARG A N 1
ATOM 2656 C CA . ARG A 1 332 ? -10.416 0.423 -4.536 1.00 93.75 332 ARG A CA 1
ATOM 2657 C C . ARG A 1 332 ? -10.599 1.690 -5.376 1.00 93.75 332 ARG A C 1
ATOM 2659 O O . ARG A 1 332 ? -11.252 2.635 -4.940 1.00 93.75 332 ARG A O 1
ATOM 2666 N N . GLN A 1 333 ? -10.095 1.677 -6.605 1.00 91.31 333 GLN A N 1
ATOM 2667 C CA . GLN A 1 333 ? -10.220 2.752 -7.584 1.00 91.31 333 GLN A CA 1
ATOM 2668 C C . GLN A 1 333 ? -11.162 2.386 -8.727 1.00 91.31 333 GLN A C 1
ATOM 2670 O O . GLN A 1 333 ? -11.079 1.313 -9.324 1.00 91.31 333 GLN A O 1
ATOM 2675 N N . PHE A 1 334 ? -12.059 3.323 -9.032 1.00 89.00 334 PHE A N 1
ATOM 2676 C CA . PHE A 1 334 ? -13.146 3.152 -10.001 1.00 89.00 334 PHE A CA 1
ATOM 2677 C C . PHE A 1 334 ? -13.052 4.121 -11.185 1.00 89.00 334 PHE A C 1
ATOM 2679 O O . PHE A 1 334 ? -13.717 3.926 -12.199 1.00 89.00 334 PHE A O 1
ATOM 2686 N N . ASN A 1 335 ? -12.239 5.170 -11.062 1.00 82.94 335 ASN A N 1
ATOM 2687 C CA . ASN A 1 335 ? -12.082 6.233 -12.056 1.00 82.94 335 ASN A CA 1
ATOM 2688 C C . ASN A 1 335 ? -11.557 5.719 -13.405 1.00 82.94 335 ASN A C 1
ATOM 2690 O O . ASN A 1 335 ? -11.975 6.222 -14.443 1.00 82.94 335 ASN A O 1
ATOM 2694 N N . ASP A 1 336 ? -10.694 4.702 -13.399 1.00 86.06 336 ASP A N 1
ATOM 2695 C CA . ASP A 1 336 ? -10.130 4.135 -14.625 1.00 86.06 336 ASP A CA 1
ATOM 2696 C C . ASP A 1 336 ? -10.903 2.906 -15.161 1.00 86.06 336 ASP A C 1
ATOM 2698 O O . ASP A 1 336 ? -10.529 2.338 -16.191 1.00 86.06 336 ASP A O 1
ATOM 2702 N N . VAL A 1 337 ? -12.026 2.514 -14.539 1.00 86.19 337 VAL A N 1
ATOM 2703 C CA . VAL A 1 337 ? -12.870 1.401 -15.027 1.00 86.19 337 VAL A CA 1
ATOM 2704 C C . VAL A 1 337 ? -13.357 1.631 -16.465 1.00 86.19 337 VAL A C 1
ATOM 2706 O O . VAL A 1 337 ? -13.244 0.698 -17.258 1.00 86.19 337 VAL A O 1
ATOM 2709 N N . PRO A 1 338 ? -13.829 2.828 -16.876 1.00 85.00 338 PRO A N 1
ATOM 2710 C CA . PRO A 1 338 ? -14.218 3.060 -18.270 1.00 85.00 338 PRO A CA 1
ATOM 2711 C C . PRO A 1 338 ? -13.063 2.893 -19.267 1.00 85.00 338 PRO A C 1
ATOM 2713 O O . PRO A 1 338 ? -13.304 2.623 -20.440 1.00 85.00 338 PRO A O 1
ATOM 2716 N N . ARG A 1 339 ? -11.814 3.062 -18.810 1.00 86.88 339 ARG A N 1
ATOM 2717 C CA . ARG A 1 339 ? -10.617 3.006 -19.654 1.00 86.88 339 ARG A CA 1
ATOM 2718 C C . ARG A 1 339 ? -10.035 1.600 -19.763 1.00 86.88 339 ARG A C 1
ATOM 2720 O O . ARG A 1 339 ? -9.695 1.185 -20.866 1.00 86.88 339 ARG A O 1
ATOM 2727 N N . PHE A 1 340 ? -9.894 0.886 -18.646 1.00 90.12 340 PHE A N 1
ATOM 2728 C CA . PHE A 1 340 ? -9.234 -0.429 -18.618 1.00 90.12 340 PHE A CA 1
ATOM 2729 C C . PHE A 1 340 ? -10.202 -1.597 -18.402 1.00 90.12 340 PHE A C 1
ATOM 2731 O O . PHE A 1 340 ? -9.845 -2.750 -18.634 1.00 90.12 340 PHE A O 1
ATOM 2738 N N . GLY A 1 341 ? -11.441 -1.320 -17.995 1.00 89.44 341 GLY A N 1
ATOM 2739 C CA . GLY A 1 341 ? -12.474 -2.333 -17.789 1.00 89.44 341 GLY A CA 1
ATOM 2740 C C . GLY A 1 341 ? -12.347 -3.114 -16.479 1.00 89.44 341 GLY A C 1
ATOM 2741 O O . GLY A 1 341 ? -12.952 -4.178 -16.364 1.00 89.44 341 GLY A O 1
ATOM 2742 N N . PHE A 1 342 ? -11.566 -2.637 -15.503 1.00 92.12 342 PHE A N 1
ATOM 2743 C CA . PHE A 1 342 ? -11.444 -3.277 -14.189 1.00 92.12 342 PHE A CA 1
ATOM 2744 C C . PHE A 1 342 ? -11.152 -2.287 -13.054 1.00 92.12 342 PHE A C 1
ATOM 2746 O O . PHE A 1 342 ? -10.669 -1.179 -13.277 1.00 92.12 342 PHE A O 1
ATOM 2753 N N . VAL A 1 343 ? -11.476 -2.717 -11.833 1.00 93.06 343 VAL A N 1
ATOM 2754 C CA . VAL A 1 343 ? -11.157 -2.037 -10.568 1.00 93.06 343 VAL A CA 1
ATOM 2755 C C . VAL A 1 343 ? -9.775 -2.498 -10.107 1.00 93.06 343 VAL A C 1
ATOM 2757 O O . VAL A 1 343 ? -9.445 -3.676 -10.242 1.00 93.06 343 VAL A O 1
ATOM 2760 N N . TYR A 1 344 ? -8.992 -1.593 -9.531 1.00 96.38 344 TYR A N 1
ATOM 2761 C CA . TYR A 1 344 ? -7.678 -1.873 -8.943 1.00 96.38 344 TYR A CA 1
ATOM 2762 C C . TYR A 1 344 ? -7.581 -1.246 -7.547 1.00 96.38 344 TYR A C 1
ATOM 2764 O O . TYR A 1 344 ? -8.448 -0.452 -7.186 1.00 96.38 344 TYR A O 1
ATOM 2772 N N . ASN A 1 345 ? -6.570 -1.594 -6.747 1.00 97.62 345 ASN A N 1
ATOM 2773 C CA . ASN A 1 345 ? -6.289 -0.854 -5.514 1.00 97.62 345 ASN A CA 1
ATOM 2774 C C . ASN A 1 345 ? -5.252 0.243 -5.775 1.00 97.62 345 ASN A C 1
ATOM 2776 O O . ASN A 1 345 ? -4.205 -0.047 -6.343 1.00 97.62 345 ASN A O 1
ATOM 2780 N N . ASP A 1 346 ? -5.533 1.465 -5.323 1.00 95.94 346 ASP A N 1
ATOM 2781 C CA . ASP A 1 346 ? -4.571 2.565 -5.243 1.00 95.94 346 ASP A CA 1
ATOM 2782 C C . ASP A 1 346 ? -3.408 2.165 -4.339 1.00 95.94 346 ASP A C 1
ATOM 2784 O O . ASP A 1 346 ? -3.615 1.748 -3.193 1.00 95.94 346 ASP A O 1
ATOM 2788 N N . GLY A 1 347 ? -2.197 2.292 -4.858 1.00 96.00 347 GLY A N 1
ATOM 2789 C CA . GLY A 1 347 ? -0.980 1.978 -4.147 1.00 96.00 347 GLY A CA 1
ATOM 2790 C C . GLY A 1 347 ? -0.571 3.042 -3.140 1.00 96.00 347 GLY A C 1
ATOM 2791 O O . GLY A 1 347 ? 0.161 2.701 -2.210 1.00 96.00 347 GLY A O 1
ATOM 2792 N N . GLY A 1 348 ? -1.055 4.278 -3.276 1.00 95.94 348 GLY A N 1
ATOM 2793 C CA . GLY A 1 348 ? -0.741 5.398 -2.395 1.00 95.94 348 GLY A CA 1
ATOM 2794 C C . GLY A 1 348 ? -1.036 5.085 -0.929 1.00 95.94 348 GLY A C 1
ATOM 2795 O O . GLY A 1 348 ? -0.140 5.149 -0.100 1.00 95.94 348 GLY A O 1
ATOM 2796 N N . PRO A 1 349 ? -2.262 4.702 -0.549 1.00 96.75 349 PRO A N 1
ATOM 2797 C CA . PRO A 1 349 ? -2.583 4.275 0.820 1.00 96.75 349 PRO A CA 1
ATOM 2798 C C . PRO A 1 349 ? -1.909 2.968 1.233 1.00 96.75 349 PRO A C 1
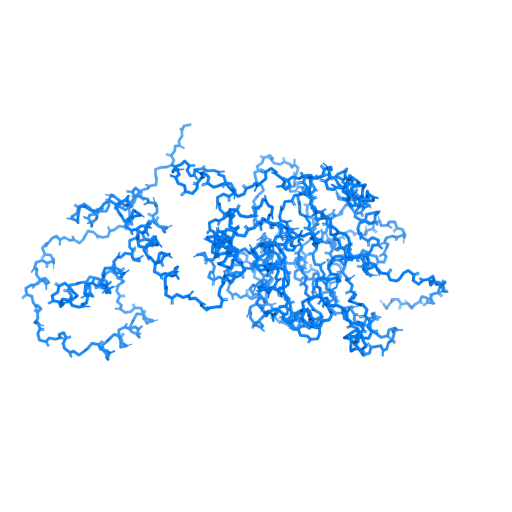ATOM 2800 O O . PRO A 1 349 ? -2.037 2.543 2.377 1.00 96.75 349 PRO A O 1
ATOM 2803 N N . GLY A 1 350 ? -1.238 2.295 0.311 1.00 98.06 350 GLY A N 1
ATOM 2804 C CA . GLY A 1 350 ? -0.702 0.969 0.499 1.00 98.06 350 GLY A CA 1
ATOM 2805 C C . GLY A 1 350 ? -1.643 -0.132 0.019 1.00 98.06 350 GLY A C 1
ATOM 2806 O O . GLY A 1 350 ? -2.872 -0.029 0.055 1.00 98.06 350 GLY A O 1
ATOM 2807 N N . VAL A 1 351 ? -1.011 -1.216 -0.412 1.00 98.50 351 VAL A N 1
ATOM 2808 C CA . VAL A 1 351 ? -1.635 -2.440 -0.905 1.00 98.50 351 VAL A CA 1
ATOM 2809 C C . VAL A 1 351 ? -1.073 -3.603 -0.113 1.00 98.50 351 VAL A C 1
ATOM 2811 O O . VAL A 1 351 ? 0.142 -3.765 -0.065 1.00 98.50 351 VAL A O 1
ATOM 2814 N N . CYS A 1 352 ? -1.935 -4.440 0.454 1.00 98.75 352 CYS A N 1
ATOM 2815 C CA . CYS A 1 352 ? -1.515 -5.632 1.183 1.00 98.75 352 CYS A CA 1
ATOM 2816 C C . CYS A 1 352 ? -1.976 -6.904 0.473 1.00 98.75 352 CYS A C 1
ATOM 2818 O O . CYS A 1 352 ? -3.148 -7.044 0.115 1.00 98.75 352 CYS A O 1
ATOM 2820 N N . LEU A 1 353 ? -1.049 -7.842 0.307 1.00 98.50 353 LEU A N 1
ATOM 2821 C CA . LEU A 1 353 ? -1.292 -9.169 -0.238 1.00 98.50 353 LEU A CA 1
ATOM 2822 C C . LEU A 1 353 ? -1.158 -10.210 0.871 1.00 98.50 353 LEU A C 1
ATOM 2824 O O . LEU A 1 353 ? -0.221 -10.168 1.670 1.00 98.50 353 LEU A O 1
ATOM 2828 N N . SER A 1 354 ? -2.081 -11.166 0.905 1.00 97.62 354 SER A N 1
ATOM 2829 C CA . SER A 1 354 ? -1.889 -12.411 1.662 1.00 97.62 354 SER A CA 1
ATOM 2830 C C . SER A 1 354 ? -0.662 -13.166 1.143 1.00 97.62 354 SER A C 1
ATOM 2832 O O . SER A 1 354 ? -0.369 -13.084 -0.056 1.00 97.62 354 SER A O 1
ATOM 2834 N N . ARG A 1 355 ? -0.043 -14.007 1.977 1.00 95.81 355 ARG A N 1
ATOM 2835 C CA . ARG A 1 355 ? 0.996 -14.958 1.548 1.00 95.81 355 ARG A CA 1
ATOM 2836 C C . ARG A 1 355 ? 0.627 -15.734 0.287 1.00 95.81 355 ARG A C 1
ATOM 2838 O O . ARG A 1 355 ? 1.442 -15.820 -0.629 1.00 95.81 355 ARG A O 1
ATOM 2845 N N . ARG A 1 356 ? -0.595 -16.267 0.207 1.00 95.69 356 ARG A N 1
ATOM 2846 C CA . ARG A 1 356 ? -1.037 -17.023 -0.969 1.00 95.69 356 ARG A CA 1
ATOM 2847 C C . ARG A 1 356 ? -1.035 -16.180 -2.243 1.00 95.69 356 ARG A C 1
ATOM 2849 O O . ARG A 1 356 ? -0.440 -16.599 -3.231 1.00 95.69 356 ARG A O 1
ATOM 2856 N N . ALA A 1 357 ? -1.647 -14.995 -2.208 1.00 97.62 357 ALA A N 1
ATOM 2857 C CA . ALA A 1 357 ? -1.666 -14.081 -3.353 1.00 97.62 357 ALA A CA 1
ATOM 2858 C C . ALA A 1 357 ? -0.253 -13.674 -3.804 1.00 97.62 357 ALA A C 1
ATOM 2860 O O . ALA A 1 357 ? 0.006 -13.643 -5.003 1.00 97.62 357 ALA A O 1
ATOM 2861 N N . LEU A 1 358 ? 0.667 -13.401 -2.869 1.00 97.81 358 LEU A N 1
ATOM 2862 C CA . LEU A 1 358 ? 2.049 -13.052 -3.209 1.00 97.81 358 LEU A CA 1
ATOM 2863 C C . LEU A 1 358 ? 2.784 -14.216 -3.894 1.00 97.81 358 LEU A C 1
ATOM 2865 O O . LEU A 1 358 ? 3.459 -14.007 -4.900 1.00 97.81 358 LEU A O 1
ATOM 2869 N N . ARG A 1 359 ? 2.636 -15.444 -3.382 1.00 96.25 359 ARG A N 1
ATOM 2870 C CA . ARG A 1 359 ? 3.270 -16.639 -3.963 1.00 96.25 359 ARG A CA 1
ATOM 2871 C C . ARG A 1 359 ? 2.760 -16.932 -5.374 1.00 96.25 359 ARG A C 1
ATOM 2873 O O . ARG A 1 359 ? 3.547 -17.232 -6.273 1.00 96.25 359 ARG A O 1
ATOM 2880 N N . ASP A 1 360 ? 1.447 -16.841 -5.561 1.00 97.50 360 ASP A N 1
ATOM 2881 C CA . ASP A 1 360 ? 0.821 -17.059 -6.864 1.00 97.50 360 ASP A CA 1
ATOM 2882 C C . ASP A 1 360 ? 1.239 -15.958 -7.854 1.00 97.50 360 ASP A C 1
ATOM 2884 O O . ASP A 1 360 ? 1.588 -16.265 -8.994 1.00 97.50 360 ASP A O 1
ATOM 2888 N N . LEU A 1 361 ? 1.311 -14.698 -7.400 1.00 98.44 361 LEU A N 1
ATOM 2889 C CA . LEU A 1 361 ? 1.853 -13.586 -8.185 1.00 98.44 361 LEU A CA 1
ATOM 2890 C C . LEU A 1 361 ? 3.305 -13.835 -8.593 1.00 98.44 361 LEU A C 1
ATOM 2892 O O . LEU A 1 361 ? 3.629 -13.700 -9.766 1.00 98.44 361 LEU A O 1
ATOM 2896 N N . SER A 1 362 ? 4.170 -14.234 -7.662 1.00 97.81 362 SER A N 1
ATOM 2897 C CA . SER A 1 362 ? 5.573 -14.528 -7.971 1.00 97.81 362 SER A CA 1
ATOM 2898 C C . SER A 1 362 ? 5.711 -15.621 -9.029 1.00 97.81 362 SER A C 1
ATOM 2900 O O . SER A 1 362 ? 6.474 -15.461 -9.976 1.00 97.81 362 SER A O 1
ATOM 2902 N N . SER A 1 363 ? 4.894 -16.676 -8.936 1.00 97.56 363 SER A N 1
ATOM 2903 C CA . SER A 1 363 ? 4.871 -17.757 -9.930 1.00 97.56 363 SER A CA 1
ATOM 2904 C C . SER A 1 363 ? 4.532 -17.235 -11.334 1.00 97.56 363 SER A C 1
ATOM 2906 O O . SER A 1 363 ? 5.187 -17.617 -12.296 1.00 97.56 363 SER A O 1
ATOM 2908 N N . LEU A 1 364 ? 3.564 -16.317 -11.452 1.00 98.06 364 LEU A N 1
ATOM 2909 C CA . LEU A 1 364 ? 3.243 -15.647 -12.720 1.00 98.06 364 LEU A CA 1
ATOM 2910 C C . LEU A 1 364 ? 4.391 -14.749 -13.213 1.00 98.06 364 LEU A C 1
ATOM 2912 O O . LEU A 1 364 ? 4.686 -14.714 -14.405 1.00 98.06 364 LEU A O 1
ATOM 2916 N N . LEU A 1 365 ? 5.051 -14.030 -12.302 1.00 98.06 365 LEU A N 1
ATOM 2917 C CA . LEU A 1 365 ? 6.139 -13.097 -12.613 1.00 98.06 365 LEU A CA 1
ATOM 2918 C C . LEU A 1 365 ? 7.448 -13.777 -13.038 1.00 98.06 365 LEU A C 1
ATOM 2920 O O . LEU A 1 365 ? 8.351 -13.094 -13.521 1.00 98.06 365 LEU A O 1
ATOM 2924 N N . VAL A 1 366 ? 7.589 -15.092 -12.867 1.00 97.56 366 VAL A N 1
ATOM 2925 C CA . VAL A 1 366 ? 8.716 -15.843 -13.443 1.00 97.56 366 VAL A CA 1
ATOM 2926 C C . VAL A 1 366 ? 8.621 -15.874 -14.969 1.00 97.56 366 VAL A C 1
ATOM 2928 O O . VAL A 1 366 ? 9.639 -15.699 -15.636 1.00 97.56 366 VAL A O 1
ATOM 2931 N N . ASP A 1 367 ? 7.406 -16.028 -15.498 1.00 97.94 367 ASP A N 1
ATOM 2932 C CA . ASP A 1 367 ? 7.142 -16.209 -16.930 1.00 97.94 367 ASP A CA 1
ATOM 2933 C C . ASP A 1 367 ? 6.635 -14.929 -17.623 1.00 97.94 367 ASP A C 1
ATOM 2935 O O . ASP A 1 367 ? 6.457 -14.906 -18.844 1.00 97.94 367 ASP A O 1
ATOM 2939 N N . ALA A 1 368 ? 6.382 -13.856 -16.865 1.00 98.00 368 ALA A N 1
ATOM 2940 C CA . ALA A 1 368 ? 5.881 -12.596 -17.406 1.00 98.00 368 ALA A CA 1
ATOM 2941 C C . ALA A 1 368 ? 6.906 -11.958 -18.370 1.00 98.00 368 ALA A C 1
ATOM 2943 O O . ALA A 1 368 ? 8.073 -11.785 -18.006 1.00 98.00 368 ALA A O 1
ATOM 2944 N N . PRO A 1 369 ? 6.502 -11.572 -19.595 1.00 97.94 369 PRO A N 1
ATOM 2945 C CA . PRO A 1 369 ? 7.428 -11.017 -20.569 1.00 97.94 369 PRO A CA 1
ATOM 2946 C C . PRO A 1 369 ? 7.801 -9.572 -20.231 1.00 97.94 369 PRO A C 1
ATOM 2948 O O . PRO A 1 369 ? 7.023 -8.824 -19.634 1.00 97.94 369 PRO A O 1
ATOM 2951 N N . PHE A 1 370 ? 8.977 -9.163 -20.699 1.00 97.81 370 PHE A N 1
ATOM 2952 C CA . PHE A 1 370 ? 9.377 -7.763 -20.765 1.00 97.81 370 PHE A CA 1
ATOM 2953 C C . PHE A 1 370 ? 8.874 -7.163 -22.073 1.00 97.81 370 PHE A C 1
ATOM 2955 O O . PHE A 1 370 ? 9.011 -7.779 -23.133 1.00 97.81 370 PHE A O 1
ATOM 2962 N N . ILE A 1 371 ? 8.299 -5.968 -22.006 1.00 96.88 371 ILE A N 1
ATOM 2963 C CA . ILE A 1 371 ? 7.882 -5.230 -23.195 1.00 96.88 371 ILE A CA 1
ATOM 2964 C C . ILE A 1 371 ? 8.554 -3.864 -23.252 1.00 96.88 371 ILE A C 1
ATOM 2966 O O . ILE A 1 371 ? 8.719 -3.183 -22.238 1.00 96.88 371 ILE A O 1
ATOM 2970 N N . ASP A 1 372 ? 8.872 -3.445 -24.472 1.00 92.50 372 ASP A N 1
ATOM 2971 C CA . ASP A 1 372 ? 9.262 -2.073 -24.753 1.00 92.50 372 ASP A CA 1
ATOM 2972 C C . ASP A 1 372 ? 8.010 -1.208 -24.944 1.00 92.50 372 ASP A C 1
ATOM 2974 O O . ASP A 1 372 ? 7.082 -1.557 -25.679 1.00 92.50 372 ASP A O 1
ATOM 2978 N N . GLY A 1 373 ? 7.996 -0.037 -24.310 1.00 90.38 373 GLY A N 1
ATOM 2979 C CA . GLY A 1 373 ? 6.925 0.945 -24.456 1.00 90.38 373 GLY A CA 1
ATOM 2980 C C . GLY A 1 373 ? 5.773 0.785 -23.463 1.00 90.38 373 GLY A C 1
ATOM 2981 O O . GLY A 1 373 ? 5.913 0.220 -22.381 1.00 90.38 373 GLY A O 1
ATOM 2982 N N . ARG A 1 374 ? 4.622 1.379 -23.803 1.00 92.00 374 ARG A N 1
ATOM 2983 C CA . ARG A 1 374 ? 3.501 1.525 -22.865 1.00 92.00 374 ARG A CA 1
ATOM 2984 C C . ARG A 1 374 ? 2.695 0.228 -22.745 1.00 92.00 374 ARG A C 1
ATOM 2986 O O . ARG A 1 374 ? 2.156 -0.224 -23.758 1.00 92.00 374 ARG A O 1
ATOM 2993 N N . PRO A 1 375 ? 2.509 -0.319 -21.530 1.00 95.25 375 PRO A N 1
ATOM 2994 C CA . PRO A 1 375 ? 1.654 -1.480 -21.340 1.00 95.25 375 PRO A CA 1
ATOM 2995 C C . PRO A 1 375 ? 0.184 -1.161 -21.628 1.00 95.25 375 PRO A C 1
ATOM 2997 O O . PRO A 1 375 ? -0.312 -0.066 -21.356 1.00 95.25 375 PRO A O 1
ATOM 3000 N N . THR A 1 376 ? -0.534 -2.160 -22.143 1.00 95.12 376 THR A N 1
ATOM 3001 C CA . THR A 1 376 ? -1.989 -2.100 -22.363 1.00 95.12 376 THR A CA 1
ATOM 3002 C C . THR A 1 376 ? -2.791 -2.366 -21.087 1.00 95.12 376 THR A C 1
ATOM 3004 O O . THR A 1 376 ? -3.989 -2.086 -21.058 1.00 95.12 376 THR A O 1
ATOM 3007 N N . PHE A 1 377 ? -2.138 -2.914 -20.053 1.00 96.06 377 PHE A N 1
ATOM 3008 C CA . PHE A 1 377 ? -2.737 -3.413 -18.807 1.00 96.06 377 PHE A CA 1
ATOM 3009 C C . PHE A 1 377 ? -3.779 -4.529 -19.007 1.00 96.06 377 PHE A C 1
ATOM 3011 O O . PHE A 1 377 ? -4.601 -4.768 -18.126 1.00 96.06 377 PHE A O 1
ATOM 3018 N N . GLN A 1 378 ? -3.761 -5.206 -20.161 1.00 94.88 378 GLN A N 1
ATOM 3019 C CA . GLN A 1 378 ? -4.535 -6.436 -20.376 1.00 94.88 378 GLN A CA 1
ATOM 3020 C C . GLN A 1 378 ? -3.778 -7.670 -19.889 1.00 94.88 378 GLN A C 1
ATOM 3022 O O . GLN A 1 378 ? -4.397 -8.618 -19.406 1.00 94.88 378 GLN A O 1
ATOM 3027 N N . ASP A 1 379 ? -2.448 -7.614 -19.970 1.00 97.00 379 ASP A N 1
ATOM 3028 C CA . ASP A 1 379 ? -1.567 -8.709 -19.607 1.00 97.00 379 ASP A CA 1
ATOM 3029 C C . ASP A 1 379 ? -0.580 -8.321 -18.510 1.00 97.00 379 ASP A C 1
ATOM 3031 O O . ASP A 1 379 ? -0.180 -7.158 -18.404 1.00 97.00 379 ASP A O 1
ATOM 3035 N N . CYS A 1 380 ? -0.181 -9.311 -17.710 1.00 98.44 380 CYS A N 1
ATOM 3036 C CA . CYS A 1 380 ? 0.917 -9.165 -16.767 1.00 98.44 380 CYS A CA 1
ATOM 3037 C C . CYS A 1 380 ? 2.243 -9.101 -17.520 1.00 98.44 380 CYS A C 1
ATOM 3039 O O . CYS A 1 380 ? 2.641 -10.074 -18.159 1.00 98.44 380 CYS A O 1
ATOM 3041 N N . VAL A 1 381 ? 2.919 -7.958 -17.447 1.00 98.25 381 VAL A N 1
ATOM 3042 C CA . VAL A 1 381 ? 4.188 -7.725 -18.141 1.00 98.25 381 VAL A CA 1
ATOM 3043 C C . VAL A 1 381 ? 5.111 -6.873 -17.281 1.00 98.25 381 VAL A C 1
ATOM 3045 O O . VAL A 1 381 ? 4.662 -5.992 -16.542 1.00 98.25 381 VAL A O 1
ATOM 3048 N N . PHE A 1 382 ? 6.413 -7.083 -17.428 1.00 98.19 382 PHE A N 1
ATOM 3049 C CA . PHE A 1 382 ? 7.399 -6.111 -16.982 1.00 98.19 382 PHE A CA 1
ATOM 3050 C C . PHE A 1 382 ? 7.506 -5.002 -18.027 1.00 98.19 382 PHE A C 1
ATOM 3052 O O . PHE A 1 382 ? 7.707 -5.255 -19.214 1.00 98.19 382 PHE A O 1
ATOM 3059 N N . ALA A 1 383 ? 7.363 -3.759 -17.583 1.00 96.50 383 ALA A N 1
ATOM 3060 C CA . ALA A 1 383 ? 7.491 -2.588 -18.436 1.00 96.50 383 ALA A CA 1
ATOM 3061 C C . ALA A 1 383 ? 8.107 -1.433 -17.647 1.00 96.50 383 ALA A C 1
ATOM 3063 O O . ALA A 1 383 ? 7.916 -1.316 -16.432 1.00 96.50 383 ALA A O 1
ATOM 3064 N N . VAL A 1 384 ? 8.806 -0.550 -18.353 1.00 94.81 384 VAL A N 1
ATOM 3065 C CA . VAL A 1 384 ? 9.101 0.790 -17.844 1.00 94.81 384 VAL A CA 1
ATOM 3066 C C . VAL A 1 384 ? 7.822 1.621 -17.960 1.00 94.81 384 VAL A C 1
ATOM 3068 O O . VAL A 1 384 ? 7.055 1.509 -18.914 1.00 94.81 384 VAL A O 1
ATOM 3071 N N . GLY A 1 385 ? 7.561 2.434 -16.953 1.00 92.12 385 GLY A N 1
ATOM 3072 C CA . GLY A 1 385 ? 6.458 3.370 -16.904 1.00 92.12 385 GLY A CA 1
ATOM 3073 C C . GLY A 1 385 ? 6.008 3.646 -15.477 1.00 92.12 385 GLY A C 1
ATOM 3074 O O . GLY A 1 385 ? 6.435 3.017 -14.506 1.00 92.12 385 GLY A O 1
ATOM 3075 N N . HIS A 1 386 ? 5.093 4.601 -15.384 1.00 89.12 386 HIS A N 1
ATOM 3076 C CA . HIS A 1 386 ? 4.272 4.838 -14.204 1.00 89.12 386 HIS A CA 1
ATOM 3077 C C . HIS A 1 386 ? 2.966 4.028 -14.292 1.00 89.12 386 HIS A C 1
ATOM 3079 O O . HIS A 1 386 ? 2.581 3.637 -15.394 1.00 89.12 386 HIS A O 1
ATOM 3085 N N . ARG A 1 387 ? 2.231 3.867 -13.179 1.00 94.12 387 ARG A N 1
ATOM 3086 C CA . ARG A 1 387 ? 0.990 3.052 -13.041 1.00 94.12 387 ARG A CA 1
ATOM 3087 C C . ARG A 1 387 ? 1.246 1.596 -12.664 1.00 94.12 387 ARG A C 1
ATOM 3089 O O . ARG A 1 387 ? 0.577 0.674 -13.131 1.00 94.12 387 ARG A O 1
ATOM 3096 N N . GLU A 1 388 ? 2.188 1.412 -11.761 1.00 96.81 388 GLU A N 1
ATOM 3097 C CA . GLU A 1 388 ? 2.495 0.150 -11.110 1.00 96.81 388 GLU A CA 1
ATOM 3098 C C . GLU A 1 388 ? 1.261 -0.512 -10.475 1.00 96.81 388 GLU A C 1
ATOM 3100 O O . GLU A 1 388 ? 1.111 -1.723 -10.590 1.00 96.81 388 GLU A O 1
ATOM 3105 N N . ASP A 1 389 ? 0.314 0.261 -9.941 1.00 97.62 389 ASP A N 1
ATOM 3106 C CA . ASP A 1 389 ? -0.912 -0.270 -9.327 1.00 97.62 389 ASP A CA 1
ATOM 3107 C C . ASP A 1 389 ? -1.862 -0.923 -10.337 1.00 97.62 389 ASP A C 1
ATOM 3109 O O . ASP A 1 389 ? -2.470 -1.960 -10.063 1.00 97.62 389 ASP A O 1
ATOM 3113 N N . LEU A 1 390 ? -1.974 -0.328 -11.530 1.00 97.00 390 LEU A N 1
ATOM 3114 C CA . LEU A 1 390 ? -2.763 -0.887 -12.627 1.00 97.00 390 LEU A CA 1
ATOM 3115 C C . LEU A 1 390 ? -2.112 -2.158 -13.163 1.00 97.00 390 LEU A C 1
ATOM 3117 O O . LEU A 1 390 ? -2.818 -3.126 -13.441 1.00 97.00 390 LEU A O 1
ATOM 3121 N N . MET A 1 391 ? -0.779 -2.173 -13.272 1.00 98.31 391 MET A N 1
ATOM 3122 C CA . MET A 1 391 ? -0.059 -3.380 -13.673 1.00 98.31 391 MET A CA 1
ATOM 3123 C C . MET A 1 391 ? -0.198 -4.492 -12.629 1.00 98.31 391 MET A C 1
ATOM 3125 O O . MET A 1 391 ? -0.497 -5.629 -12.983 1.00 98.31 391 MET A O 1
ATOM 3129 N N . LEU A 1 392 ? -0.064 -4.168 -11.341 1.00 98.56 392 LEU A N 1
ATOM 3130 C CA . LEU A 1 392 ? -0.266 -5.128 -10.259 1.00 98.56 392 LEU A CA 1
ATOM 3131 C C . LEU A 1 392 ? -1.672 -5.741 -10.318 1.00 98.56 392 LEU A C 1
ATOM 3133 O O . LEU A 1 392 ? -1.818 -6.959 -10.219 1.00 98.56 392 LEU A O 1
ATOM 3137 N N . ALA A 1 393 ? -2.704 -4.924 -10.533 1.00 98.31 393 ALA A N 1
ATOM 3138 C CA . ALA A 1 393 ? -4.068 -5.417 -10.684 1.00 98.31 393 ALA A CA 1
ATOM 3139 C C . ALA A 1 393 ? -4.271 -6.254 -11.957 1.00 98.31 393 ALA A C 1
ATOM 3141 O O . ALA A 1 393 ? -4.994 -7.247 -11.899 1.00 98.31 393 ALA A O 1
ATOM 3142 N N . ALA A 1 394 ? -3.625 -5.912 -13.077 1.00 97.88 394 ALA A N 1
ATOM 3143 C CA . ALA A 1 394 ? -3.649 -6.736 -14.287 1.00 97.88 394 ALA A CA 1
ATOM 3144 C C . ALA A 1 394 ? -3.053 -8.131 -14.020 1.00 97.88 394 ALA A C 1
ATOM 3146 O O . ALA A 1 394 ? -3.687 -9.140 -14.332 1.00 97.88 394 ALA A O 1
ATOM 3147 N N . CYS A 1 395 ? -1.899 -8.195 -13.348 1.00 98.75 395 CYS A N 1
ATOM 3148 C CA . CYS A 1 395 ? -1.263 -9.451 -12.949 1.00 98.75 395 CYS A CA 1
ATOM 3149 C C . CYS A 1 395 ? -2.132 -10.282 -11.995 1.00 98.75 395 CYS A C 1
ATOM 3151 O O . CYS A 1 395 ? -2.391 -11.458 -12.245 1.00 98.75 395 CYS A O 1
ATOM 3153 N N . LEU A 1 396 ? -2.647 -9.675 -10.924 1.00 98.56 396 LEU A N 1
ATOM 3154 C CA . LEU A 1 396 ? -3.501 -10.371 -9.957 1.00 98.56 396 LEU A CA 1
ATOM 3155 C C . LEU A 1 396 ? -4.820 -10.846 -10.585 1.00 98.56 396 LEU A C 1
ATOM 3157 O O . LEU A 1 396 ? -5.286 -11.945 -10.287 1.00 98.56 396 LEU A O 1
ATOM 3161 N N . ARG A 1 397 ? -5.389 -10.081 -11.524 1.00 97.56 397 ARG A N 1
ATOM 3162 C CA . ARG A 1 397 ? -6.593 -10.474 -12.265 1.00 97.56 397 ARG A CA 1
ATOM 3163 C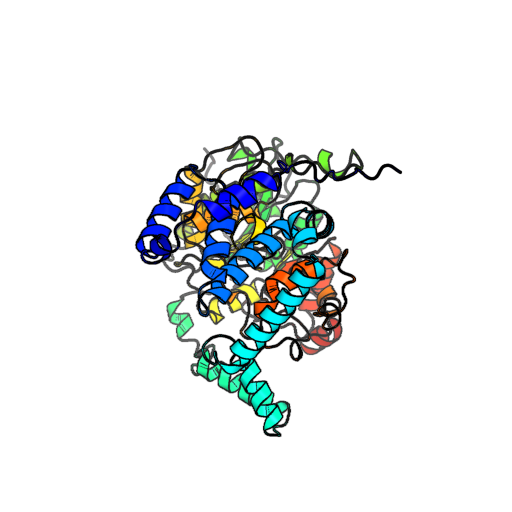 C . ARG A 1 397 ? -6.372 -11.716 -13.127 1.00 97.56 397 ARG A C 1
ATOM 3165 O O . ARG A 1 397 ? -7.282 -12.539 -13.198 1.00 97.56 397 ARG A O 1
ATOM 3172 N N . GLN A 1 398 ? -5.204 -11.877 -13.754 1.00 97.94 398 GLN A N 1
ATOM 3173 C CA . GLN A 1 398 ? -4.880 -13.107 -14.495 1.00 97.94 398 GLN A CA 1
ATOM 3174 C C . GLN A 1 398 ? -4.891 -14.349 -13.589 1.00 97.94 398 GLN A C 1
ATOM 3176 O O . GLN A 1 398 ? -5.215 -15.442 -14.047 1.00 97.94 398 GLN A O 1
ATOM 3181 N N . LEU A 1 399 ? -4.626 -14.165 -12.293 1.00 97.88 399 LEU A N 1
ATOM 3182 C CA . LEU A 1 399 ? -4.704 -15.203 -11.262 1.00 97.88 399 LEU A CA 1
ATOM 3183 C C . LEU A 1 399 ? -6.101 -15.340 -10.633 1.00 97.88 399 LEU A C 1
ATOM 3185 O O . LEU A 1 399 ? -6.290 -16.137 -9.719 1.00 97.88 399 LEU A O 1
ATOM 3189 N N . GLY A 1 400 ? -7.086 -14.555 -11.082 1.00 97.25 400 GLY A N 1
ATOM 3190 C CA . GLY A 1 400 ? -8.420 -14.507 -10.480 1.00 97.25 400 GLY A CA 1
ATOM 3191 C C . GLY A 1 400 ? -8.476 -13.792 -9.125 1.00 97.25 400 GLY A C 1
ATOM 3192 O O . GLY A 1 400 ? -9.496 -13.868 -8.442 1.00 97.25 400 GLY A O 1
ATOM 3193 N N . VAL A 1 401 ? -7.417 -13.078 -8.732 1.00 97.75 401 VAL A N 1
ATOM 3194 C CA . VAL A 1 401 ? -7.344 -12.320 -7.478 1.00 97.75 401 VAL A CA 1
ATOM 3195 C C . VAL A 1 401 ? -7.789 -10.882 -7.735 1.00 97.75 401 VAL A C 1
ATOM 3197 O O . VAL A 1 401 ? -7.118 -10.110 -8.417 1.00 97.75 401 VAL A O 1
ATOM 3200 N N . LEU A 1 402 ? -8.948 -10.510 -7.195 1.00 97.19 402 LEU A N 1
ATOM 3201 C CA . LEU A 1 402 ? -9.559 -9.193 -7.397 1.00 97.19 402 LEU A CA 1
ATOM 3202 C C . LEU A 1 402 ? -9.439 -8.320 -6.137 1.00 97.19 402 LEU A C 1
ATOM 3204 O O . LEU A 1 402 ? -9.340 -8.861 -5.033 1.00 97.19 402 LEU A O 1
ATOM 3208 N N . PRO A 1 403 ? -9.494 -6.979 -6.267 1.00 96.94 403 PRO A N 1
ATOM 3209 C CA . PRO A 1 403 ? -9.571 -6.089 -5.113 1.00 96.94 403 PRO A CA 1
ATOM 3210 C C . PRO A 1 403 ? -10.716 -6.466 -4.167 1.00 96.94 403 PRO A C 1
ATOM 3212 O O . PRO A 1 403 ? -11.878 -6.537 -4.577 1.00 96.94 403 PRO A O 1
ATOM 3215 N N . SER A 1 404 ? -10.397 -6.684 -2.891 1.00 95.56 404 SER A N 1
ATOM 3216 C CA . SER A 1 404 ? -11.384 -7.100 -1.895 1.00 95.56 404 SER A CA 1
ATOM 3217 C C . SER A 1 404 ? -12.435 -6.019 -1.648 1.00 95.56 404 SER A C 1
ATOM 3219 O O . SER A 1 404 ? -12.112 -4.853 -1.426 1.00 95.56 404 SER A O 1
ATOM 3221 N N . ALA A 1 405 ? -13.709 -6.413 -1.619 1.00 90.88 405 ALA A N 1
ATOM 3222 C CA . ALA A 1 405 ? -14.800 -5.521 -1.236 1.00 90.88 405 ALA A CA 1
ATOM 3223 C C . ALA A 1 405 ? -14.828 -5.214 0.273 1.00 90.88 405 ALA A C 1
ATOM 3225 O O . ALA A 1 405 ? -15.448 -4.231 0.670 1.00 90.88 405 ALA A O 1
ATOM 3226 N N . LEU A 1 406 ? -14.134 -6.016 1.092 1.00 92.12 406 LEU A N 1
ATOM 3227 C CA . LEU A 1 406 ? -14.094 -5.894 2.556 1.00 92.12 406 LEU A CA 1
ATOM 3228 C C . LEU A 1 406 ? -13.257 -4.702 3.039 1.00 92.12 406 LEU A C 1
ATOM 3230 O O . LEU A 1 406 ? -13.280 -4.354 4.213 1.00 92.12 406 LEU A O 1
ATOM 3234 N N . THR A 1 407 ? -12.536 -4.023 2.141 1.00 93.12 407 THR A N 1
ATOM 3235 C CA . THR A 1 407 ? -11.755 -2.814 2.468 1.00 93.12 407 THR A CA 1
ATOM 3236 C C . THR A 1 407 ? -12.627 -1.570 2.649 1.00 93.12 407 THR A C 1
ATOM 3238 O O . THR A 1 407 ? -12.129 -0.458 2.853 1.00 93.12 407 THR A O 1
ATOM 3241 N N . THR A 1 408 ? -13.942 -1.767 2.632 1.00 91.25 408 THR A N 1
ATOM 3242 C CA . THR A 1 408 ? -14.966 -0.775 2.900 1.00 91.25 408 THR A CA 1
ATOM 3243 C C . THR A 1 408 ? -15.991 -1.381 3.857 1.00 91.25 408 THR A C 1
ATOM 3245 O O . THR A 1 408 ? -16.466 -2.489 3.620 1.00 91.25 408 THR A O 1
ATOM 3248 N N . ASP A 1 409 ? -16.336 -0.679 4.935 1.00 87.56 409 ASP A N 1
ATOM 3249 C CA . ASP A 1 409 ? -17.328 -1.169 5.891 1.00 87.56 409 ASP A CA 1
ATOM 3250 C C . ASP A 1 409 ? -18.771 -1.049 5.362 1.00 87.56 409 ASP A C 1
ATOM 3252 O O . ASP A 1 409 ? -19.028 -0.516 4.281 1.00 87.56 409 ASP A O 1
ATOM 3256 N N . ALA A 1 410 ? -19.746 -1.512 6.149 1.00 82.75 410 ALA A N 1
ATOM 3257 C CA . ALA A 1 410 ? -21.167 -1.476 5.785 1.00 82.75 410 ALA A CA 1
ATOM 3258 C C . ALA A 1 410 ? -21.744 -0.059 5.583 1.00 82.75 410 ALA A C 1
ATOM 3260 O O . ALA A 1 410 ? -22.854 0.088 5.070 1.00 82.75 410 ALA A O 1
ATOM 3261 N N . PHE A 1 411 ? -21.021 0.981 6.000 1.00 82.25 411 PHE A N 1
ATOM 3262 C CA . PHE A 1 411 ? -21.382 2.372 5.757 1.00 82.25 411 PHE A CA 1
ATOM 3263 C C . PHE A 1 411 ? -20.683 2.931 4.514 1.00 82.25 411 PHE A C 1
ATOM 3265 O O . PHE A 1 411 ? -21.006 4.026 4.081 1.00 82.25 411 PHE A O 1
ATOM 3272 N N . GLY A 1 412 ? -19.748 2.218 3.899 1.00 84.06 412 GLY A N 1
ATOM 3273 C CA . GLY A 1 412 ? -18.925 2.777 2.836 1.00 84.06 412 GLY A CA 1
ATOM 3274 C C . GLY A 1 412 ? -17.619 3.383 3.359 1.00 84.06 412 GLY A C 1
ATOM 3275 O O . GLY A 1 412 ? -16.830 3.879 2.568 1.00 84.06 412 GLY A O 1
ATOM 3276 N N . ARG A 1 413 ? -17.338 3.369 4.667 1.00 89.25 413 ARG A N 1
ATOM 3277 C CA . ARG A 1 413 ? -16.097 3.943 5.210 1.00 89.25 413 ARG A CA 1
ATOM 3278 C C . ARG A 1 413 ? -14.907 3.048 4.879 1.00 89.25 413 ARG A C 1
ATOM 3280 O O . ARG A 1 413 ? -14.998 1.827 4.945 1.00 89.25 413 ARG A O 1
ATOM 3287 N N . GLU A 1 414 ? -13.783 3.656 4.547 1.00 92.44 414 GLU A N 1
ATOM 3288 C CA . GLU A 1 414 ? -12.593 2.964 4.072 1.00 92.44 414 GLU A CA 1
ATOM 3289 C C . GLU A 1 414 ? -11.633 2.624 5.204 1.00 92.44 414 GLU A C 1
ATOM 3291 O O . GLU A 1 414 ? -11.428 3.414 6.130 1.00 92.44 414 GLU A O 1
ATOM 3296 N N . TRP A 1 415 ? -10.994 1.464 5.086 1.00 96.50 415 TRP A N 1
ATOM 3297 C CA . TRP A 1 415 ? -9.870 1.087 5.941 1.00 96.50 415 TRP A CA 1
ATOM 3298 C C . TRP A 1 415 ? -8.566 1.766 5.513 1.00 96.50 415 TRP A C 1
ATOM 3300 O O . TRP A 1 415 ? -7.724 2.061 6.353 1.00 96.50 415 TRP A O 1
ATOM 3310 N N . PHE A 1 416 ? -8.414 2.058 4.224 1.00 97.50 416 PHE A N 1
ATOM 3311 C CA . PHE A 1 416 ? -7.226 2.660 3.627 1.00 97.50 416 PHE A CA 1
ATOM 3312 C C . PHE A 1 416 ? -7.603 4.042 3.082 1.00 97.50 416 PHE A C 1
ATOM 3314 O O . PHE A 1 416 ? -8.622 4.174 2.409 1.00 97.50 416 PHE A O 1
ATOM 3321 N N . SER A 1 417 ? -6.820 5.081 3.380 1.00 94.62 417 SER A N 1
ATOM 3322 C CA . SER A 1 417 ? -7.152 6.461 3.003 1.00 94.62 417 SER A CA 1
ATOM 3323 C C . SER A 1 417 ? -6.124 7.072 2.056 1.00 94.62 417 SER A C 1
ATOM 3325 O O . SER A 1 417 ? -4.954 7.207 2.404 1.00 94.62 417 SER A O 1
ATOM 3327 N N . ILE A 1 418 ? -6.577 7.583 0.905 1.00 93.00 418 ILE A N 1
ATOM 3328 C CA . ILE A 1 418 ? -5.754 8.414 -0.007 1.00 93.00 418 ILE A CA 1
ATOM 3329 C C . ILE A 1 418 ? -5.457 9.815 0.538 1.00 93.00 418 ILE A C 1
ATOM 3331 O O . ILE A 1 418 ? -4.752 10.598 -0.092 1.00 93.00 418 ILE A O 1
ATOM 3335 N N . ARG A 1 419 ? -6.035 10.172 1.686 1.00 92.38 419 ARG A N 1
ATOM 3336 C CA . ARG A 1 419 ? -5.876 11.484 2.317 1.00 92.38 419 ARG A CA 1
ATOM 3337 C C . ARG A 1 419 ? -5.003 11.384 3.565 1.00 92.38 419 ARG A C 1
ATOM 3339 O O . ARG A 1 419 ? -5.068 10.360 4.254 1.00 92.38 419 ARG A O 1
ATOM 3346 N N . PRO A 1 420 ? -4.263 12.457 3.898 1.00 94.12 420 PRO A N 1
ATOM 3347 C CA . PRO A 1 420 ? -3.462 12.486 5.109 1.00 94.12 420 PRO A CA 1
ATOM 3348 C C . PRO A 1 420 ? -4.367 12.527 6.341 1.00 94.12 420 PRO A C 1
ATOM 3350 O O . PRO A 1 420 ? -5.461 13.096 6.307 1.00 94.12 420 PRO A O 1
ATOM 3353 N N . MET A 1 421 ? -3.880 11.967 7.449 1.00 94.81 421 MET A N 1
ATOM 3354 C CA . MET A 1 421 ? -4.645 11.797 8.690 1.00 94.81 421 MET A CA 1
ATOM 3355 C C . MET A 1 421 ? -5.276 13.104 9.201 1.00 94.81 421 MET A C 1
ATOM 3357 O O . MET A 1 421 ? -6.453 13.122 9.560 1.00 94.81 421 MET A O 1
ATOM 3361 N N . VAL A 1 422 ? -4.517 14.205 9.184 1.00 93.38 422 VAL A N 1
ATOM 3362 C CA . VAL A 1 422 ? -4.971 15.539 9.625 1.00 93.38 422 VAL A CA 1
ATOM 3363 C C . VAL A 1 422 ? -5.872 16.219 8.581 1.00 93.38 422 VAL A C 1
ATOM 3365 O O . VAL A 1 422 ? -6.701 17.059 8.917 1.00 93.38 422 VAL A O 1
ATOM 3368 N N . GLY A 1 423 ? -5.757 15.839 7.304 1.00 89.19 423 GLY A N 1
ATOM 3369 C CA . GLY A 1 423 ? -6.510 16.453 6.207 1.00 89.19 423 GLY A CA 1
ATOM 3370 C C . GLY A 1 423 ? -7.920 15.901 6.013 1.00 89.19 423 GLY A C 1
ATOM 3371 O O . GLY A 1 423 ? -8.738 16.538 5.353 1.00 89.19 423 GLY A O 1
ATOM 3372 N N . LEU A 1 424 ? -8.232 14.739 6.590 1.00 87.88 424 LEU A N 1
ATOM 3373 C CA . LEU A 1 424 ? -9.513 14.060 6.387 1.00 87.88 424 LEU A CA 1
ATOM 3374 C C . LEU A 1 424 ? -10.755 14.925 6.649 1.00 87.88 424 LEU A C 1
ATOM 3376 O O . LEU A 1 424 ? -11.620 14.942 5.778 1.00 87.88 424 LEU A O 1
ATOM 3380 N N . PRO A 1 425 ? -10.869 15.704 7.742 1.00 87.00 425 PRO A N 1
ATOM 3381 C CA . PRO A 1 425 ? -12.051 16.534 7.989 1.00 87.00 425 PRO A CA 1
ATOM 3382 C C . PRO A 1 425 ? -12.345 17.566 6.898 1.00 87.00 425 PRO A C 1
ATOM 3384 O O . PRO A 1 425 ? -13.486 18.007 6.780 1.00 87.00 425 PRO A O 1
ATOM 3387 N N . MET A 1 426 ? -11.339 17.964 6.112 1.00 82.06 426 MET A N 1
ATOM 3388 C CA . MET A 1 426 ? -11.492 18.953 5.040 1.00 82.06 426 MET A CA 1
ATOM 3389 C C . MET A 1 426 ? -12.079 18.359 3.756 1.00 82.06 426 MET A C 1
ATOM 3391 O O . MET A 1 426 ? -12.534 19.096 2.887 1.00 82.06 426 MET A O 1
ATOM 3395 N N . HIS A 1 427 ? -12.084 17.036 3.620 1.00 75.25 427 HIS A N 1
ATOM 3396 C CA . HIS A 1 427 ? -12.423 16.354 2.372 1.00 75.25 427 HIS A CA 1
ATOM 3397 C C . HIS A 1 427 ? -13.856 15.801 2.352 1.00 75.25 427 HIS A C 1
ATOM 3399 O O . HIS A 1 427 ? -14.118 14.799 1.687 1.00 75.25 427 HIS A O 1
ATOM 3405 N N . GLN A 1 428 ? -14.775 16.438 3.094 1.00 71.88 428 GLN A N 1
ATOM 3406 C CA . GLN A 1 428 ? -16.141 15.940 3.270 1.00 71.88 428 GLN A CA 1
ATOM 3407 C C . GLN A 1 428 ? -16.846 15.662 1.945 1.00 71.88 428 GLN A C 1
ATOM 3409 O O . GLN A 1 428 ? -16.641 16.412 0.985 1.00 71.88 428 GLN A O 1
ATOM 3414 N N . PRO A 1 429 ? -17.681 14.609 1.866 1.00 64.69 429 PRO A N 1
ATOM 3415 C CA . PRO A 1 429 ? -18.420 14.313 0.658 1.00 64.69 429 PRO A CA 1
ATOM 3416 C C . PRO A 1 429 ? -19.323 15.520 0.386 1.00 64.69 429 PRO A C 1
ATOM 3418 O O . PRO A 1 429 ? -20.224 15.833 1.169 1.00 64.69 429 PRO A O 1
ATOM 3421 N N . VAL A 1 430 ? -19.040 16.277 -0.677 1.00 61.38 430 VAL A N 1
ATOM 3422 C CA . VAL A 1 430 ? -19.740 17.543 -0.902 1.00 61.38 430 VAL A CA 1
ATOM 3423 C C . VAL A 1 430 ? -21.120 17.250 -1.483 1.00 61.38 430 VAL A C 1
ATOM 3425 O O . VAL A 1 430 ? -21.287 17.149 -2.696 1.00 61.38 430 VAL A O 1
ATOM 3428 N N . LEU A 1 431 ? -22.124 17.164 -0.604 1.00 58.47 431 LEU A N 1
ATOM 3429 C CA . LEU A 1 431 ? -23.555 17.058 -0.946 1.00 58.47 431 LEU A CA 1
ATOM 3430 C C . LEU A 1 431 ? -23.979 18.104 -1.999 1.00 58.47 431 LEU A C 1
ATOM 3432 O O . LEU A 1 431 ? -24.856 17.851 -2.817 1.00 58.47 431 LEU A O 1
ATOM 3436 N N . GLN A 1 432 ? -23.337 19.278 -2.000 1.00 51.09 432 GLN A N 1
ATOM 3437 C CA . GLN A 1 432 ? -23.682 20.407 -2.869 1.00 51.09 432 GLN A CA 1
ATOM 3438 C C . GLN A 1 432 ? -23.126 20.333 -4.304 1.00 51.09 432 GLN A C 1
ATOM 3440 O O . GLN A 1 432 ? -23.632 21.057 -5.161 1.00 51.09 432 GLN A O 1
ATOM 3445 N N . HIS A 1 433 ? -22.132 19.485 -4.605 1.00 50.78 433 HIS A N 1
ATOM 3446 C CA . HIS A 1 433 ? -21.512 19.448 -5.943 1.00 50.78 433 HIS A CA 1
ATOM 3447 C C . HIS A 1 433 ? -22.105 18.405 -6.890 1.00 50.78 433 HIS A C 1
ATOM 3449 O O . HIS A 1 433 ? -21.971 18.563 -8.096 1.00 50.78 433 HIS A O 1
ATOM 3455 N N . LEU A 1 434 ? -22.855 17.420 -6.387 1.00 52.47 434 LEU A N 1
ATOM 3456 C CA . LEU A 1 434 ? -23.616 16.486 -7.234 1.00 52.47 434 LEU A CA 1
ATOM 3457 C C . LEU A 1 434 ? -24.748 17.161 -8.030 1.00 52.47 434 LEU A C 1
ATOM 3459 O O . LEU A 1 434 ? -25.320 16.532 -8.911 1.00 52.47 434 LEU A O 1
ATOM 3463 N N . LEU A 1 435 ? -25.081 18.424 -7.732 1.00 52.34 435 LEU A N 1
ATOM 3464 C CA . LEU A 1 435 ? -26.265 19.102 -8.273 1.00 52.34 435 LEU A CA 1
ATOM 3465 C C . LEU A 1 435 ? -25.984 20.416 -9.021 1.00 52.34 435 LEU A C 1
ATOM 3467 O O . LEU A 1 435 ? -26.924 21.022 -9.534 1.00 52.34 435 LEU A O 1
ATOM 3471 N N . ARG A 1 436 ? -24.737 20.904 -9.099 1.00 51.75 436 ARG A N 1
ATOM 3472 C CA . ARG A 1 436 ? -24.425 22.155 -9.820 1.00 51.75 436 ARG A C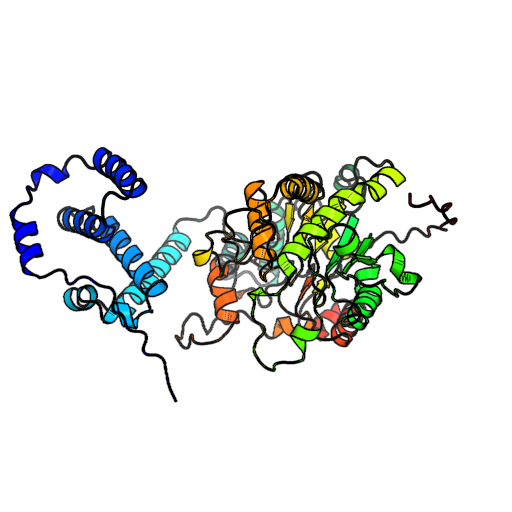A 1
ATOM 3473 C C . ARG A 1 436 ? -23.199 21.992 -10.707 1.00 51.75 436 ARG A C 1
ATOM 3475 O O . ARG A 1 436 ? -22.087 21.898 -10.197 1.00 51.75 436 ARG A O 1
ATOM 3482 N N . GLY A 1 437 ? -23.438 22.022 -12.019 1.00 51.56 437 GLY A N 1
ATOM 3483 C CA . GLY A 1 437 ? -22.492 21.769 -13.111 1.00 51.56 437 GLY A CA 1
ATOM 3484 C C . GLY A 1 437 ? -21.349 22.777 -13.278 1.00 51.56 437 GLY A C 1
ATOM 3485 O O . GLY A 1 437 ? -21.146 23.299 -14.367 1.00 51.56 437 GLY A O 1
ATOM 3486 N N . ASN A 1 438 ? -20.584 23.043 -12.219 1.00 50.94 438 ASN A N 1
ATOM 3487 C CA . ASN A 1 438 ? -19.254 23.648 -12.319 1.00 50.94 438 ASN A CA 1
ATOM 3488 C C . ASN A 1 438 ? -18.213 22.529 -12.141 1.00 50.94 438 ASN A C 1
ATOM 3490 O O . ASN A 1 438 ? -17.577 22.390 -11.098 1.00 50.94 438 ASN A O 1
ATOM 3494 N N . GLU A 1 439 ? -18.129 21.666 -13.155 1.00 52.88 439 GLU A N 1
ATOM 3495 C CA . GLU A 1 439 ? -17.472 20.348 -13.120 1.00 52.88 439 GLU A CA 1
ATOM 3496 C C . GLU A 1 439 ? -15.955 20.377 -13.387 1.00 52.88 439 GLU A C 1
ATOM 3498 O O . GLU A 1 439 ? -15.289 19.347 -13.338 1.00 52.88 439 GLU A O 1
ATOM 3503 N N . THR A 1 440 ? -15.349 21.528 -13.668 1.00 44.62 440 THR A N 1
ATOM 3504 C CA . THR A 1 440 ? -14.085 21.546 -14.424 1.00 44.62 440 THR A CA 1
ATOM 3505 C C . THR A 1 440 ? -12.794 21.501 -13.595 1.00 44.62 440 THR A C 1
ATOM 3507 O O . THR A 1 440 ? -11.789 22.042 -14.045 1.00 44.62 440 THR A O 1
ATOM 3510 N N . GLY A 1 441 ? -12.743 20.866 -12.414 1.00 51.44 441 GLY A N 1
ATOM 3511 C CA . GLY A 1 441 ? -11.421 20.741 -11.770 1.00 51.44 441 GLY A CA 1
ATOM 3512 C C . GLY A 1 441 ? -11.266 20.152 -10.375 1.00 51.44 441 GLY A C 1
ATOM 3513 O O . GLY A 1 441 ? -10.145 20.149 -9.878 1.00 51.44 441 GLY A O 1
ATOM 3514 N N . ASN A 1 442 ? -12.310 19.655 -9.712 1.00 57.47 442 ASN A N 1
ATOM 3515 C CA . ASN A 1 442 ? -12.113 19.091 -8.376 1.00 57.47 442 ASN A CA 1
ATOM 3516 C C . ASN A 1 442 ? -11.776 17.599 -8.460 1.00 57.47 442 ASN A C 1
ATOM 3518 O O . ASN A 1 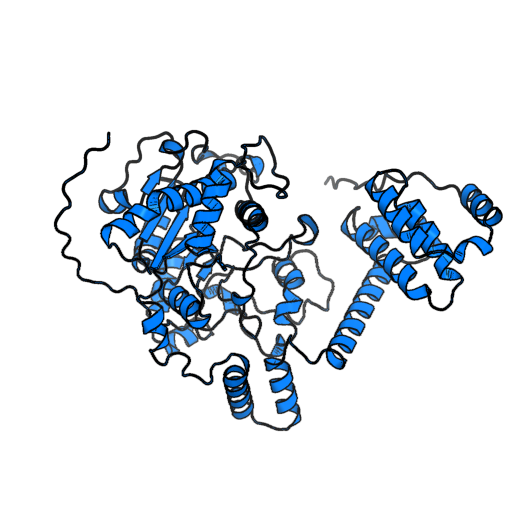442 ? -12.640 16.785 -8.759 1.00 57.47 442 ASN A O 1
ATOM 3522 N N . GLU A 1 443 ? -10.545 17.222 -8.108 1.00 62.12 443 GLU A N 1
ATOM 3523 C CA . GLU A 1 443 ? -10.112 15.828 -7.890 1.00 62.12 443 GLU A CA 1
ATOM 3524 C C . GLU A 1 443 ? -11.092 15.034 -7.008 1.00 62.12 443 GLU A C 1
ATOM 3526 O O . GLU A 1 443 ? -11.275 13.830 -7.180 1.00 62.12 443 GLU A O 1
ATOM 3531 N N . ALA A 1 444 ? -11.771 15.724 -6.085 1.00 63.44 444 ALA A N 1
ATOM 3532 C CA . ALA A 1 444 ? -12.837 15.162 -5.266 1.00 63.44 444 ALA A CA 1
ATOM 3533 C C . ALA A 1 444 ? -14.000 14.607 -6.107 1.00 63.44 444 ALA A C 1
ATOM 3535 O O . ALA A 1 444 ? -14.529 13.552 -5.781 1.00 63.44 444 ALA A O 1
ATOM 3536 N N . TRP A 1 445 ? -14.386 15.269 -7.200 1.00 65.62 445 TRP A N 1
ATOM 3537 C CA . TRP A 1 445 ? -15.450 14.795 -8.087 1.00 65.62 445 TRP A CA 1
ATOM 3538 C C . TRP A 1 445 ? -15.093 13.458 -8.732 1.00 65.62 445 TRP A C 1
ATOM 3540 O O . TRP A 1 445 ? -15.859 12.506 -8.626 1.00 65.62 445 TRP A O 1
ATOM 3550 N N . ASN A 1 446 ? -13.901 13.359 -9.326 1.00 65.62 446 ASN A N 1
ATOM 3551 C CA . ASN A 1 446 ? -13.434 12.124 -9.961 1.00 65.62 446 ASN A CA 1
ATOM 3552 C C . ASN A 1 446 ? -13.295 10.983 -8.948 1.00 65.62 446 ASN A C 1
ATOM 3554 O O . ASN A 1 446 ? -13.635 9.841 -9.254 1.00 65.62 446 ASN A O 1
ATOM 3558 N N . PHE A 1 447 ? -12.849 11.301 -7.730 1.00 69.88 447 PHE A N 1
ATOM 3559 C CA . PHE A 1 447 ? -12.814 10.346 -6.629 1.00 69.88 447 PHE A CA 1
ATOM 3560 C C . PHE A 1 447 ? -14.220 9.828 -6.286 1.00 69.88 447 PHE A C 1
ATOM 3562 O O . PHE A 1 447 ? -14.422 8.618 -6.194 1.00 69.88 447 PHE A O 1
ATOM 3569 N N . TRP A 1 448 ? -15.206 10.720 -6.143 1.00 71.06 448 TRP A N 1
ATOM 3570 C CA . TRP A 1 448 ? -16.557 10.359 -5.707 1.00 71.06 448 TRP A CA 1
ATOM 3571 C C . TRP A 1 448 ? -17.443 9.772 -6.810 1.00 71.06 448 TRP A C 1
ATOM 3573 O O . TRP A 1 448 ? -18.286 8.935 -6.502 1.00 71.06 448 TRP A O 1
ATOM 3583 N N . MET A 1 449 ? -17.265 10.146 -8.079 1.00 69.62 449 MET A N 1
ATOM 3584 C CA . MET A 1 449 ? -18.139 9.715 -9.180 1.00 69.62 449 MET A CA 1
ATOM 3585 C C . MET A 1 449 ? -18.149 8.188 -9.331 1.00 69.62 449 MET A C 1
ATOM 3587 O O . MET A 1 449 ? -19.212 7.571 -9.345 1.00 69.62 449 MET A O 1
ATOM 3591 N N . GLY A 1 450 ? -16.970 7.562 -9.361 1.00 70.62 450 GLY A N 1
ATOM 3592 C CA . GLY A 1 450 ? -16.864 6.1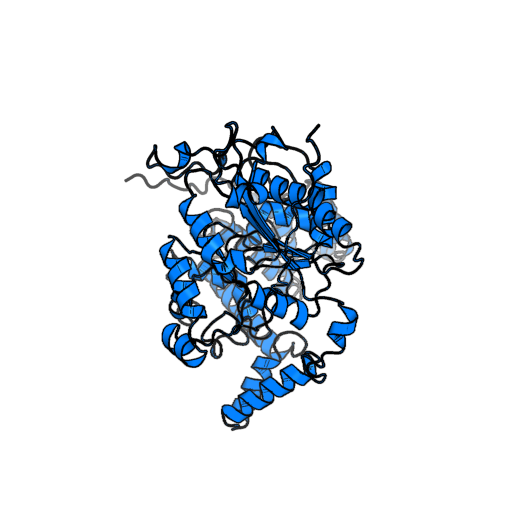02 -9.442 1.00 70.62 450 GLY A CA 1
ATOM 3593 C C . GLY A 1 450 ? -17.255 5.395 -8.142 1.00 70.62 450 GLY A C 1
ATOM 3594 O O . GLY A 1 450 ? -17.565 4.209 -8.144 1.00 70.62 450 GLY A O 1
ATOM 3595 N N . ARG A 1 451 ? -17.279 6.131 -7.031 1.00 75.25 451 ARG A N 1
ATOM 3596 C CA . ARG A 1 451 ? -17.477 5.607 -5.682 1.00 75.25 451 ARG A CA 1
ATOM 3597 C C . ARG A 1 451 ? -18.887 5.765 -5.158 1.00 75.25 451 ARG A C 1
ATOM 3599 O O . ARG A 1 451 ? -19.255 5.017 -4.266 1.00 75.25 451 ARG A O 1
ATOM 3606 N N . GLY A 1 452 ? -19.685 6.680 -5.709 1.00 71.94 452 GLY A N 1
ATOM 3607 C CA . GLY A 1 452 ? -20.993 7.061 -5.180 1.00 71.94 452 GLY A CA 1
ATOM 3608 C C . GLY A 1 452 ? -21.848 5.860 -4.785 1.00 71.94 452 GLY A C 1
ATOM 3609 O O . GLY A 1 452 ? -22.352 5.817 -3.672 1.00 71.94 452 GLY A O 1
ATOM 3610 N N . HIS A 1 453 ? -21.910 4.825 -5.621 1.00 70.62 453 HIS A N 1
ATOM 3611 C CA . HIS A 1 453 ? -22.660 3.597 -5.337 1.00 70.62 453 HIS A CA 1
ATOM 3612 C C . HIS A 1 453 ? -22.307 2.902 -4.001 1.00 70.62 453 HIS A C 1
ATOM 3614 O O . HIS A 1 453 ? -23.183 2.278 -3.411 1.00 70.62 453 HIS A O 1
ATOM 3620 N N . LEU A 1 454 ? -21.076 3.042 -3.496 1.00 71.31 454 LEU A N 1
ATOM 3621 C CA . LEU A 1 454 ? -20.644 2.517 -2.194 1.00 71.31 454 LEU A CA 1
ATOM 3622 C C . LEU A 1 454 ? -21.126 3.370 -1.008 1.00 71.31 454 LEU A C 1
ATOM 3624 O O . LEU A 1 454 ? -21.343 2.843 0.076 1.00 71.31 454 LEU A O 1
ATOM 3628 N N . TYR A 1 455 ? -21.294 4.682 -1.204 1.00 68.94 455 TYR A N 1
ATOM 3629 C CA . TYR A 1 455 ? -21.548 5.657 -0.129 1.00 68.94 455 TYR A CA 1
ATOM 3630 C C . TYR A 1 455 ? -22.982 6.194 -0.116 1.00 68.94 455 TYR A C 1
ATOM 3632 O O . TYR A 1 455 ? -23.464 6.665 0.915 1.00 68.94 455 TYR A O 1
ATOM 3640 N N . LEU A 1 456 ? -23.673 6.144 -1.258 1.00 63.53 456 LEU A N 1
ATOM 3641 C CA . LEU A 1 456 ? -25.001 6.721 -1.466 1.00 63.53 456 LEU A CA 1
ATOM 3642 C C . LEU A 1 456 ? -26.038 6.292 -0.423 1.00 63.53 456 LEU A C 1
ATOM 3644 O O . LEU A 1 456 ? -26.824 7.152 -0.024 1.00 63.53 456 LEU A O 1
ATOM 3648 N N . PRO A 1 457 ? -26.051 5.045 0.089 1.00 66.62 457 PRO A N 1
ATOM 3649 C CA . PRO A 1 457 ? -27.050 4.691 1.087 1.00 66.62 457 PRO A CA 1
ATOM 3650 C C . PRO A 1 457 ? -26.873 5.407 2.430 1.00 66.62 457 PRO A C 1
ATOM 3652 O O . PRO A 1 457 ? -27.822 5.483 3.204 1.00 66.62 457 PRO A O 1
ATOM 3655 N N . CYS A 1 458 ? -25.680 5.930 2.719 1.00 71.44 458 CYS A N 1
ATOM 3656 C CA . CYS A 1 458 ? -25.304 6.424 4.041 1.00 71.44 458 CYS A CA 1
ATOM 3657 C C . CYS A 1 458 ? -24.710 7.840 4.030 1.00 71.44 458 CYS A C 1
ATOM 3659 O O . CYS A 1 458 ? -24.270 8.327 5.071 1.00 71.44 458 CYS A O 1
ATOM 3661 N N . PHE A 1 459 ? -24.723 8.518 2.882 1.00 71.88 459 PHE A N 1
ATOM 3662 C CA . PHE A 1 459 ? -24.028 9.785 2.657 1.00 71.88 459 PHE A CA 1
ATOM 3663 C C . PHE A 1 459 ? -24.377 10.871 3.689 1.00 71.88 459 PHE A C 1
ATOM 3665 O O . PHE A 1 459 ? -23.493 11.554 4.193 1.00 71.88 459 PHE A O 1
ATOM 3672 N N . GLU A 1 460 ? -25.652 10.998 4.073 1.00 73.12 460 GLU A N 1
ATOM 3673 C CA . GLU A 1 460 ? -26.093 11.987 5.075 1.00 73.12 460 GLU A CA 1
ATOM 3674 C C . GLU A 1 460 ? -25.606 11.685 6.503 1.00 73.12 460 GLU A C 1
ATOM 3676 O O . GLU A 1 460 ? -25.603 12.562 7.369 1.00 73.12 460 GLU A O 1
ATOM 3681 N N . TYR A 1 461 ? -25.215 10.439 6.768 1.00 72.88 461 TYR A N 1
ATOM 3682 C CA . TYR A 1 461 ? -24.827 9.956 8.093 1.00 72.88 461 TYR A CA 1
ATOM 3683 C C . TYR A 1 461 ? -23.312 9.887 8.274 1.00 72.88 461 TYR A C 1
ATOM 3685 O O . TYR A 1 461 ? -22.831 9.755 9.402 1.00 72.88 461 TYR A O 1
ATOM 3693 N N . ILE A 1 462 ? -22.558 9.983 7.182 1.00 73.88 462 ILE A N 1
ATOM 3694 C CA . ILE A 1 462 ? -21.111 9.818 7.174 1.00 73.88 462 ILE A CA 1
ATOM 3695 C C . ILE A 1 462 ? -20.481 11.188 7.068 1.00 73.88 462 ILE A C 1
ATOM 3697 O O . ILE A 1 462 ? -20.345 11.766 5.994 1.00 73.88 462 ILE A O 1
ATOM 3701 N N . ARG A 1 463 ? -20.047 11.701 8.217 1.00 78.81 463 ARG A N 1
ATOM 3702 C CA . ARG A 1 463 ? -19.205 12.899 8.232 1.00 78.81 463 ARG A CA 1
ATOM 3703 C C . ARG A 1 463 ? -17.812 12.601 7.684 1.00 78.81 463 ARG A C 1
ATOM 3705 O O . ARG A 1 463 ? -17.160 13.505 7.179 1.00 78.81 463 ARG A O 1
ATOM 3712 N N . ILE A 1 464 ? -17.351 11.356 7.839 1.00 84.31 464 ILE A N 1
ATOM 3713 C CA . ILE A 1 464 ? -15.973 10.929 7.585 1.00 84.31 464 ILE A CA 1
ATOM 3714 C C . ILE A 1 464 ? -15.979 9.519 7.007 1.00 84.31 464 ILE A C 1
ATOM 3716 O O . ILE A 1 464 ? -16.515 8.599 7.616 1.00 84.31 464 ILE A O 1
ATOM 3720 N N . TRP A 1 465 ? -15.385 9.367 5.827 1.00 84.88 465 TRP A N 1
ATOM 3721 C CA . TRP A 1 465 ? -15.357 8.137 5.025 1.00 84.88 465 TRP A CA 1
ATOM 3722 C C . TRP A 1 465 ? -14.158 7.248 5.346 1.00 84.88 465 TRP A C 1
ATOM 3724 O O . TRP A 1 465 ? -13.780 6.428 4.523 1.00 84.88 465 TRP A O 1
ATOM 3734 N N . VAL A 1 466 ? -13.573 7.383 6.531 1.00 91.25 466 VAL A N 1
ATOM 3735 C CA . VAL A 1 466 ? -12.634 6.395 7.063 1.00 91.25 466 VAL A CA 1
ATOM 3736 C C . VAL A 1 466 ? -13.251 5.723 8.273 1.00 91.25 466 VAL A C 1
ATOM 3738 O O . VAL A 1 466 ? -14.040 6.333 9.003 1.00 91.25 466 VAL A O 1
ATOM 3741 N N . VAL A 1 467 ? -12.938 4.447 8.455 1.00 93.38 467 VAL A N 1
ATOM 3742 C CA . VAL A 1 467 ? -13.348 3.710 9.649 1.00 93.38 467 VAL A CA 1
ATOM 3743 C C . VAL A 1 467 ? -12.671 4.298 10.889 1.00 93.38 467 VAL A C 1
ATOM 3745 O O . VAL A 1 467 ? -11.714 5.063 10.808 1.00 93.38 467 VAL A O 1
ATOM 3748 N N . GLU A 1 468 ? -13.160 3.909 12.060 1.00 93.81 468 GLU A N 1
ATOM 3749 C CA . GLU A 1 468 ? -12.594 4.330 13.343 1.00 93.81 468 GLU A CA 1
ATOM 3750 C C . GLU A 1 468 ? -11.197 3.751 13.608 1.00 93.81 468 GLU A C 1
ATOM 3752 O O . GLU A 1 468 ? -10.436 4.342 14.363 1.00 93.81 468 GLU A O 1
ATOM 3757 N N . MET A 1 469 ? -10.827 2.635 12.974 1.00 96.19 469 MET A N 1
ATOM 3758 C CA . MET A 1 469 ? -9.495 2.013 13.059 1.00 96.19 469 MET A CA 1
ATOM 3759 C C . MET A 1 469 ? -8.851 1.927 11.670 1.00 96.19 469 MET A C 1
ATOM 3761 O O . MET A 1 469 ? -8.688 0.833 11.135 1.00 96.19 469 MET A O 1
ATOM 3765 N N . PRO A 1 470 ? -8.526 3.067 11.038 1.00 97.19 470 PRO A N 1
ATOM 3766 C CA . PRO A 1 470 ? -7.961 3.057 9.699 1.00 97.19 470 PRO A CA 1
ATOM 3767 C C . PRO A 1 470 ? -6.597 2.362 9.714 1.00 97.19 470 PRO A C 1
ATOM 3769 O O . PRO A 1 470 ? -5.823 2.489 10.667 1.00 97.19 470 PRO A O 1
ATOM 3772 N N . VAL A 1 471 ? -6.323 1.616 8.652 1.00 98.25 471 VAL A N 1
ATOM 3773 C CA . VAL A 1 471 ? -5.072 0.900 8.401 1.00 98.25 471 VAL A CA 1
ATOM 3774 C C . VAL A 1 471 ? -3.984 1.857 7.942 1.00 98.25 471 VAL A C 1
ATOM 3776 O O . VAL A 1 471 ? -2.826 1.692 8.318 1.00 98.25 471 VAL A O 1
ATOM 3779 N N . SER A 1 472 ? -4.327 2.846 7.120 1.00 98.19 472 SER A N 1
ATOM 3780 C CA . SER A 1 472 ? -3.324 3.715 6.518 1.00 98.19 472 SER A CA 1
ATOM 3781 C C . SER A 1 472 ? -3.875 5.039 6.014 1.00 98.19 472 SER A C 1
ATOM 3783 O O . SER A 1 472 ? -5.073 5.206 5.769 1.00 98.19 472 SER A O 1
ATOM 3785 N N . PHE A 1 473 ? -2.945 5.965 5.814 1.00 97.56 473 PHE A N 1
ATOM 3786 C CA . PHE A 1 473 ? -3.156 7.277 5.229 1.00 97.56 473 PHE A CA 1
ATOM 3787 C C . PHE A 1 473 ? -2.044 7.562 4.214 1.00 97.56 473 PHE A C 1
ATOM 3789 O O . PHE A 1 473 ? -0.889 7.239 4.469 1.00 97.56 473 PHE A O 1
ATOM 3796 N N . ASN A 1 474 ? -2.362 8.205 3.096 1.00 96.12 474 ASN A N 1
ATOM 3797 C CA . ASN A 1 474 ? -1.378 8.655 2.106 1.00 96.12 474 ASN A CA 1
ATOM 3798 C C . ASN A 1 474 ? -1.122 10.174 2.207 1.00 96.12 474 ASN A C 1
ATOM 3800 O O . ASN A 1 474 ? -1.723 10.880 3.018 1.00 96.12 474 ASN A O 1
ATOM 3804 N N . SER A 1 475 ? -0.252 10.688 1.336 1.00 93.94 475 SER A N 1
ATOM 3805 C CA . SER A 1 475 ? -0.001 12.101 1.071 1.00 93.94 475 SER A CA 1
ATOM 3806 C C . SER A 1 475 ? 0.791 12.806 2.167 1.00 93.94 475 SER A C 1
ATOM 3808 O O . SER A 1 475 ? 0.622 14.001 2.409 1.00 93.94 475 SER A O 1
ATOM 3810 N N . PHE A 1 476 ? 1.727 12.081 2.777 1.00 94.12 476 PHE A N 1
ATOM 3811 C CA . PHE A 1 476 ? 2.717 12.607 3.710 1.00 94.12 476 PHE A CA 1
ATOM 3812 C C . PHE A 1 476 ? 3.889 13.222 2.945 1.00 94.12 476 PHE A C 1
ATOM 3814 O O . PHE A 1 476 ? 4.921 12.600 2.709 1.00 94.12 476 PHE A O 1
ATOM 3821 N N . LYS A 1 477 ? 3.718 14.472 2.509 1.00 92.88 477 LYS A N 1
ATOM 3822 C CA . LYS A 1 477 ? 4.652 15.133 1.582 1.00 92.88 477 LYS A CA 1
ATOM 3823 C C . LYS A 1 477 ? 5.983 15.555 2.211 1.00 92.88 477 LYS A C 1
ATOM 3825 O O . LYS A 1 477 ? 6.873 15.994 1.488 1.00 92.88 477 LYS A O 1
ATOM 3830 N N . ASN A 1 478 ? 6.136 15.442 3.529 1.00 95.50 478 ASN A N 1
ATOM 3831 C CA . ASN A 1 478 ? 7.385 15.725 4.231 1.00 95.50 478 ASN A CA 1
ATOM 3832 C C . ASN A 1 478 ? 7.531 14.860 5.493 1.00 95.50 478 ASN A C 1
ATOM 3834 O O . ASN A 1 478 ? 6.548 14.340 6.020 1.00 95.50 478 ASN A O 1
ATOM 3838 N N . VAL A 1 479 ? 8.762 14.763 5.997 1.00 96.06 479 VAL A N 1
ATOM 3839 C CA . VAL A 1 479 ? 9.112 13.945 7.169 1.00 96.06 479 VAL A CA 1
ATOM 3840 C C . VAL A 1 479 ? 8.420 14.400 8.457 1.00 96.06 479 VAL A C 1
ATOM 3842 O O . VAL A 1 479 ? 8.012 13.562 9.255 1.00 96.06 479 VAL A O 1
ATOM 3845 N N . SER A 1 480 ? 8.191 15.708 8.645 1.00 96.88 480 SER A N 1
ATOM 3846 C CA . SER A 1 480 ? 7.540 16.211 9.865 1.00 96.88 480 SER A CA 1
ATOM 3847 C C . SER A 1 480 ? 6.094 15.737 10.016 1.00 96.88 480 SER A C 1
ATOM 3849 O O . SER A 1 480 ? 5.637 15.565 11.143 1.00 96.88 480 SER A O 1
ATOM 3851 N N . MET A 1 481 ? 5.403 15.431 8.911 1.00 96.62 481 MET A N 1
ATOM 3852 C CA . MET A 1 481 ? 4.057 14.850 8.960 1.00 96.62 481 MET A CA 1
ATOM 3853 C C . MET A 1 481 ? 4.050 13.451 9.592 1.00 96.62 481 MET A C 1
ATOM 3855 O O . MET A 1 481 ? 3.066 13.082 10.228 1.00 96.62 481 MET A O 1
ATOM 3859 N N . PHE A 1 482 ? 5.126 12.666 9.455 1.00 97.38 482 PHE A N 1
ATOM 3860 C CA . PHE A 1 482 ? 5.232 11.350 10.098 1.00 97.38 482 PHE A CA 1
ATOM 3861 C C . PHE A 1 482 ? 5.376 11.498 11.611 1.00 97.38 482 PHE A C 1
ATOM 3863 O O . PHE A 1 482 ? 4.674 10.834 12.374 1.00 97.38 482 PHE A O 1
ATOM 3870 N N . THR A 1 483 ? 6.248 12.408 12.050 1.00 96.69 483 THR A N 1
ATOM 3871 C CA . THR A 1 483 ? 6.432 12.720 13.472 1.00 96.69 483 THR A CA 1
ATOM 3872 C C . THR A 1 483 ? 5.149 13.273 14.087 1.00 96.69 483 THR A C 1
ATOM 3874 O O . THR A 1 483 ? 4.742 12.830 15.162 1.00 96.69 483 THR A O 1
ATOM 3877 N N . GLU A 1 484 ? 4.470 14.189 13.390 1.00 97.25 484 GLU A N 1
ATOM 3878 C CA . GLU A 1 484 ? 3.165 14.710 13.798 1.00 97.25 484 GLU A CA 1
ATOM 3879 C C . GLU A 1 484 ? 2.149 13.573 13.927 1.00 97.25 484 GLU A C 1
ATOM 3881 O O . GLU A 1 484 ? 1.515 13.432 14.975 1.00 97.25 484 GLU A O 1
ATOM 3886 N N . ALA A 1 485 ? 2.043 12.706 12.917 1.00 96.94 485 ALA A N 1
ATOM 3887 C CA . ALA A 1 485 ? 1.098 11.605 12.961 1.00 96.94 485 ALA A CA 1
ATOM 3888 C C . ALA A 1 485 ? 1.363 10.638 14.116 1.00 96.94 485 ALA A C 1
ATOM 3890 O O . ALA A 1 485 ? 0.430 10.294 14.843 1.00 96.94 485 ALA A O 1
ATOM 3891 N N . LYS A 1 486 ? 2.625 10.274 14.358 1.00 97.06 486 LYS A N 1
ATOM 3892 C CA . LYS A 1 486 ? 3.007 9.478 15.529 1.00 97.06 486 LYS A CA 1
ATOM 3893 C C . LYS A 1 486 ? 2.590 10.164 16.832 1.00 97.06 486 LYS A C 1
ATOM 3895 O O . LYS A 1 486 ? 1.943 9.530 17.661 1.00 97.06 486 LYS A O 1
ATOM 3900 N N . SER A 1 487 ? 2.872 11.460 16.980 1.00 97.62 487 SER A N 1
ATOM 3901 C CA . SER A 1 487 ? 2.504 12.215 18.186 1.00 97.62 487 SER A CA 1
ATOM 3902 C C . SER A 1 487 ? 0.987 12.229 18.433 1.00 97.62 487 SER A C 1
ATOM 3904 O O . SER A 1 487 ? 0.541 12.118 19.572 1.00 97.62 487 SER A O 1
ATOM 3906 N N . ILE A 1 488 ? 0.175 12.276 17.369 1.00 97.38 488 ILE A N 1
ATOM 3907 C CA . ILE A 1 488 ? -1.291 12.195 17.448 1.00 97.38 488 ILE A CA 1
ATOM 3908 C C . ILE A 1 488 ? -1.740 10.795 17.894 1.00 97.38 488 ILE A C 1
ATOM 3910 O O . ILE A 1 488 ? -2.673 10.667 18.694 1.00 97.38 488 ILE A O 1
ATOM 3914 N N . LEU A 1 489 ? -1.092 9.735 17.406 1.00 96.50 489 LEU A N 1
ATOM 3915 C CA . LEU A 1 489 ? -1.388 8.364 17.827 1.00 96.50 489 LEU A CA 1
ATOM 3916 C C . LEU A 1 489 ? -0.998 8.102 19.290 1.00 96.50 489 LEU A C 1
ATOM 3918 O O . LEU A 1 489 ? -1.652 7.301 19.955 1.00 96.50 489 LEU A O 1
ATOM 3922 N N . GLU A 1 490 ? -0.020 8.820 19.834 1.00 96.38 490 GLU A N 1
ATOM 3923 C CA . GLU A 1 490 ? 0.354 8.745 21.254 1.00 96.38 490 GLU A CA 1
ATOM 3924 C C . GLU A 1 490 ? -0.649 9.451 22.185 1.00 96.38 490 GLU A C 1
ATOM 3926 O O . GLU A 1 490 ? -0.689 9.173 23.387 1.00 96.38 490 GLU A O 1
ATOM 3931 N N . LEU A 1 491 ? -1.517 10.319 21.651 1.00 97.19 491 LEU A N 1
ATOM 3932 C CA . LEU A 1 491 ? -2.602 10.921 22.424 1.00 97.19 491 LEU A CA 1
ATOM 3933 C C . LEU A 1 491 ? -3.629 9.865 22.859 1.00 97.19 491 LEU A C 1
ATOM 3935 O O . LEU A 1 491 ? -3.978 8.948 22.110 1.00 97.19 491 LEU A O 1
ATOM 3939 N N . GLY A 1 492 ? -4.207 10.063 24.048 1.00 96.75 492 GLY A N 1
ATOM 3940 C CA . GLY A 1 492 ? -5.374 9.295 24.486 1.00 96.75 492 GLY A CA 1
ATOM 3941 C C . GLY A 1 492 ? -6.587 9.509 23.558 1.00 96.75 492 GLY A C 1
ATOM 3942 O O . GLY A 1 492 ? -6.693 10.574 22.940 1.00 96.75 492 GLY A O 1
ATOM 3943 N N . PRO A 1 493 ? -7.546 8.560 23.486 1.00 95.56 493 PRO A N 1
ATOM 3944 C CA . PRO A 1 493 ? -8.619 8.571 22.482 1.00 95.56 493 PRO A CA 1
ATOM 3945 C C . PRO A 1 493 ? -9.407 9.888 22.389 1.00 95.56 493 PRO A C 1
ATOM 3947 O O . PRO A 1 493 ? -9.633 10.398 21.295 1.00 95.56 493 PRO A O 1
ATOM 3950 N N . GLN A 1 494 ? -9.765 10.492 23.528 1.00 96.06 494 GLN A N 1
ATOM 3951 C CA . GLN A 1 494 ? -10.507 11.761 23.555 1.00 96.06 494 GLN A CA 1
ATOM 3952 C C . GLN A 1 494 ? -9.675 12.947 23.044 1.00 96.06 494 GLN A C 1
ATOM 3954 O O . GLN A 1 494 ? -10.180 13.788 22.300 1.00 96.06 494 GLN A O 1
ATOM 3959 N N . ALA A 1 495 ? -8.398 13.025 23.430 1.00 97.44 495 ALA A N 1
ATOM 3960 C CA . ALA A 1 495 ? -7.497 14.083 22.977 1.00 97.44 495 ALA A CA 1
ATOM 3961 C C . ALA A 1 495 ? -7.218 13.957 21.475 1.00 97.44 495 ALA A C 1
ATOM 3963 O O . ALA A 1 495 ? -7.256 14.957 20.759 1.00 97.44 495 ALA A O 1
ATOM 3964 N N . ARG A 1 496 ? -7.039 12.723 20.992 1.00 96.94 496 ARG A N 1
ATOM 3965 C CA . ARG A 1 496 ? -6.896 12.416 19.570 1.00 96.94 496 ARG A CA 1
ATOM 3966 C C . ARG A 1 496 ? -8.132 12.819 18.774 1.00 96.94 496 ARG A C 1
ATOM 3968 O O . ARG A 1 496 ? -8.007 13.526 17.780 1.00 96.94 496 ARG A O 1
ATOM 3975 N N . GLN A 1 497 ? -9.322 12.449 19.250 1.00 95.38 497 GLN A N 1
ATOM 3976 C CA . GLN A 1 497 ? -10.578 12.827 18.607 1.00 95.38 497 GLN A CA 1
ATOM 3977 C C . GLN A 1 497 ? -10.763 14.339 18.549 1.00 95.38 497 GLN A C 1
ATOM 3979 O O . GLN A 1 497 ? -11.165 14.876 17.519 1.00 95.38 497 GLN A O 1
ATOM 3984 N N . LYS A 1 498 ? -10.445 15.039 19.641 1.00 96.06 498 LYS A N 1
ATOM 3985 C CA . LYS A 1 498 ? -10.491 16.500 19.682 1.00 96.06 498 LYS A CA 1
ATOM 3986 C C . LYS A 1 498 ? -9.520 17.126 18.678 1.00 96.06 498 LYS A C 1
ATOM 3988 O O . LYS A 1 498 ? -9.881 18.112 18.047 1.00 96.06 498 LYS A O 1
ATOM 3993 N N . HIS A 1 499 ? -8.316 16.571 18.548 1.00 95.56 499 HIS A N 1
ATOM 3994 C CA . HIS A 1 499 ? -7.290 17.074 17.639 1.00 95.56 499 HIS A CA 1
ATOM 3995 C C . HIS A 1 499 ? -7.673 16.864 16.168 1.00 95.56 499 HIS A C 1
ATOM 3997 O O . HIS A 1 499 ? -7.615 17.794 15.373 1.00 95.56 499 HIS A O 1
ATOM 4003 N N . LEU A 1 500 ? -8.111 15.654 15.821 1.00 94.12 500 LEU A N 1
ATOM 4004 C CA . LEU A 1 500 ? -8.453 15.283 14.451 1.00 94.12 500 LEU A CA 1
ATOM 4005 C C . LEU A 1 500 ? -9.853 15.742 14.028 1.00 94.12 500 LEU A C 1
ATOM 4007 O O . LEU A 1 500 ? -10.157 15.765 12.845 1.00 94.12 500 LEU A O 1
ATOM 4011 N N . GLY A 1 501 ? -10.740 16.057 14.972 1.00 93.56 501 GLY A N 1
ATOM 4012 C CA . GLY A 1 501 ? -12.163 16.257 14.694 1.00 93.56 501 GLY A CA 1
ATOM 4013 C C . GLY A 1 501 ? -12.923 14.951 14.434 1.00 93.56 501 GLY A C 1
ATOM 4014 O O . GLY A 1 501 ? -14.081 14.999 14.014 1.00 93.56 501 GLY A O 1
ATOM 4015 N N . TYR A 1 502 ? -12.296 13.790 14.676 1.00 92.56 502 TYR A N 1
ATOM 4016 C CA . TYR A 1 502 ? -12.895 12.472 14.468 1.00 92.56 502 TYR A CA 1
ATOM 4017 C C . TYR A 1 502 ? -12.280 11.354 15.282 1.00 92.56 502 TYR A C 1
ATOM 4019 O O . TYR A 1 502 ? -11.131 11.426 15.704 1.00 92.56 502 TYR A O 1
ATOM 4027 N N . ALA A 1 503 ? -13.076 10.314 15.502 1.00 92.25 503 ALA A N 1
ATOM 4028 C CA . ALA A 1 503 ? -12.664 9.143 16.246 1.00 92.25 503 ALA A CA 1
ATOM 4029 C C . ALA A 1 503 ? -11.649 8.327 15.432 1.00 92.25 503 ALA A C 1
ATOM 4031 O O . ALA A 1 503 ? -11.984 7.765 14.392 1.00 92.25 503 ALA A O 1
ATOM 4032 N N . LEU A 1 504 ? -10.412 8.281 15.923 1.00 94.19 504 LEU A N 1
ATOM 4033 C CA . LEU A 1 504 ? -9.368 7.377 15.458 1.00 94.19 504 LEU A CA 1
ATOM 4034 C C . LEU A 1 504 ? -8.944 6.534 16.653 1.00 94.19 504 LEU A C 1
ATOM 4036 O O . LEU A 1 504 ? -8.500 7.064 17.671 1.00 94.19 504 LEU A O 1
ATOM 4040 N N . HIS A 1 505 ? -9.057 5.224 16.526 1.00 94.44 505 HIS A N 1
ATOM 4041 C CA . HIS A 1 505 ? -8.746 4.236 17.541 1.00 94.44 505 HIS A CA 1
ATOM 4042 C C . HIS A 1 505 ? -7.539 3.401 17.112 1.00 94.44 505 HIS A C 1
ATOM 4044 O O . HIS A 1 505 ? -7.285 3.189 15.926 1.00 94.44 505 HIS A O 1
ATOM 4050 N N . LEU A 1 506 ? -6.777 2.968 18.113 1.00 94.50 506 LEU A N 1
ATOM 4051 C CA . LEU A 1 506 ? -5.739 1.959 17.952 1.00 94.50 506 LEU A CA 1
ATOM 4052 C C . LEU A 1 506 ? -6.300 0.656 18.499 1.00 94.50 506 LEU A C 1
ATOM 4054 O O . LEU A 1 506 ? -6.866 0.659 19.595 1.00 94.50 506 LEU A O 1
ATOM 4058 N N . SER A 1 507 ? -6.148 -0.431 17.755 1.00 92.94 507 SER A N 1
ATOM 4059 C CA . SER A 1 507 ? -6.658 -1.738 18.172 1.00 92.94 507 SER A CA 1
ATOM 4060 C C . SER A 1 507 ? -5.939 -2.300 19.403 1.00 92.94 507 SER A C 1
ATOM 4062 O O . SER A 1 507 ? -6.501 -3.120 20.125 1.00 92.94 507 SER A O 1
ATOM 4064 N N . GLY A 1 508 ? -4.686 -1.887 19.632 1.00 90.62 508 GLY A N 1
ATOM 4065 C CA . GLY A 1 508 ? -3.807 -2.465 20.646 1.00 90.62 508 GLY A CA 1
ATOM 4066 C C . GLY A 1 508 ? -3.216 -3.826 20.260 1.00 90.62 508 GLY A C 1
ATOM 4067 O O . GLY A 1 508 ? -2.442 -4.379 21.041 1.00 90.62 508 GLY A O 1
ATOM 4068 N N . LEU A 1 509 ? -3.526 -4.363 19.071 1.00 87.69 509 LEU A N 1
ATOM 4069 C CA . LEU A 1 509 ? -2.951 -5.609 18.547 1.00 87.69 509 LEU A CA 1
ATOM 4070 C C . LEU A 1 509 ? -1.533 -5.370 18.017 1.00 87.69 509 LEU A C 1
ATOM 4072 O O . LEU A 1 509 ? -1.267 -5.361 16.812 1.00 87.69 509 LEU A O 1
ATOM 4076 N N . ARG A 1 510 ? -0.614 -5.122 18.945 1.00 88.69 510 ARG A N 1
ATOM 4077 C CA . ARG A 1 510 ? 0.784 -4.810 18.649 1.00 88.69 510 ARG A CA 1
ATOM 4078 C C . ARG A 1 510 ? 1.588 -6.074 18.393 1.00 88.69 510 ARG A C 1
ATOM 4080 O O . ARG A 1 510 ? 1.271 -7.146 18.901 1.00 88.69 510 ARG A O 1
ATOM 4087 N N . LYS A 1 511 ? 2.675 -5.913 17.638 1.00 86.69 511 LYS A N 1
ATOM 4088 C CA . LYS A 1 511 ? 3.726 -6.926 17.534 1.00 86.69 511 LYS A CA 1
ATOM 4089 C C . LYS A 1 511 ? 4.182 -7.310 18.942 1.00 86.69 511 LYS A C 1
ATOM 4091 O O . LYS A 1 511 ? 4.481 -6.428 19.754 1.00 86.69 511 LYS A O 1
ATOM 4096 N N . HIS A 1 512 ? 4.263 -8.609 19.219 1.00 77.94 512 HIS A N 1
ATOM 4097 C CA . HIS A 1 512 ? 4.941 -9.085 20.416 1.00 77.94 512 HIS A CA 1
ATOM 4098 C C . HIS A 1 512 ? 6.409 -8.669 20.315 1.00 77.94 512 HIS A C 1
ATOM 4100 O O . HIS A 1 512 ? 7.165 -9.170 19.485 1.00 77.94 512 HIS A O 1
ATOM 4106 N N . LYS A 1 513 ? 6.815 -7.700 21.142 1.00 77.19 513 LYS A N 1
ATOM 4107 C CA . LYS A 1 513 ? 8.230 -7.416 21.379 1.00 77.19 513 LYS A CA 1
ATOM 4108 C C . LYS A 1 513 ? 8.743 -8.505 22.302 1.00 77.19 513 LYS A C 1
ATOM 4110 O O . LYS A 1 513 ? 8.982 -8.256 23.482 1.00 77.19 513 LYS A O 1
ATOM 4115 N N . ASP A 1 514 ? 8.848 -9.722 21.786 1.00 60.41 514 ASP A N 1
ATOM 4116 C CA . ASP A 1 514 ? 9.631 -10.724 22.480 1.00 60.41 514 ASP A CA 1
ATOM 4117 C C . ASP A 1 514 ? 11.026 -10.124 22.620 1.00 60.41 514 ASP A C 1
ATOM 4119 O O . ASP A 1 514 ? 11.615 -9.637 21.650 1.00 60.41 514 ASP A O 1
ATOM 4123 N N . ALA A 1 515 ? 11.511 -10.046 23.857 1.00 45.19 515 ALA A N 1
ATOM 4124 C CA . ALA A 1 515 ? 12.865 -9.619 24.154 1.00 45.19 515 ALA A CA 1
ATOM 4125 C C . ALA A 1 515 ? 13.811 -10.712 23.645 1.00 45.19 515 ALA A C 1
ATOM 4127 O O . ALA A 1 515 ? 14.353 -11.500 24.416 1.00 45.19 515 ALA A O 1
ATOM 4128 N N . VAL A 1 516 ? 13.951 -10.814 22.325 1.00 47.34 516 VAL A N 1
ATOM 4129 C CA . VAL A 1 516 ? 14.878 -11.733 21.691 1.00 47.34 516 VAL A CA 1
ATOM 4130 C C . VAL A 1 516 ? 16.264 -11.183 21.987 1.00 47.34 516 VAL A C 1
ATOM 4132 O O . VAL A 1 516 ? 16.733 -10.228 21.367 1.00 47.34 516 VAL A O 1
ATOM 4135 N N . ILE A 1 517 ? 16.917 -11.776 22.984 1.00 41.75 517 ILE A N 1
ATOM 4136 C CA . ILE A 1 517 ? 18.362 -11.692 23.160 1.00 41.75 517 ILE A CA 1
ATOM 4137 C C . ILE A 1 517 ? 18.950 -12.410 21.942 1.00 41.75 517 ILE A C 1
ATOM 4139 O O . ILE A 1 517 ? 19.154 -13.622 21.964 1.00 41.75 517 ILE A O 1
ATOM 4143 N N . LEU A 1 518 ? 19.129 -11.680 20.840 1.00 39.22 518 LEU A N 1
ATOM 4144 C CA . LEU A 1 518 ? 19.753 -12.199 19.630 1.00 39.22 518 LEU A CA 1
ATOM 4145 C C . LEU A 1 518 ? 21.195 -12.570 19.979 1.00 39.22 518 LEU A C 1
ATOM 4147 O O . LEU A 1 518 ? 22.061 -11.704 20.100 1.00 39.22 518 LEU A O 1
ATOM 4151 N N . GLN A 1 519 ? 21.461 -13.864 20.161 1.00 35.12 519 GLN A N 1
ATOM 4152 C CA . GLN A 1 519 ? 22.827 -14.345 20.032 1.00 35.12 519 GLN A CA 1
ATOM 4153 C C . GLN A 1 519 ? 23.222 -14.195 18.556 1.00 35.12 519 GLN A C 1
ATOM 4155 O O . GLN A 1 519 ? 22.433 -14.572 17.686 1.00 35.12 519 GLN A O 1
ATOM 4160 N N . PRO A 1 520 ? 24.389 -13.602 18.250 1.00 36.00 520 PRO A N 1
ATOM 4161 C CA . PRO A 1 520 ? 24.803 -13.357 16.875 1.00 36.00 520 PRO A CA 1
ATOM 4162 C C . PRO A 1 520 ? 24.827 -14.676 16.100 1.00 36.00 520 PRO A C 1
ATOM 4164 O O . PRO A 1 520 ? 25.550 -15.605 16.464 1.00 36.00 520 PRO A O 1
ATOM 4167 N N . SER A 1 521 ? 24.018 -14.762 15.041 1.00 37.62 521 SER A N 1
ATOM 4168 C CA . SER A 1 521 ? 24.071 -15.898 14.124 1.00 37.62 521 SER A CA 1
ATOM 4169 C C . SER A 1 521 ? 25.446 -15.944 13.450 1.00 37.62 521 SER A C 1
ATOM 4171 O O . SER A 1 521 ? 25.946 -14.901 13.022 1.00 37.62 521 SER A O 1
ATOM 4173 N N . PRO A 1 522 ? 26.075 -17.126 13.333 1.00 38.28 522 PRO A N 1
ATOM 4174 C CA . PRO A 1 522 ? 27.325 -17.270 12.603 1.00 38.28 522 PRO A CA 1
ATOM 4175 C C . PRO A 1 522 ? 27.094 -16.906 11.134 1.00 38.28 522 PRO A C 1
ATOM 4177 O O . PRO A 1 522 ? 26.200 -17.448 10.484 1.00 38.28 522 PRO A O 1
ATOM 4180 N N . SER A 1 523 ? 27.899 -15.977 10.616 1.00 38.38 523 SER A N 1
ATOM 4181 C CA . SER A 1 523 ? 27.843 -15.519 9.229 1.00 38.38 523 SER A CA 1
ATOM 4182 C C . SER A 1 523 ? 27.975 -16.706 8.274 1.00 38.38 523 SER A C 1
ATOM 4184 O O . SER A 1 523 ? 29.058 -17.283 8.142 1.00 38.38 523 SER A O 1
ATOM 4186 N N . ARG A 1 524 ? 26.882 -17.079 7.600 1.00 42.44 524 ARG A N 1
ATOM 4187 C CA . ARG A 1 524 ? 26.960 -17.942 6.420 1.00 42.44 524 ARG A CA 1
ATOM 4188 C C . ARG A 1 524 ? 27.602 -17.121 5.307 1.00 42.44 524 ARG A C 1
ATOM 4190 O O . ARG A 1 524 ? 27.104 -16.055 4.962 1.00 42.44 524 ARG A O 1
ATOM 4197 N N . GLY A 1 525 ? 28.747 -17.595 4.820 1.00 36.38 525 GLY A N 1
ATOM 4198 C CA . GLY A 1 525 ? 29.439 -16.996 3.686 1.00 36.38 525 GLY A CA 1
ATOM 4199 C C . GLY A 1 525 ? 28.512 -16.955 2.477 1.00 36.38 525 GLY A C 1
ATOM 4200 O O . GLY A 1 525 ? 27.920 -17.970 2.116 1.00 36.38 525 GLY A O 1
ATOM 4201 N N . ILE A 1 526 ? 28.377 -15.766 1.904 1.00 35.72 526 ILE A N 1
ATOM 4202 C CA . ILE A 1 526 ? 27.771 -15.552 0.593 1.00 35.72 526 ILE A CA 1
ATOM 4203 C C . ILE A 1 526 ? 28.676 -16.275 -0.428 1.00 35.72 526 ILE A C 1
ATOM 4205 O O . ILE A 1 526 ? 29.893 -16.078 -0.346 1.00 35.72 526 ILE A O 1
ATOM 4209 N N . PRO A 1 527 ? 28.144 -17.153 -1.300 1.00 37.00 527 PRO A N 1
ATOM 4210 C CA . PRO A 1 527 ? 28.931 -17.796 -2.352 1.00 37.00 527 PRO A CA 1
ATOM 4211 C C . PRO A 1 527 ? 29.457 -16.810 -3.399 1.00 37.00 527 PRO A C 1
ATOM 4213 O O . PRO A 1 527 ? 28.773 -15.794 -3.665 1.00 37.00 527 PRO A O 1
#

pLDDT: mean 74.21, std 22.4, range [26.94, 98.75]

Radius of gyration: 27.78 Å; chains: 1; bounding box: 74×56×76 Å